Protein AF-0000000068092381 (afdb_homodimer)

Secondary structure (DSSP, 8-state):
-----------------------HHHHHHHHHHHHHHHHHHHHHHHHHHHTTSS-TTTS--HHHHHHHHHHHHH-SSTTHHHHHHHHHHHHHHHHHHHHHHHHHHHHHHHHHHH-HHHHHHHHHHHHHHSSS-GGGGHHHHHHHH-SSHHHHHHHHHHHHHHHHHHHHHHHHHHHHHHHHHHHHHTT--HHHHIIIIIHHHHHHHHHHHHHHHHHHHHHHHHHHHHHH-SS-SHHHHHHHHHHTT-HHHHHHHHHHHHHHHHHHIIIIIIHHHHHHHHHHHHHHHHSS--/-----------------------HHHHHHHHHHHHHHHHHHHHHHHHHHHTTSS-TTTS--HHHHHHHHHHHHH-SSTTHHHHHHHHHHHHHHHHHHHHHHHHHHHHHHHHHHH-HHHHHHHHHHHHHHSSS-GGGGHHHHHHHH-SSHHHHHHHHHHHHHHHHHHHHHHHHHHHHHHHHHHHHHTT--HHHHIIIIIHHHHHHHHHHHHHHHHHHHHHHHHHHHHHH-SS-SHHHHHHHHHHTT-HHHHHHHHHHHHHHHHHHIIIIIIHHHHHHHHHHHHHHHHTT--

InterPro domains:
  IPR000515 ABC transporter type 1, transmembrane domain MetI-like [PF00528] (105-276)
  IPR000515 ABC transporter type 1, transmembrane domain MetI-like [PS50928] (87-268)
  IPR000515 ABC transporter type 1, transmembrane domain MetI-like [cd06261] (87-260)
  IPR035906 MetI-like superfamily [G3DSA:1.10.3720.10] (79-273)
  IPR035906 MetI-like superfamily [SSF161098] (81-265)

Foldseek 3Di:
DPPDPPPPPPPPPPPPDPPPPCPPVNVVVVVVVVCVVVVVVLVVQQVCVVVVVDPCLQPNRPVLLVVVLCCQCPPPDPRNVAVVQQVVLLCCLLVLLLVVLQVPQQVLLLVCLLDVVSVVVCVVVLVVQQVDQLLVCLVVLCVVPNFDSVSLSVSLNSQLNSLLNVLNSVLQNVQCVPCVVVCVVVVDDPVCCCVPPSCLSSLVSNLVSSLSSSLRSLVSNLSSCLVGHDRHHLSVQLNVVVVVSNNSSNVNSVVCSVVVSVCCNCVVNVVSVVVSCCVVVVVVVVVPVD/DDPDPPPPPPPPPPPPDPPPPCPPVNVVVVVVVVCVVVVVVLVVQQVCVVVVVDPCLQPNRPVLLVVVLCCQCPPPDPRNVAVVQQVVLLCCLLVLLLVVLQVPQQVLLLVCLLDVVSVVVCVVVLVVQQVDQLLVCLVVLCVVPNFDSVSLSVSLNSQLNSLLNVLNSVLQNVQCVPCVVVCVVVVDDPVCCCVPPSCLSSLVSNLVSSLSSSLRSLVSNLSSCLVGHDRHHLSVQLNVVVVVSNNSSNVNSVVVSVVVSVCCNCVVNVVSVVVSCCVVVVVVVVVPVD

Organism: Bordetella pertussis (strain Tohama I / ATCC BAA-589 / NCTC 13251) (NCBI:txid257313)

Sequence (580 aa):
MKPLAATTAHTVMIRPAARRTPGACAAYAEFGRFMLPIVTLLVFWEFAVRAGWIASNIFPSPSMIFARASEQLFSTGPEQGMLFKHIGASLYRAISAFLLSVLIGIPLGFCLGLMPSVHKWTSPILSVMLPLPAVAWTPILLVAFGQGDRTIITVCFLGAFFPVLYSTIQGVKAVSKQSIWVVRSMGGKRRHVLLNVLLPSCLPALISGLKLGMAHSWRTLVAAEMLAAISTGLGYMIFAARSYMDVSTMFVGIALLALIGMAIEYGIFGMLEQRTIRKWHGASRIGGSKMKPLAATTAHTVMIRPAARRTPGACAAYAEFGRFMLPIVTLLVFWEFAVRAGWIASNIFPSPSMIFARASEQLFSTGPEQGMLFKHIGASLYRAISAFLLSVLIGIPLGFCLGLMPSVHKWTSPILSVMLPLPAVAWTPILLVAFGQGDRTIITVCFLGAFFPVLYSTIQGVKAVSKQSIWVVRSMGGKRRHVLLNVLLPSCLPALISGLKLGMAHSWRTLVAAEMLAAISTGLGYMIFAARSYMDVSTMFVGIALLALIGMAIEYGIFGMLEQRTIRKWHGASRIGGSK

Structure (mmCIF, N/CA/C/O backbone):
data_AF-0000000068092381-model_v1
#
loop_
_entity.id
_entity.type
_entity.pdbx_description
1 polymer 'Probable inner membrane component of binding-protein-dependent transport system'
#
loop_
_atom_site.group_PDB
_atom_site.id
_atom_site.type_symbol
_atom_site.label_atom_id
_atom_site.label_alt_id
_atom_site.label_comp_id
_atom_site.label_asym_id
_atom_site.label_entity_id
_atom_site.label_seq_id
_atom_site.pdbx_PDB_ins_code
_atom_site.Cartn_x
_atom_site.Cartn_y
_atom_site.Cartn_z
_atom_site.occupancy
_atom_site.B_iso_or_equiv
_atom_site.auth_seq_id
_atom_site.auth_comp_id
_atom_site.auth_asym_id
_atom_site.auth_atom_id
_atom_site.pdbx_PDB_model_num
ATOM 1 N N . MET A 1 1 ? 4.004 61.938 60.25 1 33.91 1 MET A N 1
ATOM 2 C CA . MET A 1 1 ? 3.48 61.156 59.125 1 33.91 1 MET A CA 1
ATOM 3 C C . MET A 1 1 ? 4.375 59.969 58.844 1 33.91 1 MET A C 1
ATOM 5 O O . MET A 1 1 ? 5.547 60.125 58.469 1 33.91 1 MET A O 1
ATOM 9 N N . LYS A 1 2 ? 4.203 58.812 59.562 1 46.75 2 LYS A N 1
ATOM 10 C CA . LYS A 1 2 ? 5.008 57.594 59.562 1 46.75 2 LYS A CA 1
ATOM 11 C C . LYS A 1 2 ? 4.996 56.906 58.188 1 46.75 2 LYS A C 1
ATOM 13 O O . LYS A 1 2 ? 3.951 56.844 57.531 1 46.75 2 LYS A O 1
ATOM 18 N N . PRO A 1 3 ? 6.121 56.844 57.531 1 45.41 3 PRO A N 1
ATOM 19 C CA . PRO A 1 3 ? 6.176 56.25 56.188 1 45.41 3 PRO A CA 1
ATOM 20 C C . PRO A 1 3 ? 5.496 54.875 56.125 1 45.41 3 PRO A C 1
ATOM 22 O O . PRO A 1 3 ? 5.484 54.125 57.125 1 45.41 3 PRO A O 1
ATOM 25 N N . LEU A 1 4 ? 4.371 54.688 55.375 1 42.72 4 LEU A N 1
ATOM 26 C CA . LEU A 1 4 ? 3.639 53.469 55.094 1 42.72 4 LEU A CA 1
ATOM 27 C C . LEU A 1 4 ? 4.598 52.344 54.75 1 42.72 4 LEU A C 1
ATOM 29 O O . LEU A 1 4 ? 5.438 52.469 53.844 1 42.72 4 LEU A O 1
ATOM 33 N N . ALA A 1 5 ? 4.812 51.344 55.594 1 47.66 5 ALA A N 1
ATOM 34 C CA . ALA A 1 5 ? 5.566 50.094 55.406 1 47.66 5 ALA A CA 1
ATOM 35 C C . ALA A 1 5 ? 5.168 49.375 54.125 1 47.66 5 ALA A C 1
ATOM 37 O O . ALA A 1 5 ? 3.98 49.188 53.844 1 47.66 5 ALA A O 1
ATOM 38 N N . ALA A 1 6 ? 5.984 49.438 53.031 1 47.59 6 ALA A N 1
ATOM 39 C CA . ALA A 1 6 ? 5.887 48.688 51.781 1 47.59 6 ALA A CA 1
ATOM 40 C C . ALA A 1 6 ? 5.641 47.219 52.062 1 47.59 6 ALA A C 1
ATOM 42 O O . ALA A 1 6 ? 6.441 46.562 52.719 1 47.59 6 ALA A O 1
ATOM 43 N N . THR A 1 7 ? 4.398 46.688 52.188 1 43.62 7 THR A N 1
ATOM 44 C CA . THR A 1 7 ? 4.051 45.281 52.219 1 43.62 7 THR A CA 1
ATOM 45 C C . THR A 1 7 ? 4.742 44.531 51.094 1 43.62 7 THR A C 1
ATOM 47 O O . THR A 1 7 ? 4.48 44.812 49.906 1 43.62 7 THR A O 1
ATOM 50 N N . THR A 1 8 ? 5.953 44 51.219 1 42.59 8 THR A N 1
ATOM 51 C CA . THR A 1 8 ? 6.648 43.094 50.312 1 42.59 8 THR A CA 1
ATOM 52 C C . THR A 1 8 ? 5.746 41.938 49.906 1 42.59 8 THR A C 1
ATOM 54 O O . THR A 1 8 ? 5.363 41.125 50.75 1 42.59 8 THR A O 1
ATOM 57 N N . ALA A 1 9 ? 4.863 42.062 48.844 1 46.78 9 ALA A N 1
ATOM 58 C CA . ALA A 1 9 ? 4.18 40.938 48.219 1 46.78 9 ALA A CA 1
ATOM 59 C C . ALA A 1 9 ? 5.137 39.75 48.031 1 46.78 9 ALA A C 1
ATOM 61 O O . ALA A 1 9 ? 6.133 39.875 47.312 1 46.78 9 ALA A O 1
ATOM 62 N N . HIS A 1 10 ? 5.352 38.844 48.969 1 44.78 10 HIS A N 1
ATOM 63 C CA . HIS A 1 10 ? 5.988 37.562 48.781 1 44.78 10 HIS A CA 1
ATOM 64 C C . HIS A 1 10 ? 5.398 36.844 47.562 1 44.78 10 HIS A C 1
ATOM 66 O O . HIS A 1 10 ? 4.227 36.469 47.594 1 44.78 10 HIS A O 1
ATOM 72 N N . THR A 1 11 ? 5.777 37.188 46.375 1 43.12 11 THR A N 1
ATOM 73 C CA . THR A 1 11 ? 5.512 36.312 45.219 1 43.12 11 THR A CA 1
ATOM 74 C C . THR A 1 11 ? 5.75 34.844 45.562 1 43.12 11 THR A C 1
ATOM 76 O O . THR A 1 11 ? 6.887 34.438 45.781 1 43.12 11 THR A O 1
ATOM 79 N N . VAL A 1 12 ? 4.828 34.188 46.281 1 44.62 12 VAL A N 1
ATOM 80 C CA . VAL A 1 12 ? 4.875 32.75 46.375 1 44.62 12 VAL A CA 1
ATOM 81 C C . VAL A 1 12 ? 5.129 32.156 44.969 1 44.62 12 VAL A C 1
ATOM 83 O O . VAL A 1 12 ? 4.297 32.281 44.094 1 44.62 12 VAL A O 1
ATOM 86 N N . MET A 1 13 ? 6.336 32.125 44.469 1 41.94 13 MET A N 1
ATOM 87 C CA . MET A 1 13 ? 6.691 31.281 43.344 1 41.94 13 MET A CA 1
ATOM 88 C C . MET A 1 13 ? 6.051 29.906 43.469 1 41.94 13 MET A C 1
ATOM 90 O O . MET A 1 13 ? 6.395 29.125 44.344 1 41.94 13 MET A O 1
ATOM 94 N N . ILE A 1 14 ? 4.773 29.734 43.156 1 42.94 14 ILE A N 1
ATOM 95 C CA . ILE A 1 14 ? 4.234 28.391 42.969 1 42.94 14 ILE A CA 1
ATOM 96 C C . ILE A 1 14 ? 5.234 27.516 42.219 1 42.94 14 ILE A C 1
ATOM 98 O O . ILE A 1 14 ? 5.539 27.781 41.062 1 42.94 14 ILE A O 1
ATOM 102 N N . ARG A 1 15 ? 6.219 26.875 42.875 1 43.28 15 ARG A N 1
ATOM 103 C CA . ARG A 1 15 ? 7.066 25.859 42.25 1 43.28 15 ARG A CA 1
ATOM 104 C C . ARG A 1 15 ? 6.242 24.891 41.406 1 43.28 15 ARG A C 1
ATOM 106 O O . ARG A 1 15 ? 5.227 24.375 41.875 1 43.28 15 ARG A O 1
ATOM 113 N N . PRO A 1 16 ? 6.352 24.922 40.094 1 44.59 16 PRO A N 1
ATOM 114 C CA . PRO A 1 16 ? 5.629 23.922 39.312 1 44.59 16 PRO A CA 1
ATOM 115 C C . PRO A 1 16 ? 5.723 22.516 39.906 1 44.59 16 PRO A C 1
ATOM 117 O O . PRO A 1 16 ? 6.762 22.141 40.469 1 44.59 16 PRO A O 1
ATOM 120 N N . ALA A 1 17 ? 4.621 21.953 40.406 1 43.34 17 ALA A N 1
ATOM 121 C CA . ALA A 1 17 ? 4.562 20.578 40.906 1 43.34 17 ALA A CA 1
ATOM 122 C C . ALA A 1 17 ? 5.434 19.656 40.062 1 43.34 17 ALA A C 1
ATOM 124 O O . ALA A 1 17 ? 5.449 19.766 38.812 1 43.34 17 ALA A O 1
ATOM 125 N N . ALA A 1 18 ? 6.469 19.094 40.5 1 41.62 18 ALA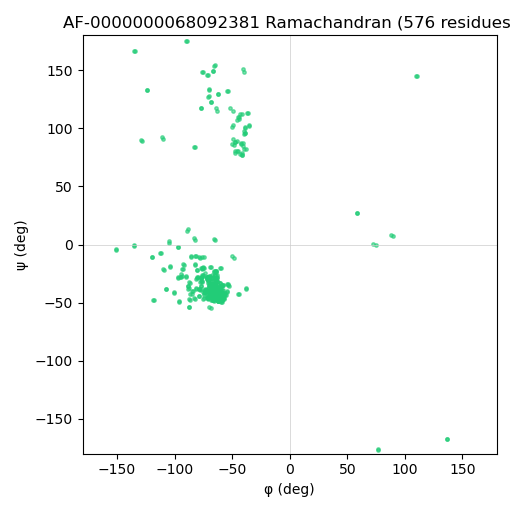 A N 1
ATOM 126 C CA . ALA A 1 18 ? 7.312 18.094 39.875 1 41.62 18 ALA A CA 1
ATOM 127 C C . ALA A 1 18 ? 6.469 17.078 39.125 1 41.62 18 ALA A C 1
ATOM 129 O O . ALA A 1 18 ? 5.555 16.469 39.688 1 41.62 18 ALA A O 1
ATOM 130 N N . ARG A 1 19 ? 6.234 17.203 37.812 1 45 19 ARG A N 1
ATOM 131 C CA . ARG A 1 19 ? 5.613 16.141 37.031 1 45 19 ARG A CA 1
ATOM 132 C C . ARG A 1 19 ? 6.098 14.766 37.469 1 45 19 ARG A C 1
ATOM 134 O O . ARG A 1 19 ? 7.289 14.461 37.375 1 45 19 ARG A O 1
ATOM 141 N N . ARG A 1 20 ? 5.602 14.109 38.5 1 41.84 20 ARG A N 1
ATOM 142 C CA . ARG A 1 20 ? 5.93 12.734 38.875 1 41.84 20 ARG A CA 1
ATOM 143 C C . ARG A 1 20 ? 6.078 11.852 37.656 1 41.84 20 ARG A C 1
ATOM 145 O O . ARG A 1 20 ? 5.195 11.82 36.781 1 41.84 20 ARG A O 1
ATOM 152 N N . THR A 1 21 ? 7.207 11.531 37.188 1 48.5 21 THR A N 1
ATOM 153 C CA . THR A 1 21 ? 7.469 10.492 36.188 1 48.5 21 THR A CA 1
ATOM 154 C C . THR A 1 21 ? 6.574 9.281 36.438 1 48.5 21 THR A C 1
ATOM 156 O O . THR A 1 21 ? 6.484 8.781 37.562 1 48.5 21 THR A O 1
ATOM 159 N N . PRO A 1 22 ? 5.496 9.148 35.812 1 52.22 22 PRO A N 1
ATOM 160 C CA . PRO A 1 22 ? 4.715 7.945 36.094 1 52.22 22 PRO A CA 1
ATOM 161 C C . PRO A 1 22 ? 5.59 6.723 36.375 1 52.22 22 PRO A C 1
ATOM 163 O O . PRO A 1 22 ? 6.551 6.473 35.625 1 52.22 22 PRO A O 1
ATOM 166 N N . GLY A 1 23 ? 5.789 6.277 37.5 1 49.53 23 GLY A N 1
ATOM 167 C CA . GLY A 1 23 ? 6.57 5.121 37.938 1 49.53 23 GLY A CA 1
ATOM 168 C C . GLY A 1 23 ? 6.406 3.932 37 1 49.53 23 GLY A C 1
ATOM 169 O O . GLY A 1 23 ? 5.484 3.896 36.188 1 49.53 23 GLY A O 1
ATOM 170 N N . ALA A 1 24 ? 7.43 3.119 36.875 1 55.53 24 ALA A N 1
ATOM 171 C CA . ALA A 1 24 ? 7.484 1.869 36.125 1 55.53 24 ALA A CA 1
ATOM 172 C C . ALA A 1 24 ? 6.168 1.104 36.25 1 55.53 24 ALA A C 1
ATOM 174 O O . ALA A 1 24 ? 5.73 0.469 35.281 1 55.53 24 ALA A O 1
ATOM 175 N N . CYS A 1 25 ? 5.598 1.173 37.406 1 54.94 25 CYS A N 1
ATOM 176 C CA . CYS A 1 25 ? 4.336 0.481 37.625 1 54.94 25 CYS A CA 1
ATOM 177 C C . CYS A 1 25 ? 3.227 1.063 36.781 1 54.94 25 CYS A C 1
ATOM 179 O O . CYS A 1 25 ? 2.373 0.329 36.281 1 54.94 25 CYS A O 1
ATOM 181 N N . ALA A 1 26 ? 3.271 2.332 36.562 1 58.06 26 ALA A N 1
ATOM 182 C CA . ALA A 1 26 ? 2.283 3.006 35.75 1 58.06 26 ALA A CA 1
ATOM 183 C C . ALA A 1 26 ? 2.461 2.627 34.281 1 58.06 26 ALA A C 1
ATOM 185 O O . ALA A 1 26 ? 1.479 2.418 33.562 1 58.06 26 ALA A O 1
ATOM 186 N N . ALA A 1 27 ? 3.672 2.502 33.938 1 60.12 27 ALA A N 1
ATOM 187 C CA . ALA A 1 27 ? 3.973 2.084 32.594 1 60.12 27 ALA A CA 1
ATOM 188 C C . ALA A 1 27 ? 3.486 0.66 32.312 1 60.12 27 ALA A C 1
ATOM 190 O O . ALA A 1 27 ? 2.928 0.37 31.266 1 60.12 27 ALA A O 1
ATOM 191 N N . TYR A 1 28 ? 3.736 -0.192 33.281 1 58.91 28 TYR A N 1
ATOM 192 C CA . TYR A 1 28 ? 3.283 -1.572 33.156 1 58.91 28 TYR A CA 1
ATOM 193 C C . TYR A 1 28 ? 1.761 -1.65 33.156 1 58.91 28 TYR A C 1
ATOM 195 O O . TYR A 1 28 ? 1.165 -2.434 32.406 1 58.91 28 TYR A O 1
ATOM 203 N N . ALA A 1 29 ? 1.184 -0.875 33.938 1 61.59 29 ALA A N 1
ATOM 204 C CA . ALA A 1 29 ? -0.275 -0.817 34 1 61.59 29 ALA A CA 1
ATOM 205 C C . ALA A 1 29 ? -0.857 -0.295 32.688 1 61.59 29 ALA A C 1
ATOM 207 O O . ALA A 1 29 ? -1.885 -0.788 32.219 1 61.59 29 ALA A O 1
ATOM 208 N N . GLU A 1 30 ? -0.145 0.633 32.188 1 64.56 30 GLU A N 1
ATOM 209 C CA . GLU A 1 30 ? -0.58 1.173 30.891 1 64.56 30 GLU A CA 1
ATOM 210 C C . GLU A 1 30 ? -0.398 0.151 29.766 1 64.56 30 GLU A C 1
ATOM 212 O O . GLU A 1 30 ? -1.259 0.017 28.906 1 64.56 30 GLU A O 1
ATOM 217 N N . PHE A 1 31 ? 0.65 -0.541 29.969 1 67.19 31 PHE A N 1
ATOM 218 C CA . PHE A 1 31 ? 0.896 -1.617 29.016 1 67.19 31 PHE A CA 1
ATOM 219 C C . PHE A 1 31 ? -0.132 -2.73 29.172 1 67.19 31 PHE A C 1
ATOM 221 O O . PHE A 1 31 ? -0.626 -3.277 28.188 1 67.19 31 PHE A O 1
ATOM 228 N N . GLY A 1 32 ? -0.395 -3.086 30.422 1 69.31 32 GLY A N 1
ATOM 229 C CA . GLY A 1 32 ? -1.419 -4.082 30.688 1 69.31 32 GLY A CA 1
ATOM 230 C C . GLY A 1 32 ? -2.785 -3.691 30.156 1 69.31 32 GLY A C 1
ATOM 231 O O . GLY A 1 32 ? -3.482 -4.516 29.562 1 69.31 32 GLY A O 1
ATOM 232 N N . ARG A 1 33 ? -3.092 -2.508 30.266 1 71.5 33 ARG A N 1
ATOM 233 C CA . ARG A 1 33 ? -4.367 -2.008 29.766 1 71.5 33 ARG A CA 1
ATOM 234 C C . ARG A 1 33 ? -4.398 -2.006 28.234 1 71.5 33 ARG A C 1
ATOM 236 O O . ARG A 1 33 ? -5.445 -2.229 27.641 1 71.5 33 ARG A O 1
ATOM 243 N N . PHE A 1 34 ? -3.252 -1.901 27.703 1 75.12 34 PHE A N 1
ATOM 244 C CA . PHE A 1 34 ? -3.125 -1.895 26.25 1 75.12 34 PHE A CA 1
ATOM 245 C C . PHE A 1 34 ? -3.283 -3.301 25.688 1 75.12 34 PHE A C 1
ATOM 247 O O . PHE A 1 34 ? -3.848 -3.48 24.609 1 75.12 34 PHE A O 1
ATOM 254 N N . MET A 1 35 ? -2.967 -4.254 26.484 1 82.31 35 MET A N 1
ATOM 255 C CA . MET A 1 35 ? -2.953 -5.629 25.984 1 82.31 35 MET A CA 1
ATOM 256 C C . MET A 1 35 ? -4.301 -6.305 26.219 1 82.31 35 MET A C 1
ATOM 258 O O . MET A 1 35 ? -4.605 -7.324 25.594 1 82.31 35 MET A O 1
ATOM 262 N N . LEU A 1 36 ? -5.09 -5.77 27.062 1 83.94 36 LEU A N 1
ATOM 263 C CA . LEU A 1 36 ? -6.324 -6.418 27.484 1 83.94 36 LEU A CA 1
ATOM 264 C C . LEU A 1 36 ? -7.254 -6.648 26.297 1 83.94 36 LEU A C 1
ATOM 266 O O . LEU A 1 36 ? -7.77 -7.75 26.109 1 83.94 36 LEU A O 1
ATOM 270 N N . PRO A 1 37 ? -7.43 -5.605 25.469 1 83.69 37 PRO A N 1
ATOM 271 C CA . PRO A 1 37 ? -8.312 -5.848 24.328 1 83.69 37 PRO A CA 1
ATOM 272 C C . PRO A 1 37 ? -7.785 -6.934 23.406 1 83.69 37 PRO A C 1
ATOM 274 O O . PRO A 1 37 ? -8.562 -7.719 22.859 1 83.69 37 PRO A O 1
ATOM 277 N N . ILE A 1 38 ? -6.559 -6.965 23.219 1 86.25 38 ILE A N 1
ATOM 278 C CA . ILE A 1 38 ? -5.953 -7.977 22.359 1 86.25 38 ILE A CA 1
ATOM 279 C C . ILE A 1 38 ? -6.16 -9.359 22.969 1 86.25 38 ILE A C 1
ATOM 281 O O . ILE A 1 38 ? -6.566 -10.297 22.266 1 86.25 38 ILE A O 1
ATOM 285 N N . VAL A 1 39 ? -5.922 -9.484 24.266 1 87.94 39 VAL A N 1
ATOM 286 C CA . VAL A 1 39 ? -6.059 -10.75 24.969 1 87.94 39 VAL A CA 1
ATOM 287 C C . VAL A 1 39 ? -7.52 -11.203 24.953 1 87.94 39 VAL A C 1
ATOM 289 O O . VAL A 1 39 ? -7.809 -12.383 24.734 1 87.94 39 VAL A O 1
ATOM 292 N N . THR A 1 40 ? -8.414 -10.258 25.141 1 88.19 40 THR A N 1
ATOM 293 C CA . THR A 1 40 ? -9.836 -10.586 25.125 1 88.19 40 THR A CA 1
ATOM 294 C C . THR A 1 40 ? -10.258 -11.094 23.75 1 88.19 40 THR A C 1
ATOM 296 O O . THR A 1 40 ? -11.023 -12.055 23.656 1 88.19 40 THR A O 1
ATOM 299 N N . LEU A 1 41 ? -9.75 -10.461 22.734 1 87.25 41 LEU A N 1
ATOM 300 C CA . LEU A 1 41 ? -10.062 -10.891 21.375 1 87.25 41 LEU A CA 1
ATOM 301 C C . LEU A 1 41 ? -9.5 -12.273 21.094 1 87.25 41 LEU A C 1
ATOM 303 O O . LEU A 1 41 ? -10.164 -13.102 20.469 1 87.25 41 LEU A O 1
ATOM 307 N N . LEU A 1 42 ? -8.32 -12.523 21.594 1 90.69 42 LEU A N 1
ATOM 308 C CA . LEU A 1 42 ? -7.691 -13.82 21.391 1 90.69 42 LEU A CA 1
ATOM 309 C C . LEU A 1 42 ? -8.438 -14.914 22.141 1 90.69 42 LEU A C 1
ATOM 311 O O . LEU A 1 42 ? -8.609 -16.016 21.625 1 90.69 42 LEU A O 1
ATOM 315 N N . VAL A 1 43 ? -8.859 -14.617 23.344 1 92.31 43 VAL A N 1
ATOM 316 C CA . VAL A 1 43 ? -9.586 -15.586 24.156 1 92.31 43 VAL A CA 1
ATOM 317 C C . VAL A 1 43 ? -10.938 -15.891 23.531 1 92.31 43 VAL A C 1
ATOM 319 O O . VAL A 1 43 ? -11.352 -17.047 23.453 1 92.31 43 VAL A O 1
ATOM 322 N N . PHE A 1 44 ? -11.562 -14.828 23.078 1 91.56 44 PHE A N 1
ATOM 323 C CA . PHE A 1 44 ? -12.844 -15.023 22.391 1 91.56 44 PHE A CA 1
ATOM 324 C C . PHE A 1 44 ? -12.656 -15.844 21.125 1 91.56 44 PHE A C 1
ATOM 326 O O . PHE A 1 44 ? -13.469 -16.719 20.812 1 91.56 44 PHE A O 1
ATOM 333 N N . TRP A 1 45 ? -11.641 -15.539 20.438 1 91.81 45 TRP A N 1
ATOM 334 C CA . TRP A 1 45 ? -11.312 -16.281 19.234 1 91.81 45 TRP A CA 1
ATOM 335 C C . TRP A 1 45 ? -11.062 -17.75 19.547 1 91.81 45 TRP A C 1
ATOM 337 O O . TRP A 1 45 ? -11.602 -18.641 18.875 1 91.81 45 TRP A O 1
ATOM 347 N N . GLU A 1 46 ? -10.359 -17.984 20.578 1 94.06 46 GLU A N 1
ATOM 348 C CA . GLU A 1 46 ? -10.078 -19.344 21.016 1 94.06 46 GLU A CA 1
ATOM 349 C C . GLU A 1 46 ? -11.367 -20.078 21.359 1 94.06 46 GLU A C 1
ATOM 351 O O . GLU A 1 46 ? -11.57 -21.219 20.922 1 94.06 46 GLU A O 1
ATOM 356 N N . PHE A 1 47 ? -12.156 -19.406 22.062 1 93.94 47 PHE A N 1
ATOM 357 C CA . PHE A 1 47 ? -13.414 -20.016 22.484 1 93.94 47 PHE A CA 1
ATOM 358 C C . PHE A 1 47 ? -14.32 -20.281 21.297 1 93.94 47 PHE A C 1
ATOM 360 O O . PHE A 1 47 ? -14.969 -21.328 21.234 1 93.94 47 PHE A O 1
ATOM 367 N N . ALA A 1 48 ? -14.367 -19.359 20.375 1 93.19 48 ALA A N 1
ATOM 368 C CA . ALA A 1 48 ? -15.234 -19.5 19.203 1 93.19 48 ALA A CA 1
ATOM 369 C C . ALA A 1 48 ? -14.82 -20.688 18.359 1 93.19 48 ALA A C 1
ATOM 371 O O . ALA A 1 48 ? -15.672 -21.391 17.797 1 93.19 48 ALA A O 1
ATOM 372 N N . VAL A 1 49 ? -13.547 -20.906 18.281 1 92 49 VAL A N 1
ATOM 373 C CA . VAL A 1 49 ? -13.055 -22.031 17.484 1 92 49 VAL A CA 1
ATOM 374 C C . VAL A 1 49 ? -13.312 -23.344 18.203 1 92 49 VAL A C 1
ATOM 376 O O . VAL A 1 49 ? -13.789 -24.312 17.609 1 92 49 VAL A O 1
ATOM 379 N N . ARG A 1 50 ? -13.086 -23.375 19.531 1 92.25 50 ARG A N 1
ATOM 380 C CA . ARG A 1 50 ? -13.273 -24.594 20.312 1 92.25 50 ARG A CA 1
ATOM 381 C C . ARG A 1 50 ? -14.75 -24.938 20.422 1 92.25 50 ARG A C 1
ATOM 383 O O . ARG A 1 50 ? -15.109 -26.125 20.484 1 92.25 50 ARG A O 1
ATOM 390 N N . ALA A 1 51 ? -15.555 -23.922 20.391 1 94.19 51 ALA A N 1
ATOM 391 C CA . ALA A 1 51 ? -17 -24.141 20.453 1 94.19 51 ALA A CA 1
ATOM 392 C C . ALA A 1 51 ? -17.547 -24.578 19.109 1 94.19 51 ALA A C 1
ATOM 394 O O . ALA A 1 51 ? -18.719 -24.969 19.016 1 94.19 51 ALA A O 1
ATOM 395 N N . GLY A 1 52 ? -16.75 -24.5 18.062 1 90.62 52 GLY A N 1
ATOM 396 C CA . GLY A 1 52 ? -17.172 -24.953 16.734 1 90.62 52 GLY A CA 1
ATOM 397 C C . GLY A 1 52 ? -17.875 -23.875 15.93 1 90.62 52 GLY A C 1
ATOM 398 O O . GLY A 1 52 ? -18.406 -24.156 14.852 1 90.62 52 GLY A O 1
ATOM 399 N N . TRP A 1 53 ? -17.859 -22.641 16.453 1 89.88 53 TRP A N 1
ATOM 400 C CA . TRP A 1 53 ? -18.5 -21.547 15.742 1 89.88 53 TRP A CA 1
ATOM 401 C C . TRP A 1 53 ? -17.719 -21.156 14.5 1 89.88 53 TRP A C 1
ATOM 403 O O . TRP A 1 53 ? -18.266 -20.641 13.531 1 89.88 53 TRP A O 1
ATOM 413 N N . ILE A 1 54 ? -16.453 -21.406 14.609 1 87.5 54 ILE A N 1
ATOM 414 C CA . ILE A 1 54 ? -15.539 -21.078 13.523 1 87.5 54 ILE A CA 1
ATOM 415 C C . ILE A 1 54 ? -14.766 -22.328 13.102 1 87.5 54 ILE A C 1
ATOM 417 O O . ILE A 1 54 ? -14.281 -23.078 13.953 1 87.5 54 ILE A O 1
ATOM 421 N N . ALA A 1 55 ? -14.719 -22.531 11.805 1 88.69 55 ALA A N 1
ATOM 422 C CA . ALA A 1 55 ? -14.008 -23.688 11.273 1 88.69 55 ALA A CA 1
ATOM 423 C C . ALA A 1 55 ? -12.5 -23.547 11.484 1 88.69 55 ALA A C 1
ATOM 425 O O . ALA A 1 55 ? -11.883 -22.594 10.984 1 88.69 55 ALA A O 1
ATOM 426 N N . SER A 1 56 ? -11.914 -24.484 12.156 1 87 56 SER A N 1
ATOM 427 C CA . SER A 1 56 ? -10.508 -24.453 12.516 1 87 56 SER A CA 1
ATOM 428 C C . SER A 1 56 ? -9.617 -24.609 11.289 1 87 56 SER A C 1
ATOM 430 O O . SER A 1 56 ? -8.445 -24.234 11.312 1 87 56 SER A O 1
ATOM 432 N N . ASN A 1 57 ? -10.195 -25.141 10.211 1 86.31 57 ASN A N 1
ATOM 433 C CA . ASN A 1 57 ? -9.398 -25.359 9.008 1 86.31 57 ASN A CA 1
ATOM 434 C C . ASN A 1 57 ? -9.133 -24.047 8.273 1 86.31 57 ASN A C 1
ATOM 436 O O . ASN A 1 57 ? -8.211 -23.969 7.453 1 86.31 57 ASN A O 1
ATOM 440 N N . ILE A 1 58 ? -9.93 -23.094 8.57 1 87.44 58 ILE A N 1
ATOM 441 C CA . ILE A 1 58 ? -9.758 -21.797 7.926 1 87.44 58 ILE A CA 1
ATOM 442 C C . ILE A 1 58 ? -9.203 -20.797 8.93 1 87.44 58 ILE A C 1
ATOM 444 O O . ILE A 1 58 ? -8.328 -19.984 8.594 1 87.44 58 ILE A O 1
ATOM 448 N N . PHE A 1 59 ? -9.695 -20.922 10.133 1 92.19 59 PHE A N 1
ATOM 449 C CA . PHE A 1 59 ? -9.266 -20.031 11.203 1 92.19 59 PHE A CA 1
ATOM 450 C C . PHE A 1 59 ? -8.828 -20.812 12.43 1 92.19 59 PHE A C 1
ATOM 452 O O . PHE A 1 59 ? -9.617 -21.031 13.352 1 92.19 59 PHE A O 1
ATOM 459 N N . PRO A 1 60 ? -7.574 -21.125 12.406 1 93.75 60 PRO A N 1
ATOM 460 C CA . PRO A 1 60 ? -7.09 -21.891 13.555 1 93.75 60 PRO A CA 1
ATOM 461 C C . PRO A 1 60 ? -7.156 -21.094 14.859 1 93.75 60 PRO A C 1
ATOM 463 O O . PRO A 1 60 ? -7.168 -19.859 14.836 1 93.75 60 PRO A O 1
ATOM 466 N N . SER A 1 61 ? -7.254 -21.828 15.914 1 94.06 61 SER A N 1
ATOM 467 C CA . SER A 1 61 ? -7.266 -21.172 17.219 1 94.06 61 SER A CA 1
ATOM 468 C C . SER A 1 61 ? -5.926 -20.516 17.516 1 94.06 61 SER A C 1
ATOM 470 O O . SER A 1 61 ? -4.887 -20.938 17 1 94.06 61 SER A O 1
ATOM 472 N N . PRO A 1 62 ? -6.02 -19.453 18.266 1 94.5 62 PRO A N 1
ATOM 473 C CA . PRO A 1 62 ? -4.766 -18.797 18.656 1 94.5 62 PRO A CA 1
ATOM 474 C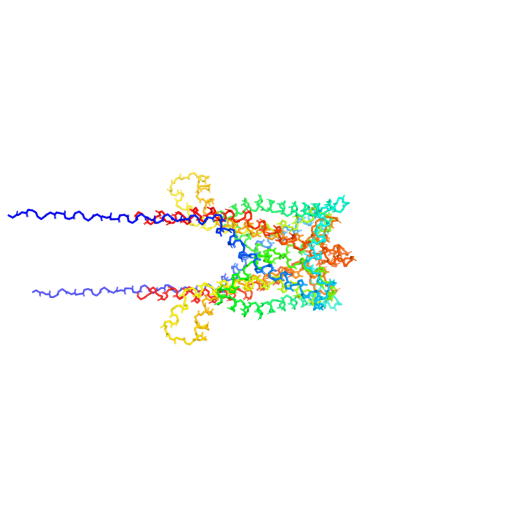 C . PRO A 1 62 ? -3.777 -19.766 19.312 1 94.5 62 PRO A C 1
ATOM 476 O O . PRO A 1 62 ? -2.568 -19.672 19.078 1 94.5 62 PRO A O 1
ATOM 479 N N . SER A 1 63 ? -4.254 -20.719 20.062 1 93.75 63 SER A N 1
ATOM 480 C CA . SER A 1 63 ? -3.367 -21.688 20.703 1 93.75 63 SER A CA 1
ATOM 481 C C . SER A 1 63 ? -2.646 -22.547 19.672 1 93.75 63 SER A C 1
ATOM 483 O O . SER A 1 63 ? -1.469 -22.875 19.828 1 93.75 63 SER A O 1
ATOM 485 N N . MET A 1 64 ? -3.34 -22.891 18.594 1 92.75 64 MET A N 1
ATOM 486 C CA . MET A 1 64 ? -2.73 -23.672 17.516 1 92.75 64 MET A CA 1
ATOM 487 C C . MET A 1 64 ? -1.677 -22.844 16.781 1 92.75 64 MET A C 1
ATOM 489 O O . MET A 1 64 ? -0.632 -23.359 16.391 1 92.75 64 MET A O 1
ATOM 493 N N . ILE A 1 65 ? -1.975 -21.578 16.594 1 94 65 ILE A N 1
ATOM 494 C CA . ILE A 1 65 ? -1.036 -20.672 15.938 1 94 65 ILE A CA 1
ATOM 495 C C . ILE A 1 65 ? 0.227 -20.547 16.781 1 94 65 ILE A C 1
ATOM 497 O O . ILE A 1 65 ? 1.343 -20.609 16.266 1 94 65 ILE A O 1
ATOM 501 N N . PHE A 1 66 ? 0.003 -20.422 18.094 1 92.94 66 PHE A N 1
ATOM 502 C CA . PHE A 1 66 ? 1.136 -20.281 19 1 92.94 66 PHE A CA 1
ATOM 503 C C . PHE A 1 66 ? 1.958 -21.578 19.031 1 92.94 66 PHE A C 1
ATOM 505 O O . PHE A 1 66 ? 3.189 -21.531 19.094 1 92.94 66 PHE A O 1
ATOM 512 N N . ALA A 1 67 ? 1.327 -22.656 19.062 1 92.06 67 ALA A N 1
ATOM 513 C CA . ALA A 1 67 ? 2.02 -23.938 19.062 1 92.06 67 ALA A CA 1
ATOM 514 C C . ALA A 1 67 ? 2.855 -24.109 17.797 1 92.06 67 ALA A C 1
ATOM 516 O O . ALA A 1 67 ? 4.008 -24.547 17.859 1 92.06 67 ALA A O 1
ATOM 517 N N . ARG A 1 68 ? 2.213 -23.734 16.656 1 91.75 68 ARG A N 1
ATOM 518 C CA . ARG A 1 68 ? 2.922 -23.844 15.391 1 91.75 68 ARG A CA 1
ATOM 519 C C . ARG A 1 68 ? 4.109 -22.891 15.344 1 91.75 68 ARG A C 1
ATOM 521 O O . ARG A 1 68 ? 5.184 -23.25 14.859 1 91.75 68 ARG A O 1
ATOM 528 N N . ALA A 1 69 ? 3.932 -21.75 15.852 1 91.69 69 ALA A N 1
ATOM 529 C CA . ALA A 1 69 ? 5.012 -20.766 15.922 1 91.69 69 ALA A CA 1
ATOM 530 C C . ALA A 1 69 ? 6.156 -21.266 16.797 1 91.69 69 ALA A C 1
ATOM 532 O O . ALA A 1 69 ? 7.328 -21.141 16.438 1 91.69 69 ALA A O 1
ATOM 533 N N . SER A 1 70 ? 5.82 -21.828 17.938 1 89.38 70 SER A N 1
ATOM 534 C CA . SER A 1 70 ? 6.82 -22.344 18.859 1 89.38 70 SER A CA 1
ATOM 535 C C . SER A 1 70 ? 7.602 -23.5 18.25 1 89.38 70 SER A C 1
ATOM 537 O O . SER A 1 70 ? 8.82 -23.609 18.438 1 89.38 70 SER A O 1
ATOM 539 N N . GLU A 1 71 ? 6.898 -24.312 17.547 1 88.12 71 GLU A N 1
ATOM 540 C CA . GLU A 1 71 ? 7.555 -25.422 16.844 1 88.12 71 GLU A CA 1
ATOM 541 C C . GLU A 1 71 ? 8.547 -24.906 15.805 1 88.12 71 GLU A C 1
ATOM 543 O O . GLU A 1 71 ? 9.648 -25.453 15.68 1 88.12 71 GLU A O 1
ATOM 548 N N . GLN A 1 72 ? 8.141 -23.891 15.117 1 87.62 72 GLN A N 1
ATOM 549 C CA . GLN A 1 72 ? 8.977 -23.359 14.047 1 87.62 72 GLN A CA 1
ATOM 550 C C . GLN A 1 72 ? 10.125 -22.531 14.602 1 87.62 72 GLN A C 1
ATOM 552 O O . GLN A 1 72 ? 11.18 -22.406 13.969 1 87.62 72 GLN A O 1
ATOM 557 N N . LEU A 1 73 ? 9.898 -21.953 15.719 1 84.06 73 LEU A N 1
ATOM 558 C CA . LEU A 1 73 ? 10.922 -21.094 16.297 1 84.06 73 LEU A CA 1
ATOM 559 C C . LEU A 1 73 ? 11.922 -21.906 17.109 1 84.06 73 LEU A C 1
ATOM 561 O O . LEU A 1 73 ? 13.125 -21.625 17.078 1 84.06 73 LEU A O 1
ATOM 565 N N . PHE A 1 74 ? 11.453 -22.922 17.938 1 79.44 74 PHE A N 1
ATOM 566 C CA . PHE A 1 74 ? 12.305 -23.547 18.938 1 79.44 74 PHE A CA 1
ATOM 567 C C . PHE A 1 74 ? 12.594 -25 18.578 1 79.44 74 PHE A C 1
ATOM 569 O O . PHE A 1 74 ? 13.406 -25.672 19.219 1 79.44 74 PHE A O 1
ATOM 576 N N . SER A 1 75 ? 11.961 -25.469 17.594 1 71.5 75 SER A N 1
ATOM 577 C CA . SER A 1 75 ? 12.258 -26.859 17.297 1 71.5 75 SER A CA 1
ATOM 578 C C . SER A 1 75 ? 13.664 -27.016 16.734 1 71.5 75 SER A C 1
ATOM 580 O O . SER A 1 75 ? 14.195 -26.109 16.109 1 71.5 75 SER A O 1
ATOM 582 N N . THR A 1 76 ? 14.375 -27.844 17.297 1 63.47 76 THR A N 1
ATOM 583 C CA . THR A 1 76 ? 15.742 -28.172 16.938 1 63.47 76 THR A CA 1
ATOM 584 C C . THR A 1 76 ? 15.797 -28.828 15.57 1 63.47 76 THR A C 1
ATOM 586 O O . THR A 1 76 ? 16.891 -29.141 15.07 1 63.47 76 THR A O 1
ATOM 589 N N . GLY A 1 77 ? 14.688 -28.891 14.953 1 61.31 77 GLY A N 1
ATOM 590 C CA . GLY A 1 77 ? 14.719 -29.547 13.656 1 61.31 77 GLY A CA 1
ATOM 591 C C . GLY A 1 77 ? 14.992 -28.578 12.516 1 61.31 77 GLY A C 1
ATOM 592 O O . GLY A 1 77 ? 15.344 -27.422 12.742 1 61.31 77 GLY A O 1
ATOM 593 N N . PRO A 1 78 ? 15.133 -29.125 11.359 1 62.28 78 PRO A N 1
ATOM 594 C CA . PRO A 1 78 ? 15.414 -28.359 10.148 1 62.28 78 PRO A CA 1
ATOM 595 C C . PRO A 1 78 ? 14.477 -27.156 9.984 1 62.28 78 PRO A C 1
ATOM 597 O O . PRO A 1 78 ? 14.805 -26.203 9.266 1 62.28 78 PRO A O 1
ATOM 600 N N . GLU A 1 79 ? 13.445 -27.156 10.812 1 63.03 79 GLU A N 1
ATOM 601 C CA . GLU A 1 79 ? 12.438 -26.125 10.625 1 63.03 79 GLU A CA 1
ATOM 602 C C . GLU A 1 79 ? 12.805 -24.844 11.375 1 63.03 79 GLU A C 1
ATOM 604 O O . GLU A 1 79 ? 12.398 -23.75 10.992 1 63.03 79 GLU A O 1
ATOM 609 N N . GLN A 1 80 ? 13.484 -24.953 12.547 1 62.53 80 GLN A N 1
ATOM 610 C CA . GLN A 1 80 ? 13.867 -23.797 13.352 1 62.53 80 GLN A CA 1
ATOM 611 C C . GLN A 1 80 ? 14.664 -22.797 12.523 1 62.53 80 GLN A C 1
ATOM 613 O O . GLN A 1 80 ? 14.406 -21.594 12.586 1 62.53 80 GLN A O 1
ATOM 618 N N . GLY A 1 81 ? 15.484 -23.312 11.758 1 76.38 81 GLY A N 1
ATOM 619 C CA . GLY A 1 81 ? 16.359 -22.484 10.945 1 76.38 81 GLY A CA 1
ATOM 620 C C . GLY A 1 81 ? 15.656 -21.828 9.773 1 76.38 81 GLY A C 1
ATOM 621 O O . GLY A 1 81 ? 16.016 -20.734 9.352 1 76.38 81 GLY A O 1
ATOM 622 N N . MET A 1 82 ? 14.492 -22.344 9.641 1 85.56 82 MET A N 1
ATOM 623 C CA . MET A 1 82 ? 13.836 -21.875 8.414 1 85.56 82 MET A CA 1
ATOM 624 C C . MET A 1 82 ? 13.055 -20.594 8.68 1 85.56 82 MET A C 1
ATOM 626 O O . MET A 1 82 ? 13.031 -19.703 7.832 1 85.56 82 MET A O 1
ATOM 630 N N . LEU A 1 83 ? 12.453 -20.562 9.945 1 92.31 83 LEU A N 1
ATOM 631 C CA . LEU A 1 83 ? 11.672 -19.359 10.266 1 92.31 83 LEU A CA 1
ATOM 632 C C . LEU A 1 83 ? 12.57 -18.141 10.359 1 92.31 83 LEU A C 1
ATOM 634 O O . LEU A 1 83 ? 12.219 -17.062 9.867 1 92.31 83 LEU A O 1
ATOM 638 N N . PHE A 1 84 ? 13.734 -18.328 10.945 1 92.69 84 PHE A N 1
ATOM 639 C CA . PHE A 1 84 ? 14.672 -17.219 11.062 1 92.69 84 PHE A CA 1
ATOM 640 C C . PHE A 1 84 ? 15.195 -16.797 9.695 1 92.69 84 PHE A C 1
ATOM 642 O O . PHE A 1 84 ? 15.453 -15.617 9.461 1 92.69 84 PHE A O 1
ATOM 649 N N . LYS A 1 85 ? 15.328 -17.766 8.867 1 93.75 85 LYS A N 1
ATOM 650 C CA . LYS A 1 85 ? 15.758 -17.469 7.508 1 93.75 85 LYS A CA 1
ATOM 651 C C . LYS A 1 85 ? 14.703 -16.656 6.762 1 93.75 85 LYS A C 1
ATOM 653 O O . LYS A 1 85 ? 15.031 -15.719 6.027 1 93.75 85 LYS A O 1
ATOM 658 N N . HIS A 1 86 ? 13.43 -17 6.949 1 96.94 86 HIS A N 1
ATOM 659 C CA . HIS A 1 86 ? 12.336 -16.25 6.34 1 96.94 86 HIS A CA 1
ATOM 660 C C . HIS A 1 86 ? 12.266 -14.828 6.883 1 96.94 86 HIS A C 1
ATOM 662 O O . HIS A 1 86 ? 12.148 -13.867 6.117 1 96.94 86 HIS A O 1
ATOM 668 N N . ILE A 1 87 ? 12.445 -14.719 8.203 1 96.44 87 ILE A N 1
ATOM 669 C CA . ILE A 1 87 ? 12.406 -13.414 8.852 1 96.44 87 ILE A CA 1
ATOM 670 C C . ILE A 1 87 ? 13.586 -12.57 8.375 1 96.44 87 ILE A C 1
ATOM 672 O O . ILE A 1 87 ? 13.406 -11.406 7.988 1 96.44 87 ILE A O 1
ATOM 676 N N . GLY A 1 88 ? 14.727 -13.164 8.398 1 97 88 GLY A N 1
ATOM 677 C CA . GLY A 1 88 ? 15.93 -12.469 7.98 1 97 88 GLY A CA 1
ATOM 678 C C . GLY A 1 88 ? 15.875 -12.008 6.535 1 97 88 GLY A C 1
ATOM 679 O O . GLY A 1 88 ? 16.297 -10.891 6.219 1 97 88 GLY A O 1
ATOM 680 N N . ALA A 1 89 ? 15.406 -12.836 5.668 1 98 89 ALA A N 1
ATOM 681 C CA . ALA A 1 89 ? 15.305 -12.5 4.25 1 98 89 ALA A CA 1
ATOM 682 C C . ALA A 1 89 ? 14.352 -11.328 4.035 1 98 89 ALA A C 1
ATOM 684 O O . ALA A 1 89 ? 14.664 -10.398 3.285 1 98 89 ALA A O 1
ATOM 685 N N . SER A 1 90 ? 13.18 -11.391 4.688 1 98.44 90 SER A N 1
ATOM 686 C CA . SER A 1 90 ? 12.211 -10.312 4.562 1 98.44 90 SER A CA 1
ATOM 687 C C . SER A 1 90 ? 12.781 -9 5.094 1 98.44 90 SER A C 1
A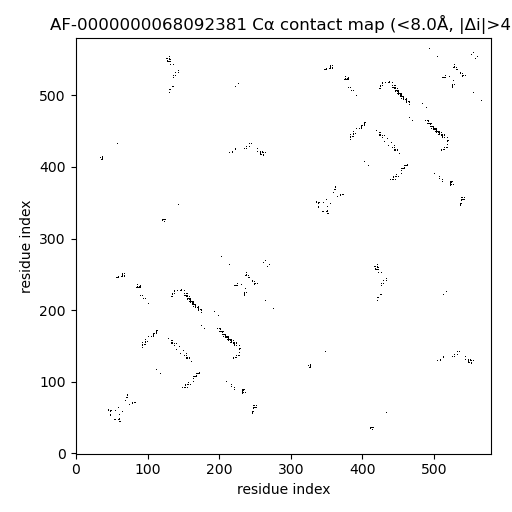TOM 689 O O . SER A 1 90 ? 12.633 -7.949 4.461 1 98.44 90 SER A O 1
ATOM 691 N N . LEU A 1 91 ? 13.453 -9.055 6.219 1 97.88 91 LEU A N 1
ATOM 692 C CA . LEU A 1 91 ? 14.039 -7.848 6.801 1 97.88 91 LEU A CA 1
ATOM 693 C C . LEU A 1 91 ? 15.141 -7.293 5.91 1 97.88 91 LEU A C 1
ATOM 695 O O . LEU A 1 91 ? 15.211 -6.082 5.688 1 97.88 91 LEU A O 1
ATOM 699 N N . TYR A 1 92 ? 15.945 -8.125 5.418 1 98.25 92 TYR A N 1
ATOM 700 C CA . TYR A 1 92 ? 17.031 -7.719 4.531 1 98.25 92 TYR A CA 1
ATOM 701 C C . TYR A 1 92 ? 16.484 -7.008 3.301 1 98.25 92 TYR A C 1
ATOM 703 O O . TYR A 1 92 ? 16.969 -5.934 2.932 1 98.25 92 TYR A O 1
ATOM 711 N N . ARG A 1 93 ? 15.523 -7.574 2.715 1 98.69 93 ARG A N 1
ATOM 712 C CA . ARG A 1 93 ? 14.945 -7.035 1.488 1 98.69 93 ARG A CA 1
ATOM 713 C C . ARG A 1 93 ? 14.258 -5.699 1.745 1 98.69 93 ARG A C 1
ATOM 715 O O . ARG A 1 93 ? 14.508 -4.723 1.031 1 98.69 93 ARG A O 1
ATOM 722 N N . ALA A 1 94 ? 13.469 -5.656 2.799 1 97.88 94 ALA A N 1
ATOM 723 C CA . ALA A 1 94 ? 12.719 -4.445 3.111 1 97.88 94 ALA A CA 1
ATOM 724 C C . ALA A 1 94 ? 13.656 -3.301 3.488 1 97.88 94 ALA A C 1
ATOM 726 O O . ALA A 1 94 ? 13.484 -2.172 3.02 1 97.88 94 ALA A O 1
ATOM 727 N N . ILE A 1 95 ? 14.625 -3.582 4.309 1 97.25 95 ILE A N 1
ATOM 728 C CA . ILE A 1 95 ? 15.531 -2.557 4.805 1 97.25 95 ILE A CA 1
ATOM 729 C C . ILE A 1 95 ? 16.453 -2.1 3.68 1 97.25 95 ILE A C 1
ATOM 731 O O . ILE A 1 95 ? 16.75 -0.907 3.553 1 97.25 95 ILE A O 1
ATOM 735 N N . SER A 1 96 ? 16.938 -3.039 2.867 1 98.5 96 SER A N 1
ATOM 736 C CA . SER A 1 96 ? 17.781 -2.678 1.732 1 98.5 96 SER A CA 1
ATOM 737 C C . SER A 1 96 ? 17.047 -1.746 0.773 1 98.5 96 SER A C 1
ATOM 739 O O . SER A 1 96 ? 17.594 -0.742 0.326 1 98.5 96 SER A O 1
ATOM 741 N N . ALA A 1 97 ? 15.844 -2.102 0.45 1 98.69 97 ALA A N 1
ATOM 742 C CA . ALA A 1 97 ? 15.039 -1.274 -0.445 1 98.69 97 ALA A CA 1
ATOM 743 C C . ALA A 1 97 ? 14.805 0.113 0.148 1 98.69 97 ALA A C 1
ATOM 745 O O . ALA A 1 97 ? 14.922 1.121 -0.552 1 98.69 97 ALA A O 1
ATOM 746 N N . PHE A 1 98 ? 14.477 0.144 1.447 1 97.62 98 PHE A N 1
ATOM 747 C CA . PHE A 1 98 ? 14.234 1.4 2.148 1 97.62 98 PHE A CA 1
ATOM 748 C C . PHE A 1 98 ? 15.492 2.26 2.162 1 97.62 98 PHE A C 1
ATOM 750 O O . PHE A 1 98 ? 15.445 3.449 1.848 1 97.62 98 PHE A O 1
ATOM 757 N N . LEU A 1 99 ? 16.594 1.672 2.49 1 98 99 LEU A N 1
ATOM 758 C CA . LEU A 1 99 ? 17.859 2.404 2.557 1 98 99 LEU A CA 1
ATOM 759 C C . LEU A 1 99 ? 18.25 2.951 1.187 1 98 99 LEU A C 1
ATOM 761 O O . LEU A 1 99 ? 18.734 4.082 1.077 1 98 99 LEU A O 1
ATOM 765 N N . LEU A 1 100 ? 18.062 2.152 0.19 1 98.44 100 LEU A N 1
ATOM 766 C CA . LEU A 1 100 ? 18.328 2.615 -1.166 1 98.44 100 LEU A CA 1
ATOM 767 C C . LEU A 1 100 ? 17.438 3.803 -1.522 1 98.44 100 LEU A C 1
ATOM 769 O O . LEU A 1 100 ? 17.891 4.754 -2.16 1 98.44 100 LEU A O 1
ATOM 773 N N . SER A 1 101 ? 16.156 3.723 -1.127 1 98.25 101 SER A N 1
ATOM 774 C CA . SER A 1 101 ? 15.219 4.812 -1.382 1 98.25 101 SER A CA 1
ATOM 775 C C . SER A 1 101 ? 15.648 6.09 -0.675 1 98.25 101 SER A C 1
ATOM 777 O O . SER A 1 101 ? 15.508 7.188 -1.221 1 98.25 101 SER A O 1
ATOM 779 N N . VAL A 1 102 ? 16.156 5.914 0.516 1 96.88 102 VAL A N 1
ATOM 780 C CA . VAL A 1 102 ? 16.609 7.051 1.312 1 96.88 102 VAL A CA 1
ATOM 781 C C . VAL A 1 102 ? 17.875 7.637 0.704 1 96.88 102 VAL A C 1
ATOM 783 O O . VAL A 1 102 ? 17.984 8.852 0.537 1 96.88 102 VAL A O 1
ATOM 786 N N . LEU A 1 103 ? 18.828 6.805 0.355 1 97.62 103 LEU A N 1
ATOM 787 C CA . LEU A 1 103 ? 20.125 7.219 -0.149 1 97.62 103 LEU A CA 1
ATOM 788 C C . LEU A 1 103 ? 19.984 7.945 -1.482 1 97.62 103 LEU A C 1
ATOM 790 O O . LEU A 1 103 ? 20.766 8.852 -1.785 1 97.62 103 LEU A O 1
ATOM 794 N N . ILE A 1 104 ? 19.016 7.602 -2.24 1 97.56 104 ILE A N 1
ATOM 795 C CA . ILE A 1 104 ? 18.844 8.203 -3.555 1 97.56 104 ILE A CA 1
ATOM 796 C C . ILE A 1 104 ? 17.766 9.281 -3.484 1 97.56 104 ILE A C 1
ATOM 798 O O . ILE A 1 104 ? 17.922 10.367 -4.051 1 97.56 104 ILE A O 1
ATOM 802 N N . GLY A 1 105 ? 16.688 9.008 -2.756 1 96.69 105 GLY A N 1
ATOM 803 C CA . GLY A 1 105 ? 15.516 9.875 -2.725 1 96.69 105 GLY A CA 1
ATOM 804 C C . GLY A 1 105 ? 15.781 11.195 -2.031 1 96.69 105 GLY A C 1
ATOM 805 O O . GLY A 1 105 ? 15.32 12.25 -2.492 1 96.69 105 GLY A O 1
ATOM 806 N N . ILE A 1 106 ? 16.484 11.156 -0.947 1 94.44 106 ILE A N 1
ATOM 807 C CA . ILE A 1 106 ? 16.719 12.367 -0.165 1 94.44 106 ILE A CA 1
ATOM 808 C C . ILE A 1 106 ? 17.625 13.32 -0.934 1 94.44 106 ILE A C 1
ATOM 810 O O . ILE A 1 106 ? 17.281 14.477 -1.157 1 94.44 106 ILE A O 1
ATOM 814 N N . PRO A 1 107 ? 18.844 12.898 -1.397 1 93.88 107 PRO A N 1
ATOM 815 C CA . PRO A 1 107 ? 19.703 13.805 -2.16 1 93.88 107 PRO A CA 1
ATOM 816 C C . PRO A 1 107 ? 19.031 14.336 -3.422 1 93.88 107 PRO A C 1
ATOM 818 O O . PRO A 1 107 ? 19.109 15.531 -3.721 1 93.88 107 PRO A O 1
ATOM 821 N N . LEU A 1 108 ? 18.344 13.484 -4.137 1 93.5 108 LEU A N 1
ATOM 822 C CA . LEU A 1 108 ? 17.641 13.914 -5.344 1 93.5 108 LEU A CA 1
ATOM 823 C C . LEU A 1 108 ? 16.516 14.891 -5.008 1 93.5 108 LEU A C 1
ATOM 825 O O . LEU A 1 108 ? 16.297 15.867 -5.727 1 93.5 108 LEU A O 1
ATOM 829 N N . GLY A 1 109 ? 15.773 14.57 -3.945 1 92.31 109 GLY A N 1
ATOM 830 C CA . GLY A 1 109 ? 14.719 15.461 -3.5 1 92.31 109 GLY A CA 1
ATOM 831 C C . GLY A 1 109 ? 15.219 16.844 -3.105 1 92.31 109 GLY A C 1
ATOM 832 O O . GLY A 1 109 ? 14.57 17.844 -3.387 1 92.31 109 GLY A O 1
ATOM 833 N N . PHE A 1 110 ? 16.328 16.844 -2.484 1 88.12 110 PHE A N 1
ATOM 834 C CA . PHE A 1 110 ? 16.938 18.125 -2.115 1 88.12 110 PHE A CA 1
ATOM 835 C C . PHE A 1 110 ? 17.328 18.922 -3.355 1 88.12 110 PHE A C 1
ATOM 837 O O . PHE A 1 110 ? 17.062 20.109 -3.441 1 88.12 110 PHE A O 1
ATOM 844 N N . CYS A 1 111 ? 17.922 18.234 -4.262 1 87.69 111 CYS A N 1
ATOM 845 C CA . CYS A 1 111 ? 18.359 18.891 -5.492 1 87.69 111 CYS A CA 1
ATOM 846 C C . CYS A 1 111 ? 17.156 19.422 -6.266 1 87.69 111 CYS A C 1
ATOM 848 O O . CYS A 1 111 ? 17.172 20.562 -6.73 1 87.69 111 CYS A O 1
ATOM 850 N N . LEU A 1 112 ? 16.125 18.688 -6.332 1 88 112 LEU A N 1
ATOM 851 C CA . LEU A 1 112 ? 14.945 19.047 -7.109 1 88 112 LEU A CA 1
ATOM 852 C C . LEU A 1 112 ? 14.125 20.109 -6.379 1 88 112 LEU A C 1
ATOM 854 O O . LEU A 1 112 ? 13.477 20.953 -7.016 1 88 112 LEU A O 1
ATOM 858 N N . GLY A 1 113 ? 14.164 20.062 -5.086 1 84.62 113 GLY A N 1
ATOM 859 C CA . GLY A 1 113 ? 13.43 21.031 -4.289 1 84.62 113 GLY A CA 1
ATOM 860 C C . GLY A 1 113 ? 14.039 22.422 -4.32 1 84.62 113 GLY A C 1
ATOM 861 O O . GLY A 1 113 ? 13.336 23.422 -4.156 1 84.62 113 GLY A O 1
ATOM 862 N N . LEU A 1 114 ? 15.289 22.5 -4.508 1 82.81 114 LEU A N 1
ATOM 863 C CA . LEU A 1 114 ? 16 23.781 -4.52 1 82.81 114 LEU A CA 1
ATOM 864 C C . LEU A 1 114 ? 15.891 24.453 -5.883 1 82.81 114 LEU A C 1
ATOM 866 O O . LEU A 1 114 ? 16.156 25.656 -6.008 1 82.81 114 LEU A O 1
ATOM 870 N N . MET A 1 115 ? 15.523 23.688 -6.883 1 82.06 115 MET A N 1
ATOM 871 C CA . MET A 1 115 ? 15.43 24.219 -8.242 1 82.06 115 MET A CA 1
ATOM 872 C C . MET A 1 115 ? 13.977 24.297 -8.695 1 82.06 115 MET A C 1
ATOM 874 O O . MET A 1 115 ? 13.477 23.391 -9.367 1 82.06 115 MET A O 1
ATOM 878 N N . PRO A 1 116 ? 13.375 25.375 -8.508 1 75.31 116 PRO A N 1
ATOM 879 C CA . PRO A 1 116 ? 11.945 25.516 -8.812 1 75.31 116 PRO A CA 1
ATOM 880 C C . PRO A 1 116 ? 11.617 25.125 -10.25 1 75.31 116 PRO A C 1
ATOM 882 O O . PRO A 1 116 ? 10.547 24.562 -10.508 1 75.31 116 PRO A O 1
ATOM 885 N N . SER A 1 117 ? 12.5 25.375 -11.125 1 77.44 117 SER A N 1
ATOM 886 C CA . SER A 1 117 ? 12.258 25.047 -12.523 1 77.44 117 SER A CA 1
ATOM 887 C C . SER A 1 117 ? 12.227 23.547 -12.742 1 77.44 117 SER A C 1
ATOM 889 O O . SER A 1 117 ? 11.414 23.047 -13.531 1 77.44 117 SER A O 1
ATOM 891 N N . VAL A 1 118 ? 13.023 22.891 -11.977 1 77.12 118 VAL A N 1
ATOM 892 C CA . VAL A 1 118 ? 13.125 21.438 -12.148 1 77.12 118 VAL A CA 1
ATOM 893 C C . VAL A 1 118 ? 11.906 20.766 -11.531 1 77.12 118 VAL A C 1
ATOM 895 O O . VAL A 1 118 ? 11.414 19.766 -12.062 1 77.12 118 VAL A O 1
ATOM 898 N N . HIS A 1 119 ? 11.398 21.438 -10.555 1 75.25 119 HIS A N 1
ATOM 899 C CA . HIS A 1 119 ? 10.227 20.875 -9.898 1 75.25 119 HIS A CA 1
ATOM 900 C C . HIS A 1 119 ? 9.023 20.859 -10.836 1 75.25 119 HIS A C 1
ATOM 902 O O . HIS A 1 119 ? 8.234 19.906 -10.828 1 75.25 119 HIS A O 1
ATOM 908 N N . LYS A 1 120 ? 8.961 21.828 -11.641 1 76.94 120 LYS A N 1
ATOM 909 C CA . LYS A 1 120 ? 7.859 21.891 -12.594 1 76.94 120 LYS A CA 1
ATOM 910 C C . LYS A 1 120 ? 7.906 20.719 -13.57 1 76.94 120 LYS A C 1
ATOM 912 O O . LYS A 1 120 ? 6.867 20.25 -14.039 1 76.94 120 LYS A O 1
ATOM 917 N N . TRP A 1 121 ? 9.125 20.188 -13.672 1 78.75 121 TRP A N 1
ATOM 918 C CA . TRP A 1 121 ? 9.328 19.078 -14.594 1 78.75 121 TRP A CA 1
ATOM 919 C C . TRP A 1 121 ? 9.094 17.75 -13.891 1 78.75 121 TRP A C 1
ATOM 921 O O . TRP A 1 121 ? 8.617 16.797 -14.5 1 78.75 121 TRP A O 1
ATOM 931 N N . THR A 1 122 ? 9.328 17.75 -12.602 1 83.5 122 THR A N 1
ATOM 932 C CA . THR A 1 122 ? 9.281 16.484 -11.883 1 83.5 122 THR A CA 1
ATOM 933 C C . THR A 1 122 ? 7.895 16.234 -11.297 1 83.5 122 THR A C 1
ATOM 935 O O . THR A 1 122 ? 7.477 15.094 -11.133 1 83.5 122 THR A O 1
ATOM 938 N N . SER A 1 123 ? 7.141 17.25 -11.133 1 84.5 123 SER A N 1
ATOM 939 C CA . SER A 1 123 ? 5.848 17.156 -10.461 1 84.5 123 SER A CA 1
ATOM 940 C C . SER A 1 123 ? 4.879 16.281 -11.242 1 84.5 123 SER A C 1
ATOM 942 O O . SER A 1 123 ? 4.242 15.391 -10.672 1 84.5 123 SER A O 1
ATOM 944 N N . PRO A 1 124 ? 4.84 16.453 -12.555 1 83.75 124 PRO A N 1
ATOM 945 C CA . PRO A 1 124 ? 3.922 15.586 -13.289 1 83.75 124 PRO A CA 1
ATOM 946 C C . PRO A 1 124 ? 4.316 14.109 -13.219 1 83.75 124 PRO A C 1
ATOM 948 O O . PRO A 1 124 ? 3.445 13.234 -13.172 1 83.75 124 PRO A O 1
ATOM 951 N N . ILE A 1 125 ? 5.551 13.844 -13.227 1 85.44 125 ILE A N 1
ATOM 952 C CA . ILE A 1 125 ? 6.047 12.477 -13.156 1 85.44 125 ILE A CA 1
ATOM 953 C C . ILE A 1 125 ? 5.672 11.859 -11.805 1 85.44 125 ILE A C 1
ATOM 955 O O . ILE A 1 125 ? 5.176 10.734 -11.75 1 85.44 125 ILE A O 1
ATOM 959 N N . LEU A 1 126 ? 5.844 12.641 -10.805 1 87.69 126 LEU A N 1
ATOM 960 C CA . LEU A 1 126 ? 5.516 12.18 -9.461 1 87.69 126 LEU A CA 1
ATOM 961 C C . LEU A 1 126 ? 4.016 11.945 -9.32 1 87.69 126 LEU A C 1
ATOM 963 O O . LEU A 1 126 ? 3.59 11 -8.656 1 87.69 126 LEU A O 1
ATOM 967 N N . SER A 1 127 ? 3.258 12.75 -10.008 1 84.44 127 SER A N 1
ATOM 968 C CA . SER A 1 127 ? 1.806 12.641 -9.93 1 84.44 127 SER A CA 1
ATOM 969 C C . SER A 1 127 ? 1.318 11.328 -10.539 1 84.44 127 SER A C 1
ATOM 971 O O . SER A 1 127 ? 0.292 10.789 -10.125 1 84.44 127 SER A O 1
ATOM 973 N N . VAL A 1 128 ? 2.035 10.797 -11.461 1 83.81 128 VAL A N 1
ATOM 974 C CA . VAL A 1 128 ? 1.671 9.555 -12.133 1 83.81 128 VAL A CA 1
ATOM 975 C C . VAL A 1 128 ? 2.219 8.367 -11.352 1 83.81 128 VAL A C 1
ATOM 977 O O . VAL A 1 128 ? 1.551 7.336 -11.219 1 83.81 128 VAL A O 1
ATOM 980 N N . MET A 1 129 ? 3.363 8.508 -10.82 1 86.88 129 MET A N 1
ATOM 981 C CA . MET A 1 129 ? 4.074 7.387 -10.211 1 86.88 129 MET A CA 1
ATOM 982 C C . MET A 1 129 ? 3.562 7.125 -8.797 1 86.88 129 MET A C 1
ATOM 984 O O . MET A 1 129 ? 3.564 5.984 -8.328 1 86.88 129 MET A O 1
ATOM 988 N N . LEU A 1 130 ? 3.107 8.086 -8.133 1 86.81 130 LEU A N 1
ATOM 989 C CA . LEU A 1 130 ? 2.719 7.961 -6.734 1 86.81 130 LEU A CA 1
ATOM 990 C C . LEU A 1 130 ? 1.491 7.07 -6.59 1 86.81 130 LEU A C 1
ATOM 992 O O . LEU A 1 130 ? 1.452 6.195 -5.723 1 86.81 130 LEU A O 1
ATOM 996 N N . PRO A 1 131 ? 0.553 7.203 -7.496 1 85.62 131 PRO A N 1
ATOM 997 C CA . PRO A 1 131 ? -0.616 6.328 -7.371 1 85.62 131 PRO A CA 1
ATOM 998 C C . PRO A 1 131 ? -0.379 4.938 -7.949 1 85.62 131 PRO A C 1
ATOM 1000 O O . PRO A 1 131 ? -1.187 4.027 -7.738 1 85.62 131 PRO A O 1
ATOM 1003 N N . LEU A 1 132 ? 0.66 4.762 -8.609 1 91.56 132 LEU A N 1
ATOM 1004 C CA . LEU A 1 132 ? 0.968 3.488 -9.25 1 91.56 132 LEU A CA 1
ATOM 1005 C C . LEU A 1 132 ? 1.476 2.477 -8.227 1 91.56 132 LEU A C 1
ATOM 1007 O O . LEU A 1 132 ? 2.512 2.695 -7.594 1 91.56 132 LEU A O 1
ATOM 1011 N N . PRO A 1 133 ? 0.749 1.401 -8.07 1 93.5 133 PRO A N 1
ATOM 1012 C CA . PRO A 1 133 ? 1.244 0.376 -7.148 1 93.5 133 PRO A CA 1
ATOM 1013 C C . PRO A 1 133 ? 2.576 -0.223 -7.594 1 93.5 133 PRO A C 1
ATOM 1015 O O . PRO A 1 133 ? 2.701 -0.683 -8.727 1 93.5 133 PRO A O 1
ATOM 1018 N N . ALA A 1 134 ? 3.494 -0.25 -6.723 1 96.38 134 ALA A N 1
ATOM 1019 C CA . ALA A 1 134 ? 4.836 -0.713 -7.059 1 96.38 134 ALA A CA 1
ATOM 1020 C C . ALA A 1 134 ? 4.824 -2.184 -7.469 1 96.38 134 ALA A C 1
ATOM 1022 O O . ALA A 1 134 ? 5.641 -2.613 -8.289 1 96.38 134 ALA A O 1
ATOM 1023 N N . VAL A 1 135 ? 3.912 -2.904 -6.953 1 97.38 135 VAL A N 1
ATOM 1024 C CA . VAL A 1 135 ? 3.844 -4.34 -7.215 1 97.38 135 VAL A CA 1
ATOM 1025 C C . VAL A 1 135 ? 3.523 -4.582 -8.688 1 97.38 135 VAL A C 1
ATOM 1027 O O . VAL A 1 135 ? 3.818 -5.652 -9.227 1 97.38 135 VAL A O 1
ATOM 1030 N N . ALA A 1 136 ? 2.916 -3.613 -9.359 1 97.25 136 ALA A N 1
ATOM 1031 C CA . ALA A 1 136 ? 2.559 -3.74 -10.773 1 97.25 136 ALA A CA 1
ATOM 1032 C C . ALA A 1 136 ? 3.797 -3.973 -11.633 1 97.25 136 ALA A C 1
ATOM 1034 O O . ALA A 1 136 ? 3.703 -4.523 -12.727 1 97.25 136 ALA A O 1
ATOM 1035 N N . TRP A 1 137 ? 4.949 -3.623 -11.102 1 96.88 137 TRP A N 1
ATOM 1036 C CA . TRP A 1 137 ? 6.195 -3.742 -11.844 1 96.88 137 TRP A CA 1
ATOM 1037 C C . TRP A 1 137 ? 6.781 -5.145 -11.711 1 96.88 137 TRP A C 1
ATOM 1039 O O . TRP A 1 137 ? 7.699 -5.512 -12.445 1 96.88 137 TRP A O 1
ATOM 1049 N N . THR A 1 138 ? 6.277 -5.969 -10.852 1 97.69 138 THR A N 1
ATOM 1050 C CA . THR A 1 138 ? 6.875 -7.25 -10.492 1 97.69 138 THR A CA 1
ATOM 1051 C C . THR A 1 138 ? 7.012 -8.141 -11.727 1 97.69 138 THR A C 1
ATOM 1053 O O . THR A 1 138 ? 8.086 -8.695 -11.977 1 97.69 138 THR A O 1
ATOM 1056 N N . PRO A 1 139 ? 5.965 -8.242 -12.57 1 97.31 139 PRO A N 1
ATOM 1057 C CA . PRO A 1 139 ? 6.105 -9.148 -13.719 1 97.31 139 PRO A CA 1
ATOM 1058 C C . PRO A 1 139 ? 7.203 -8.711 -14.688 1 97.31 139 PRO A C 1
ATOM 1060 O O . PRO A 1 139 ? 7.957 -9.547 -15.188 1 97.31 139 PRO A O 1
ATOM 1063 N N . ILE A 1 140 ? 7.289 -7.41 -14.922 1 96.31 140 ILE A N 1
ATOM 1064 C CA . ILE A 1 140 ? 8.328 -6.906 -15.812 1 96.31 140 ILE A CA 1
ATOM 1065 C C . ILE A 1 140 ? 9.703 -7.188 -15.211 1 96.31 140 ILE A C 1
ATOM 1067 O O . ILE A 1 140 ? 10.625 -7.602 -15.922 1 96.31 140 ILE A O 1
ATOM 1071 N N . LEU A 1 141 ? 9.859 -7.02 -13.953 1 96.94 141 LEU A N 1
ATOM 1072 C CA . LEU A 1 141 ? 11.141 -7.234 -13.281 1 96.94 141 LEU A CA 1
ATOM 1073 C C . LEU A 1 141 ? 11.469 -8.719 -13.195 1 96.94 141 LEU A C 1
ATOM 1075 O O . LEU A 1 141 ? 12.641 -9.102 -13.18 1 96.94 141 LEU A O 1
ATOM 1079 N N . LEU A 1 142 ? 10.398 -9.516 -13.133 1 97 142 LEU A N 1
ATOM 1080 C CA . LEU A 1 142 ? 10.594 -10.953 -13.203 1 97 142 LEU A CA 1
ATOM 1081 C C . LEU A 1 142 ? 11.18 -11.352 -14.555 1 97 142 LEU A C 1
ATOM 1083 O O . LEU A 1 142 ? 12.039 -12.234 -14.633 1 97 142 LEU A O 1
ATOM 1087 N N . VAL A 1 143 ? 10.664 -10.734 -15.586 1 94.62 143 VAL A N 1
ATOM 1088 C CA . VAL A 1 143 ? 11.18 -11.008 -16.922 1 94.62 143 VAL A CA 1
ATOM 1089 C C . VAL A 1 143 ? 12.617 -10.5 -17.031 1 94.62 143 VAL A C 1
ATOM 1091 O O . VAL A 1 143 ? 13.477 -11.18 -17.609 1 94.62 143 VAL A O 1
ATOM 1094 N N . ALA A 1 144 ? 12.953 -9.406 -16.406 1 93.75 144 ALA A N 1
ATOM 1095 C CA . ALA A 1 144 ? 14.258 -8.758 -16.531 1 93.75 144 ALA A CA 1
ATOM 1096 C C . ALA A 1 144 ? 15.305 -9.469 -15.672 1 93.75 144 ALA A C 1
ATOM 1098 O O . ALA A 1 144 ? 16.422 -9.711 -16.125 1 93.75 144 ALA A O 1
ATOM 1099 N N . PHE A 1 145 ? 14.922 -9.828 -14.383 1 95.94 145 PHE A N 1
ATOM 1100 C CA . PHE A 1 145 ? 15.93 -10.258 -13.422 1 95.94 145 PHE A CA 1
ATOM 1101 C C . PHE A 1 145 ? 15.656 -11.68 -12.945 1 95.94 145 PHE A C 1
ATOM 1103 O O . PHE A 1 145 ? 16.516 -12.312 -12.32 1 95.94 145 PHE A O 1
ATOM 1110 N N . GLY A 1 146 ? 14.516 -12.195 -13.258 1 95.81 146 GLY A N 1
ATOM 1111 C CA . GLY A 1 146 ? 14.125 -13.477 -12.695 1 95.81 146 GLY A CA 1
ATOM 1112 C C . GLY A 1 146 ? 13.664 -13.375 -11.258 1 95.81 146 GLY A C 1
ATOM 1113 O O . GLY A 1 146 ? 13.484 -12.273 -10.727 1 95.81 146 GLY A O 1
ATOM 1114 N N . GLN A 1 147 ? 13.391 -14.516 -10.695 1 97.69 147 GLN A N 1
ATOM 1115 C CA . GLN A 1 147 ? 13 -14.57 -9.297 1 97.69 147 GLN A CA 1
ATOM 1116 C C . GLN A 1 147 ? 14.188 -14.281 -8.383 1 97.69 147 GLN A C 1
ATOM 1118 O O . GLN A 1 147 ? 15.336 -14.555 -8.742 1 97.69 147 GLN A O 1
ATOM 1123 N N . GLY A 1 148 ? 13.93 -13.602 -7.215 1 98.06 148 GLY A N 1
ATOM 1124 C CA . GLY A 1 148 ? 15.016 -13.422 -6.266 1 98.06 148 GLY A CA 1
ATOM 1125 C C . GLY A 1 148 ? 15.07 -12.023 -5.68 1 98.06 148 GLY A C 1
ATOM 1126 O O . GLY A 1 148 ? 14.125 -11.25 -5.828 1 98.06 148 GLY A O 1
ATOM 1127 N N . ASP A 1 149 ? 16.172 -11.758 -5.035 1 98.44 149 ASP A N 1
ATOM 1128 C CA . ASP A 1 149 ? 16.328 -10.547 -4.242 1 98.44 149 ASP A CA 1
ATOM 1129 C C . ASP A 1 149 ? 16.344 -9.305 -5.129 1 98.44 149 ASP A C 1
ATOM 1131 O O . ASP A 1 149 ? 15.758 -8.273 -4.77 1 98.44 149 ASP A O 1
ATOM 1135 N N . ARG A 1 150 ? 16.953 -9.414 -6.254 1 98.19 150 ARG A N 1
ATOM 1136 C CA . ARG A 1 150 ? 17.047 -8.242 -7.117 1 98.19 150 ARG A CA 1
ATOM 1137 C C . ARG A 1 150 ? 15.664 -7.738 -7.516 1 98.19 150 ARG A C 1
ATOM 1139 O O . ARG A 1 150 ? 15.391 -6.539 -7.445 1 98.19 150 ARG A O 1
ATOM 1146 N N . THR A 1 151 ? 14.812 -8.688 -7.91 1 98.5 151 THR A N 1
ATOM 1147 C CA . THR A 1 151 ? 13.445 -8.344 -8.305 1 98.5 151 THR A CA 1
ATOM 1148 C C . THR A 1 151 ? 12.672 -7.777 -7.113 1 98.5 151 THR A C 1
ATOM 1150 O O . THR A 1 151 ? 12.078 -6.703 -7.211 1 98.5 151 THR A O 1
ATOM 1153 N N . ILE A 1 152 ? 12.773 -8.414 -5.973 1 98.81 152 ILE A N 1
ATOM 1154 C CA . ILE A 1 152 ? 11.969 -8.055 -4.809 1 98.81 152 ILE A CA 1
ATOM 1155 C C . ILE A 1 152 ? 12.445 -6.719 -4.246 1 98.81 152 ILE A C 1
ATOM 1157 O O . ILE A 1 152 ? 11.633 -5.84 -3.951 1 98.81 152 ILE A O 1
ATOM 1161 N N . ILE A 1 153 ? 13.727 -6.504 -4.148 1 98.81 153 ILE A N 1
ATOM 1162 C CA . ILE A 1 153 ? 14.281 -5.273 -3.594 1 98.81 153 ILE A CA 1
ATOM 1163 C C . ILE A 1 153 ? 13.969 -4.102 -4.52 1 98.81 153 ILE A C 1
ATOM 1165 O O . ILE A 1 153 ? 13.641 -3.006 -4.059 1 98.81 153 ILE A O 1
ATOM 1169 N N . THR A 1 154 ? 14.039 -4.34 -5.816 1 98.56 154 THR A N 1
ATOM 1170 C CA . THR A 1 154 ? 13.734 -3.275 -6.77 1 98.56 154 THR A CA 1
ATOM 1171 C C . THR A 1 154 ? 12.266 -2.865 -6.672 1 98.56 154 THR A C 1
ATOM 1173 O O . THR A 1 154 ? 11.953 -1.675 -6.691 1 98.56 154 THR A O 1
ATOM 1176 N N . VAL A 1 155 ? 11.367 -3.834 -6.586 1 98.38 155 VAL A N 1
ATOM 1177 C CA . VAL A 1 155 ? 9.945 -3.547 -6.445 1 98.38 155 VAL A CA 1
ATOM 1178 C C . VAL A 1 155 ? 9.703 -2.746 -5.168 1 98.38 155 VAL A C 1
ATOM 1180 O O . VAL A 1 155 ? 8.992 -1.739 -5.188 1 98.38 155 VAL A O 1
ATOM 1183 N N . CYS A 1 156 ? 10.281 -3.193 -4.043 1 98.62 156 CYS A N 1
ATOM 1184 C CA . CYS A 1 156 ? 10.133 -2.51 -2.764 1 98.62 156 CYS A CA 1
ATOM 1185 C C . CYS A 1 156 ? 10.734 -1.112 -2.816 1 98.62 156 CYS A C 1
ATOM 1187 O O . CYS A 1 156 ? 10.203 -0.177 -2.219 1 98.62 156 CYS A O 1
ATOM 1189 N N . PHE A 1 157 ? 11.883 -0.962 -3.545 1 98.5 157 PHE A N 1
ATOM 1190 C CA . PHE A 1 157 ? 12.523 0.334 -3.738 1 98.5 157 PHE A CA 1
ATOM 1191 C C . PHE A 1 157 ? 11.578 1.303 -4.441 1 98.5 157 PHE A C 1
ATOM 1193 O O . PHE A 1 157 ? 11.438 2.453 -4.023 1 98.5 157 PHE A O 1
ATOM 1200 N N . LEU A 1 158 ? 10.93 0.836 -5.461 1 96.94 158 LEU A N 1
ATOM 1201 C CA . LEU A 1 158 ? 10.008 1.678 -6.223 1 96.94 158 LEU A CA 1
ATOM 1202 C C . LEU A 1 158 ? 8.836 2.121 -5.359 1 96.94 158 LEU A C 1
ATOM 1204 O O . LEU A 1 158 ? 8.312 3.227 -5.531 1 96.94 158 LEU A O 1
ATOM 1208 N N . GLY A 1 159 ? 8.438 1.258 -4.449 1 95.62 159 GLY A N 1
ATOM 1209 C CA . GLY A 1 159 ? 7.359 1.602 -3.531 1 95.62 159 GLY A CA 1
ATOM 1210 C C . GLY A 1 159 ? 7.762 2.648 -2.51 1 95.62 159 GLY A C 1
ATOM 1211 O O . GLY A 1 159 ? 6.949 3.496 -2.129 1 95.62 159 GLY A O 1
ATOM 1212 N N . ALA A 1 160 ? 8.969 2.627 -2.113 1 97.44 160 ALA A N 1
ATOM 1213 C CA . ALA A 1 160 ? 9.438 3.496 -1.04 1 97.44 160 ALA A CA 1
ATOM 1214 C C . ALA A 1 160 ? 10.039 4.781 -1.601 1 97.44 160 ALA A C 1
ATOM 1216 O O . ALA A 1 160 ? 10.016 5.824 -0.944 1 97.44 160 ALA A O 1
ATOM 1217 N N . PHE A 1 161 ? 10.539 4.789 -2.812 1 97.75 161 PHE A N 1
ATOM 1218 C CA . PHE A 1 161 ? 11.352 5.852 -3.4 1 97.75 161 PHE A CA 1
ATOM 1219 C C . PHE A 1 161 ? 10.516 7.109 -3.619 1 97.75 161 PHE A C 1
ATOM 1221 O O . PHE A 1 161 ? 10.914 8.203 -3.203 1 97.75 161 PHE A O 1
ATOM 1228 N N . PHE A 1 162 ? 9.445 6.977 -4.145 1 95.12 162 PHE A N 1
ATOM 1229 C CA . PHE A 1 162 ? 8.695 8.141 -4.609 1 95.12 162 PHE A CA 1
ATOM 1230 C C . PHE A 1 162 ? 8.109 8.906 -3.434 1 95.12 162 PHE A C 1
ATOM 1232 O O . PHE A 1 162 ? 8.148 10.141 -3.408 1 95.12 162 PHE A O 1
ATOM 1239 N N . PRO A 1 163 ? 7.59 8.211 -2.395 1 94 163 PRO A N 1
ATOM 1240 C CA . PRO A 1 163 ? 7.16 8.961 -1.214 1 94 163 PRO A CA 1
ATOM 1241 C C . PRO A 1 163 ? 8.312 9.711 -0.542 1 94 163 PRO A C 1
ATOM 1243 O O . PRO A 1 163 ? 8.133 10.844 -0.086 1 94 163 PRO A O 1
ATOM 1246 N N . VAL A 1 164 ? 9.406 9.102 -0.463 1 96.19 164 VAL A N 1
ATOM 1247 C CA . VAL A 1 164 ? 10.57 9.742 0.134 1 96.19 164 VAL A CA 1
ATOM 1248 C C . VAL A 1 164 ? 10.984 10.953 -0.708 1 96.19 164 VAL A C 1
ATOM 1250 O O . VAL A 1 164 ? 11.219 12.039 -0.175 1 96.19 164 VAL A O 1
ATOM 1253 N N . LEU A 1 165 ? 11.055 10.758 -1.988 1 95.5 165 LEU A N 1
ATOM 1254 C CA . LEU A 1 165 ? 11.414 11.82 -2.92 1 95.5 165 LEU A CA 1
ATOM 1255 C C . LEU A 1 165 ? 10.438 12.984 -2.818 1 95.5 165 LEU A C 1
ATOM 1257 O O . LEU A 1 165 ? 10.852 14.141 -2.68 1 95.5 165 LEU A O 1
ATOM 1261 N N . TYR A 1 166 ? 9.188 12.641 -2.861 1 93.25 166 TYR A N 1
ATOM 1262 C CA . TYR A 1 166 ? 8.141 13.656 -2.84 1 93.25 166 TYR A CA 1
ATOM 1263 C C . TYR A 1 166 ? 8.172 14.453 -1.543 1 93.25 166 TYR A C 1
ATOM 1265 O O . TYR A 1 166 ? 8.125 15.688 -1.564 1 93.25 166 TYR A O 1
ATOM 1273 N N . SER A 1 167 ? 8.242 13.789 -0.438 1 93.56 167 SER A N 1
ATOM 1274 C CA . SER A 1 167 ? 8.25 14.453 0.858 1 93.56 167 SER A CA 1
ATOM 1275 C C . SER A 1 167 ? 9.477 15.352 1.008 1 93.56 167 SER A C 1
ATOM 1277 O O . SER A 1 167 ? 9.398 16.438 1.592 1 93.56 167 SER A O 1
ATOM 1279 N N . THR A 1 168 ? 10.555 14.867 0.509 1 92.75 168 THR A N 1
ATOM 1280 C CA . THR A 1 168 ? 11.781 15.664 0.566 1 92.75 168 THR A CA 1
ATOM 1281 C C . THR A 1 168 ? 11.641 16.938 -0.271 1 92.75 168 THR A C 1
ATOM 1283 O O . THR A 1 168 ? 11.977 18.031 0.19 1 92.75 168 THR A O 1
ATOM 1286 N N . ILE A 1 169 ? 11.148 16.812 -1.457 1 91.12 169 ILE A N 1
ATOM 1287 C CA . ILE A 1 169 ? 10.953 17.953 -2.34 1 91.12 169 ILE A CA 1
ATOM 1288 C C . ILE A 1 169 ? 10.039 18.969 -1.666 1 91.12 169 ILE A C 1
ATOM 1290 O O . ILE A 1 169 ? 10.344 20.172 -1.635 1 91.12 169 ILE A O 1
ATOM 1294 N N . GLN A 1 170 ? 8.953 18.469 -1.101 1 88.5 170 GLN A N 1
ATOM 1295 C CA . GLN A 1 170 ? 7.988 19.344 -0.455 1 88.5 170 GLN A CA 1
ATOM 1296 C C . GLN A 1 170 ? 8.602 20.047 0.759 1 88.5 170 GLN A C 1
ATOM 1298 O O . GLN A 1 170 ? 8.336 21.219 1.006 1 88.5 170 GLN A O 1
ATOM 1303 N N . GLY A 1 171 ? 9.32 19.312 1.507 1 87.5 171 GLY A N 1
ATOM 1304 C CA . GLY A 1 171 ? 9.984 19.906 2.658 1 87.5 171 GLY A CA 1
ATOM 1305 C C . GLY A 1 171 ? 10.961 21 2.289 1 87.5 171 GLY A C 1
ATOM 1306 O O . GLY A 1 171 ? 10.977 22.062 2.924 1 87.5 171 GLY A O 1
ATOM 1307 N N . VAL A 1 172 ? 11.719 20.797 1.303 1 86.56 172 VAL A N 1
ATOM 1308 C CA . VAL A 1 172 ? 12.719 21.766 0.85 1 86.56 172 VAL A CA 1
ATOM 1309 C C . VAL A 1 172 ? 12.016 22.984 0.269 1 86.56 172 VAL A C 1
ATOM 1311 O O . VAL A 1 172 ? 12.414 24.125 0.534 1 86.56 172 VAL A O 1
ATOM 1314 N N . LYS A 1 173 ? 11 22.781 -0.474 1 84.5 173 LYS A N 1
ATOM 1315 C CA . LYS A 1 173 ? 10.25 23.875 -1.088 1 84.5 173 LYS A CA 1
ATOM 1316 C C . LYS A 1 173 ? 9.602 24.766 -0.028 1 84.5 173 LYS A C 1
ATOM 1318 O O . LYS A 1 173 ? 9.516 25.984 -0.197 1 84.5 173 LYS A O 1
ATOM 1323 N N . ALA A 1 174 ? 9.148 24.156 0.948 1 81 174 ALA A N 1
ATOM 1324 C CA . ALA A 1 174 ? 8.484 24.891 2.012 1 81 174 ALA A CA 1
ATOM 1325 C C . ALA A 1 174 ? 9.461 25.828 2.723 1 81 174 ALA A C 1
ATOM 1327 O O . ALA A 1 174 ? 9.078 26.922 3.156 1 81 174 ALA A O 1
ATOM 1328 N N . VAL A 1 175 ? 10.594 25.406 2.83 1 74.56 175 VAL A N 1
ATOM 1329 C CA . VAL A 1 175 ? 11.602 26.188 3.545 1 74.56 175 VAL A CA 1
ATOM 1330 C C . VAL A 1 175 ? 12.203 27.234 2.615 1 74.56 175 VAL A C 1
ATOM 1332 O O . VAL A 1 175 ? 12.5 28.359 3.043 1 74.56 175 VAL A O 1
ATOM 1335 N N . SER A 1 176 ? 12.547 26.828 1.409 1 66.31 176 SER A N 1
ATOM 1336 C CA . SER A 1 176 ? 13.195 27.734 0.468 1 66.31 176 SER A CA 1
ATOM 1337 C C . SER A 1 176 ? 12.344 28.984 0.218 1 66.31 176 SER A C 1
ATOM 1339 O O . SER A 1 176 ? 12.867 30.078 0.046 1 66.31 176 SER A O 1
ATOM 1341 N N . LYS A 1 177 ? 11.195 28.781 0.103 1 62.41 177 LYS A N 1
ATOM 1342 C CA . LYS A 1 177 ? 10.336 29.938 -0.12 1 62.41 177 LYS A CA 1
ATOM 1343 C C . LYS A 1 177 ? 10.422 30.922 1.049 1 62.41 177 LYS A C 1
ATOM 1345 O O . LYS A 1 177 ? 10.43 32.125 0.848 1 62.41 177 LYS A O 1
ATOM 1350 N N . GLN A 1 178 ? 10.609 30.422 2.215 1 57.97 178 GLN A N 1
ATOM 1351 C CA . GLN A 1 178 ? 10.578 31.297 3.379 1 57.97 178 GLN A CA 1
ATOM 1352 C C . GLN A 1 178 ? 11.984 31.734 3.775 1 57.97 178 GLN A C 1
ATOM 1354 O O . GLN A 1 178 ? 12.203 32.906 4.066 1 57.97 178 GLN A O 1
ATOM 1359 N N . SER A 1 179 ? 12.961 30.781 3.91 1 57.56 179 SER A N 1
ATOM 1360 C CA . SER A 1 179 ? 14.188 31.031 4.668 1 57.56 179 SER A CA 1
ATOM 1361 C C . SER A 1 179 ? 15.32 31.484 3.754 1 57.56 179 SER A C 1
ATOM 1363 O O . SER A 1 179 ? 16.266 32.125 4.211 1 57.56 179 SER A O 1
ATOM 1365 N N . ILE A 1 180 ? 15.367 31.109 2.457 1 56.25 180 ILE A N 1
ATOM 1366 C CA . ILE A 1 180 ? 16.531 31.438 1.634 1 56.25 180 ILE A CA 1
ATOM 1367 C C . ILE A 1 180 ? 16.688 32.969 1.553 1 56.25 180 ILE A C 1
ATOM 1369 O O . ILE A 1 180 ? 17.812 33.469 1.609 1 56.25 180 ILE A O 1
ATOM 1373 N N . TRP A 1 181 ? 15.562 33.562 1.511 1 56.19 181 TRP A N 1
ATOM 1374 C CA . TRP A 1 181 ? 15.672 35.031 1.462 1 56.19 181 TRP A CA 1
ATOM 1375 C C . TRP A 1 181 ? 16.297 35.562 2.744 1 56.19 181 TRP A C 1
ATOM 1377 O O . TRP A 1 181 ? 17.141 36.469 2.699 1 56.19 181 TRP A O 1
ATOM 1387 N N . VAL A 1 182 ? 15.898 34.875 3.762 1 55.25 182 VAL A N 1
ATOM 1388 C CA . VAL A 1 182 ? 16.391 35.375 5.047 1 55.25 182 VAL A CA 1
ATOM 1389 C C . VAL A 1 182 ? 17.875 35.062 5.191 1 55.25 182 VAL A C 1
ATOM 1391 O O . VAL A 1 182 ? 18.656 35.875 5.656 1 55.25 182 VAL A O 1
ATOM 1394 N N . VAL A 1 183 ? 18.203 33.938 4.742 1 55.19 183 VAL A N 1
ATOM 1395 C CA . VAL A 1 183 ? 19.578 33.5 4.945 1 55.19 183 VAL A CA 1
ATOM 1396 C C . VAL A 1 183 ? 20.516 34.219 3.998 1 55.19 183 VAL A C 1
ATOM 1398 O O . VAL A 1 183 ? 21.641 34.562 4.375 1 55.19 183 VAL A O 1
ATOM 1401 N N . ARG A 1 184 ? 20.078 34.375 2.789 1 55.97 184 ARG A N 1
ATOM 1402 C CA . ARG A 1 184 ? 20.906 35.125 1.849 1 55.97 184 ARG A CA 1
ATOM 1403 C C . ARG A 1 184 ? 21.156 36.531 2.35 1 55.97 184 ARG A C 1
ATOM 1405 O O . ARG A 1 184 ? 22.219 37.094 2.133 1 55.97 184 ARG A O 1
ATOM 1412 N N . SER A 1 185 ? 20.188 37 2.973 1 56.44 185 SER A N 1
ATOM 1413 C CA . SER A 1 185 ? 20.344 38.344 3.496 1 56.44 185 SER A CA 1
ATOM 1414 C C . SER A 1 185 ? 21.344 38.375 4.645 1 56.44 185 SER A C 1
ATOM 1416 O O . SER A 1 185 ? 21.922 39.438 4.941 1 56.44 185 SER A O 1
ATOM 1418 N N . MET A 1 186 ? 21.438 37.312 5.348 1 52.97 186 MET A N 1
ATOM 1419 C CA . MET A 1 186 ? 22.312 37.312 6.52 1 52.97 186 MET A CA 1
ATOM 1420 C C . MET A 1 186 ? 23.734 36.906 6.148 1 52.97 186 MET A C 1
ATOM 1422 O O . MET A 1 186 ? 24.594 36.812 7.02 1 52.97 186 MET A O 1
ATOM 1426 N N . GLY A 1 187 ? 24.094 36.875 4.898 1 54.69 187 GLY A N 1
ATOM 1427 C CA . GLY A 1 187 ? 25.453 36.625 4.457 1 54.69 187 GLY A CA 1
ATOM 1428 C C . GLY A 1 187 ? 25.906 35.188 4.621 1 54.69 187 GLY A C 1
ATOM 1429 O O . GLY A 1 187 ? 27.109 34.906 4.609 1 54.69 187 GLY A O 1
ATOM 1430 N N . GLY A 1 188 ? 25.109 34.344 5.102 1 54.44 188 GLY A N 1
ATOM 1431 C CA . GLY A 1 188 ? 25.547 33 5.488 1 54.44 188 GLY A CA 1
ATOM 1432 C C . GLY A 1 188 ? 25.891 32.125 4.297 1 54.44 188 GLY A C 1
ATOM 1433 O O . GLY A 1 188 ? 25.406 32.344 3.189 1 54.44 188 GLY A O 1
ATOM 1434 N N . LYS A 1 189 ? 27.062 31.438 4.359 1 60.94 189 LYS A N 1
ATOM 1435 C CA . LYS A 1 189 ? 27.5 30.484 3.338 1 60.94 189 LYS A CA 1
ATOM 1436 C C . LYS A 1 189 ? 26.453 29.422 3.064 1 60.94 189 LYS A C 1
ATOM 1438 O O . LYS A 1 189 ? 25.719 29.031 3.971 1 60.94 189 LYS A O 1
ATOM 1443 N N . ARG A 1 190 ? 26.109 29.125 1.769 1 61.25 190 ARG A N 1
ATOM 1444 C CA . ARG A 1 190 ? 25.062 28.266 1.233 1 61.25 190 ARG A CA 1
ATOM 1445 C C . ARG A 1 190 ? 25 26.938 1.993 1 61.25 190 ARG A C 1
ATOM 1447 O O . ARG A 1 190 ? 23.906 26.453 2.309 1 61.25 190 ARG A O 1
ATOM 1454 N N . ARG A 1 191 ? 26.203 26.406 2.268 1 64.06 191 ARG A N 1
ATOM 1455 C CA . ARG A 1 191 ? 26.25 25.109 2.945 1 64.06 191 ARG A CA 1
ATOM 1456 C C . ARG A 1 191 ? 25.781 25.234 4.391 1 64.06 191 ARG A C 1
ATOM 1458 O O . ARG A 1 191 ? 25.109 24.328 4.906 1 64.06 191 ARG A O 1
ATOM 1465 N N . HIS A 1 192 ? 26.203 26.328 5.023 1 61.41 192 HIS A N 1
ATOM 1466 C CA . HIS A 1 192 ? 25.797 26.547 6.406 1 61.41 192 HIS A CA 1
ATOM 1467 C C . HIS A 1 192 ? 24.281 26.75 6.512 1 61.41 192 HIS A C 1
ATOM 1469 O O . HIS A 1 192 ? 23.656 26.25 7.449 1 61.41 192 HIS A O 1
ATOM 1475 N N . VAL A 1 193 ? 23.766 27.312 5.609 1 60.84 193 VAL A N 1
ATOM 1476 C CA . VAL A 1 193 ? 22.328 27.578 5.594 1 60.84 193 VAL A CA 1
ATOM 1477 C C . VAL A 1 193 ? 21.578 26.281 5.309 1 60.84 193 VAL A C 1
ATOM 1479 O O . VAL A 1 193 ? 20.547 26 5.93 1 60.84 193 VAL A O 1
ATOM 1482 N N . LEU A 1 194 ? 22.203 25.562 4.422 1 63.19 194 LEU A N 1
ATOM 1483 C CA . LEU A 1 194 ? 21.578 24.297 4.074 1 63.19 194 LEU A CA 1
ATOM 1484 C C . LEU A 1 194 ? 21.516 23.359 5.277 1 63.19 194 LEU A C 1
ATOM 1486 O O . LEU A 1 194 ? 20.469 22.781 5.578 1 63.19 194 LEU A O 1
ATOM 1490 N N . LEU A 1 195 ? 22.609 23.281 5.902 1 67.56 195 LEU A N 1
ATOM 1491 C CA . LEU A 1 195 ? 22.719 22.297 6.965 1 67.56 195 LEU A CA 1
ATOM 1492 C C . LEU A 1 195 ? 22.094 22.797 8.258 1 67.56 195 LEU A C 1
ATOM 1494 O O . LEU A 1 195 ? 21.562 22.016 9.047 1 67.56 195 LEU A O 1
ATOM 1498 N N . ASN A 1 196 ? 22.094 24.094 8.398 1 65.06 196 ASN A N 1
ATOM 1499 C CA . ASN A 1 196 ? 21.688 24.594 9.703 1 65.06 196 ASN A CA 1
ATOM 1500 C C . ASN A 1 196 ? 20.266 25.156 9.656 1 65.06 196 ASN A C 1
ATOM 1502 O O . ASN A 1 196 ? 19.609 25.281 10.695 1 65.06 196 ASN A O 1
ATOM 1506 N N . VAL A 1 197 ? 19.859 25.422 8.57 1 65.81 197 VAL A N 1
ATOM 1507 C CA . VAL A 1 197 ? 18.531 26.031 8.516 1 65.81 197 VAL A CA 1
ATOM 1508 C C . VAL A 1 197 ? 17.594 25.125 7.73 1 65.81 197 VAL A C 1
ATOM 1510 O O . VAL A 1 197 ? 16.516 24.766 8.219 1 65.81 197 VAL A O 1
ATOM 1513 N N . LEU A 1 198 ? 18.125 24.719 6.578 1 69.69 198 LEU A N 1
ATOM 1514 C CA . LEU A 1 198 ? 17.234 23.984 5.668 1 69.69 198 LEU A CA 1
ATOM 1515 C C . LEU A 1 198 ? 16.953 22.594 6.207 1 69.69 198 LEU A C 1
ATOM 1517 O O . LEU A 1 198 ? 15.789 22.156 6.238 1 69.69 198 LEU A O 1
ATOM 1521 N N . LEU A 1 199 ? 17.984 21.969 6.648 1 75.56 199 LEU A N 1
ATOM 1522 C CA . LEU A 1 199 ? 17.828 20.562 7.047 1 75.56 199 LEU A CA 1
ATOM 1523 C C . LEU A 1 199 ? 16.922 20.453 8.273 1 75.56 199 LEU A C 1
ATOM 1525 O O . LEU A 1 199 ? 16 19.641 8.297 1 75.56 199 LEU A O 1
ATOM 1529 N N . PRO A 1 200 ? 17.172 21.312 9.25 1 76.62 200 PRO A N 1
ATOM 1530 C CA . PRO A 1 200 ? 16.281 21.234 10.414 1 76.62 200 PRO A CA 1
ATOM 1531 C C . PRO A 1 200 ? 14.844 21.609 10.078 1 76.62 200 PRO A C 1
ATOM 1533 O O . PRO A 1 200 ? 13.906 21.062 10.656 1 76.62 200 PRO A O 1
ATOM 1536 N N . SER A 1 201 ? 14.703 22.484 9.133 1 78.81 201 SER A N 1
ATOM 1537 C CA . SER A 1 201 ? 13.367 22.938 8.766 1 78.81 201 SER A CA 1
ATOM 1538 C C . SER A 1 201 ? 12.633 21.906 7.93 1 78.81 201 SER A C 1
ATOM 1540 O O . SER A 1 201 ? 11.406 21.875 7.891 1 78.81 201 SER A O 1
ATOM 1542 N N . CYS A 1 202 ? 13.414 21 7.324 1 85.69 202 CYS A N 1
ATOM 1543 C CA . CYS A 1 202 ? 12.844 19.984 6.449 1 85.69 202 CYS A CA 1
ATOM 1544 C C . CYS A 1 202 ? 12.641 18.672 7.199 1 85.69 202 CYS A C 1
ATOM 1546 O O . CYS A 1 202 ? 12.016 17.734 6.68 1 85.69 202 CYS A O 1
ATOM 1548 N N . LEU A 1 203 ? 13.031 18.641 8.438 1 86 203 LEU A N 1
ATOM 1549 C CA . LEU A 1 203 ? 13.094 17.391 9.188 1 86 203 LEU A CA 1
ATOM 1550 C C . LEU A 1 203 ? 11.703 16.766 9.336 1 86 203 LEU A C 1
ATOM 1552 O O . LEU A 1 203 ? 11.531 15.562 9.148 1 86 203 LEU A O 1
ATOM 1556 N N . PRO A 1 204 ? 10.688 17.625 9.633 1 84.56 204 PRO A N 1
ATOM 1557 C CA . PRO A 1 204 ? 9.359 17.031 9.758 1 84.56 204 PRO A CA 1
ATOM 1558 C C . PRO A 1 204 ? 8.891 16.359 8.469 1 84.56 204 PRO A C 1
ATOM 1560 O O . PRO A 1 204 ? 8.344 15.258 8.5 1 84.56 204 PRO A O 1
ATOM 1563 N N . ALA A 1 205 ? 9.172 17.047 7.406 1 88.25 205 ALA A N 1
ATOM 1564 C CA . ALA A 1 205 ? 8.789 16.484 6.109 1 88.25 205 ALA A CA 1
ATOM 1565 C C . ALA A 1 205 ? 9.609 15.242 5.781 1 88.25 205 ALA A C 1
ATOM 1567 O O . ALA A 1 205 ? 9.094 14.281 5.211 1 88.25 205 ALA A O 1
ATOM 1568 N N . LEU A 1 206 ? 10.836 15.289 6.137 1 90.81 206 LEU A N 1
ATOM 1569 C CA . LEU A 1 206 ? 11.711 14.148 5.895 1 90.81 206 LEU A CA 1
ATOM 1570 C C . LEU A 1 206 ? 11.266 12.945 6.715 1 90.81 206 LEU A C 1
ATOM 1572 O O . LEU A 1 206 ? 11.234 11.82 6.203 1 90.81 206 LEU A O 1
ATOM 1576 N N . ILE A 1 207 ? 10.906 13.195 7.93 1 89.88 207 ILE A N 1
ATOM 1577 C CA . ILE A 1 207 ? 10.469 12.109 8.805 1 89.88 207 ILE A CA 1
ATOM 1578 C C . ILE A 1 207 ? 9.18 11.5 8.25 1 89.88 207 ILE A C 1
ATOM 1580 O O . ILE A 1 207 ? 9.031 10.273 8.227 1 89.88 207 ILE A O 1
ATOM 1584 N N . SER A 1 208 ? 8.266 12.352 7.781 1 90 208 SER A N 1
ATOM 1585 C CA . SER A 1 208 ? 7.031 11.875 7.18 1 90 208 SER A CA 1
ATOM 1586 C C . SER A 1 208 ? 7.312 11.008 5.953 1 90 208 SER A C 1
ATOM 1588 O O . SER A 1 208 ? 6.684 9.961 5.766 1 90 208 SER A O 1
ATOM 1590 N N . GLY A 1 209 ? 8.273 11.477 5.18 1 93.44 209 GLY A N 1
ATOM 1591 C CA . GLY A 1 209 ? 8.656 10.711 4.004 1 93.44 209 GLY A CA 1
ATOM 1592 C C . GLY A 1 209 ? 9.305 9.383 4.336 1 93.44 209 GLY A C 1
ATOM 1593 O O . GLY A 1 209 ? 9.055 8.375 3.668 1 93.44 209 GLY A O 1
ATOM 1594 N N . LEU A 1 210 ? 10.133 9.391 5.359 1 94.31 210 LEU A N 1
ATOM 1595 C CA . LEU A 1 210 ? 10.797 8.164 5.785 1 94.31 210 LEU A CA 1
ATOM 1596 C C . LEU A 1 210 ? 9.797 7.164 6.34 1 94.31 210 LEU A C 1
ATOM 1598 O O . LEU A 1 210 ? 9.891 5.965 6.062 1 94.31 210 LEU A O 1
ATOM 1602 N N . LYS A 1 211 ? 8.812 7.629 7.07 1 92.19 211 LYS A N 1
ATOM 1603 C CA . LYS A 1 211 ? 7.766 6.762 7.605 1 92.19 211 LYS A CA 1
ATOM 1604 C C . LYS A 1 211 ? 6.941 6.137 6.484 1 92.19 211 LYS A C 1
ATOM 1606 O O . LYS A 1 211 ? 6.699 4.93 6.488 1 92.19 211 LYS A O 1
ATOM 1611 N N . LEU A 1 212 ? 6.605 6.957 5.574 1 91.75 212 LEU A N 1
ATOM 1612 C CA . LEU A 1 212 ? 5.812 6.477 4.449 1 91.75 212 LEU A CA 1
ATOM 1613 C C . LEU A 1 212 ? 6.613 5.492 3.602 1 91.75 212 LEU A C 1
ATOM 1615 O O . LEU A 1 212 ? 6.082 4.473 3.16 1 91.75 212 LEU A O 1
ATOM 1619 N N . GLY A 1 213 ? 7.875 5.863 3.389 1 95.44 213 GLY A N 1
ATOM 1620 C CA . GLY A 1 213 ? 8.734 4.996 2.602 1 95.44 213 GLY A CA 1
ATOM 1621 C C . GLY A 1 213 ? 8.922 3.623 3.221 1 95.44 213 GLY A C 1
ATOM 1622 O O . GLY A 1 213 ? 8.852 2.607 2.527 1 95.44 213 GLY A O 1
ATOM 1623 N N . MET A 1 214 ? 9.164 3.613 4.508 1 94.81 214 MET A N 1
ATOM 1624 C CA . MET A 1 214 ? 9.344 2.34 5.199 1 94.81 214 MET A CA 1
ATOM 1625 C C . MET A 1 214 ? 8.055 1.525 5.188 1 94.81 214 MET A C 1
ATOM 1627 O O . MET A 1 214 ? 8.086 0.311 4.977 1 94.81 214 MET A O 1
ATOM 1631 N N . ALA A 1 215 ? 6.957 2.195 5.449 1 92.19 215 ALA A N 1
ATOM 1632 C CA . ALA A 1 215 ? 5.664 1.519 5.422 1 92.19 215 ALA A CA 1
ATOM 1633 C C . ALA A 1 215 ? 5.391 0.911 4.051 1 92.19 215 ALA A C 1
ATOM 1635 O O . ALA A 1 215 ? 4.938 -0.232 3.949 1 92.19 215 ALA A O 1
ATOM 1636 N N . HIS A 1 216 ? 5.68 1.629 3.029 1 94.38 216 HIS A N 1
ATOM 1637 C CA . HIS A 1 216 ? 5.445 1.154 1.67 1 94.38 216 HIS A CA 1
ATOM 1638 C C . HIS A 1 216 ? 6.367 -0.012 1.327 1 94.38 216 HIS A C 1
ATOM 1640 O O . HIS A 1 216 ? 5.941 -0.973 0.681 1 94.38 216 HIS A O 1
ATOM 1646 N N . SER A 1 217 ? 7.617 0.127 1.749 1 97.06 217 SER A N 1
ATOM 1647 C CA . SER A 1 217 ? 8.562 -0.96 1.506 1 97.06 217 SER A CA 1
ATOM 1648 C C . SER A 1 217 ? 8.086 -2.258 2.15 1 97.06 217 SER A C 1
ATOM 1650 O O . SER A 1 217 ? 8.086 -3.312 1.512 1 97.06 217 SER A O 1
ATOM 1652 N N . TRP A 1 218 ? 7.629 -2.15 3.332 1 95.5 218 TRP A N 1
ATOM 1653 C CA . TRP A 1 218 ? 7.191 -3.314 4.094 1 95.5 218 TRP A CA 1
ATOM 1654 C C . TRP A 1 218 ? 5.93 -3.922 3.482 1 95.5 218 TRP A C 1
ATOM 1656 O O . TRP A 1 218 ? 5.844 -5.137 3.303 1 95.5 218 TRP A O 1
ATOM 1666 N N . ARG A 1 219 ? 4.988 -3.133 3.121 1 93.75 219 ARG A N 1
ATOM 1667 C CA . ARG A 1 219 ? 3.721 -3.611 2.58 1 93.75 219 ARG A CA 1
ATOM 1668 C C . ARG A 1 219 ? 3.914 -4.227 1.197 1 93.75 219 ARG A C 1
ATOM 1670 O O . ARG A 1 219 ? 3.316 -5.258 0.882 1 93.75 219 ARG A O 1
ATOM 1677 N N . THR A 1 220 ? 4.758 -3.59 0.397 1 96.94 220 THR A N 1
ATOM 1678 C CA . THR A 1 220 ? 5.027 -4.09 -0.947 1 96.94 220 THR A CA 1
ATOM 1679 C C . THR A 1 220 ? 5.797 -5.406 -0.89 1 96.94 220 THR A C 1
ATOM 1681 O O . THR A 1 220 ? 5.617 -6.273 -1.747 1 96.94 220 THR A O 1
ATOM 1684 N N . LEU A 1 221 ? 6.594 -5.531 0.125 1 98.12 221 LEU A N 1
ATOM 1685 C CA . LEU A 1 221 ? 7.473 -6.688 0.295 1 98.12 221 LEU A CA 1
ATOM 1686 C C . LEU A 1 221 ? 6.668 -7.984 0.304 1 98.12 221 LEU A C 1
ATOM 1688 O O . LEU A 1 221 ? 7.066 -8.969 -0.323 1 98.12 221 LEU A O 1
ATOM 1692 N N . VAL A 1 222 ? 5.559 -7.98 0.996 1 97.88 222 VAL A N 1
ATOM 1693 C CA . VAL A 1 222 ? 4.773 -9.195 1.186 1 97.88 222 VAL A CA 1
ATOM 1694 C C . VAL A 1 222 ? 4.273 -9.703 -0.165 1 97.88 222 VAL A C 1
ATOM 1696 O O . VAL A 1 222 ? 4.453 -10.875 -0.50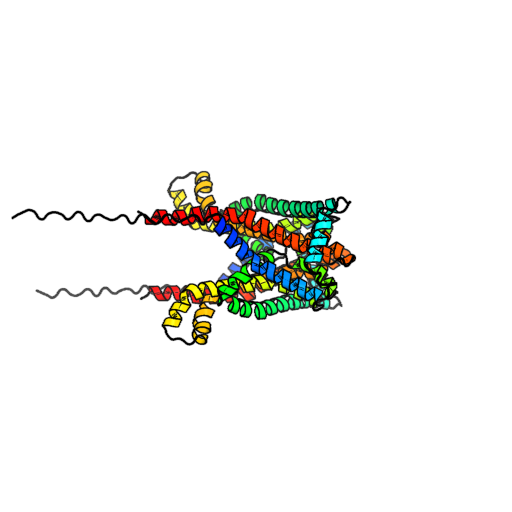1 1 97.88 222 VAL A O 1
ATOM 1699 N N . ALA A 1 223 ? 3.711 -8.82 -0.933 1 97.81 223 ALA A N 1
ATOM 1700 C CA . ALA A 1 223 ? 3.227 -9.195 -2.258 1 97.81 223 ALA A CA 1
ATOM 1701 C C . ALA A 1 223 ? 4.379 -9.625 -3.162 1 97.81 223 ALA A C 1
ATOM 1703 O O . ALA A 1 223 ? 4.27 -10.609 -3.893 1 97.81 223 ALA A O 1
ATOM 1704 N N . ALA A 1 224 ? 5.484 -8.891 -3.082 1 98.44 224 ALA A N 1
ATOM 1705 C CA . ALA A 1 224 ? 6.637 -9.188 -3.932 1 98.44 224 ALA A CA 1
ATOM 1706 C C . ALA A 1 224 ? 7.227 -10.555 -3.605 1 98.44 224 ALA A C 1
ATOM 1708 O O . ALA A 1 224 ? 7.645 -11.289 -4.504 1 98.44 224 ALA A O 1
ATOM 1709 N N . GLU A 1 225 ? 7.258 -10.914 -2.344 1 98.5 225 GLU A N 1
ATOM 1710 C CA . GLU A 1 225 ? 7.789 -12.211 -1.946 1 98.5 225 GLU A CA 1
ATOM 1711 C C . GLU A 1 225 ? 6.859 -13.344 -2.381 1 98.5 225 GLU A C 1
ATOM 1713 O O . GLU A 1 225 ? 7.32 -14.438 -2.727 1 98.5 225 GLU A O 1
ATOM 1718 N N . MET A 1 226 ? 5.531 -13.117 -2.352 1 98.06 226 MET A N 1
ATOM 1719 C CA . MET A 1 226 ? 4.582 -14.133 -2.797 1 98.06 226 MET A CA 1
ATOM 1720 C C . MET A 1 226 ? 4.73 -14.398 -4.293 1 98.06 226 MET A C 1
ATOM 1722 O O . MET A 1 226 ? 4.527 -15.523 -4.75 1 98.06 226 MET A O 1
ATOM 1726 N N . LEU A 1 227 ? 5.156 -13.367 -4.992 1 97.75 227 LEU A N 1
ATOM 1727 C CA . LEU A 1 227 ? 5.145 -13.453 -6.449 1 97.75 227 LEU A CA 1
ATOM 1728 C C . LEU A 1 227 ? 6.523 -13.844 -6.977 1 97.75 227 LEU A C 1
ATOM 1730 O O . LEU A 1 227 ? 6.633 -14.477 -8.031 1 97.75 227 LEU A O 1
ATOM 1734 N N . ALA A 1 228 ? 7.609 -13.477 -6.211 1 97.88 228 ALA A N 1
ATOM 1735 C CA . ALA A 1 228 ? 8.898 -13.484 -6.895 1 97.88 228 ALA A CA 1
ATOM 1736 C C . ALA A 1 228 ? 9.969 -14.141 -6.023 1 97.88 228 ALA A C 1
ATOM 1738 O O . ALA A 1 228 ? 11.133 -14.242 -6.434 1 97.88 228 ALA A O 1
ATOM 1739 N N . ALA A 1 229 ? 9.609 -14.578 -4.805 1 97.38 229 ALA A N 1
ATOM 1740 C CA . ALA A 1 229 ? 10.617 -15.219 -3.959 1 97.38 229 ALA A CA 1
ATOM 1741 C C . ALA A 1 229 ? 10.898 -16.641 -4.43 1 97.38 229 ALA A C 1
ATOM 1743 O O . ALA A 1 229 ? 9.992 -17.328 -4.91 1 97.38 229 ALA A O 1
ATOM 1744 N N . ILE A 1 230 ? 12.102 -17.047 -4.234 1 95.06 230 ILE A N 1
ATOM 1745 C CA . ILE A 1 230 ? 12.5 -18.391 -4.625 1 95.06 230 ILE A CA 1
ATOM 1746 C C . ILE A 1 230 ? 12.203 -19.359 -3.486 1 95.06 230 ILE A C 1
ATOM 1748 O O . ILE A 1 230 ? 11.508 -20.359 -3.68 1 95.06 230 ILE A O 1
ATOM 1752 N N . SER A 1 231 ? 12.734 -19.016 -2.266 1 95.56 231 SER A N 1
ATOM 1753 C CA . SER A 1 231 ? 12.602 -20.047 -1.23 1 95.56 231 SER A CA 1
ATOM 1754 C C . SER A 1 231 ? 12.516 -19.406 0.157 1 95.56 231 SER A C 1
ATOM 1756 O O . SER A 1 231 ? 12.289 -20.109 1.147 1 95.56 231 SER A O 1
ATOM 1758 N N . THR A 1 232 ? 12.672 -18.125 0.187 1 96.5 232 THR A N 1
ATOM 1759 C CA . THR A 1 232 ? 12.711 -17.516 1.51 1 96.5 232 THR A CA 1
ATOM 1760 C C . THR A 1 232 ? 11.828 -16.266 1.556 1 96.5 232 THR A C 1
ATOM 1762 O O . THR A 1 232 ? 11.406 -15.758 0.514 1 96.5 232 THR A O 1
ATOM 1765 N N . GLY A 1 233 ? 11.586 -15.82 2.838 1 98 233 GLY A N 1
ATOM 1766 C CA . GLY A 1 233 ? 10.734 -14.664 3.078 1 98 233 GLY A CA 1
ATOM 1767 C C . GLY A 1 233 ? 9.414 -15.016 3.723 1 98 233 GLY A C 1
ATOM 1768 O O . GLY A 1 233 ? 8.828 -16.062 3.42 1 98 233 GLY A O 1
ATOM 1769 N N . LEU A 1 234 ? 8.977 -14.188 4.516 1 97.94 234 LEU A N 1
ATOM 1770 C CA . LEU A 1 234 ? 7.711 -14.422 5.191 1 97.94 234 LEU A CA 1
ATOM 1771 C C . LEU A 1 234 ? 6.566 -14.508 4.188 1 97.94 234 LEU A C 1
ATOM 1773 O O . LEU A 1 234 ? 5.672 -15.344 4.328 1 97.94 234 LEU A O 1
ATOM 1777 N N . GLY A 1 235 ? 6.594 -13.602 3.221 1 98.06 235 GLY A N 1
ATOM 1778 C CA . GLY A 1 235 ? 5.578 -13.68 2.18 1 98.06 235 GLY A CA 1
ATOM 1779 C C . GLY A 1 235 ? 5.594 -14.992 1.426 1 98.06 235 GLY A C 1
ATOM 1780 O O . GLY A 1 235 ? 4.539 -15.562 1.137 1 98.06 235 GLY A O 1
ATOM 1781 N N . TYR A 1 236 ? 6.766 -15.438 1.098 1 97.81 236 TYR A N 1
ATOM 1782 C CA . TYR A 1 236 ? 6.922 -16.734 0.45 1 97.81 236 TYR A CA 1
ATOM 1783 C C . TYR A 1 236 ? 6.371 -17.859 1.328 1 97.81 236 TYR A C 1
ATOM 1785 O O . TYR A 1 236 ? 5.645 -18.734 0.849 1 97.81 236 TYR A O 1
ATOM 1793 N N . MET A 1 237 ? 6.77 -17.797 2.561 1 96.69 237 MET A N 1
ATOM 1794 C CA . MET A 1 237 ? 6.352 -18.828 3.508 1 96.69 237 MET A CA 1
ATOM 1795 C C . MET A 1 237 ? 4.832 -18.891 3.596 1 96.69 237 MET A C 1
ATOM 1797 O O . MET A 1 237 ? 4.258 -19.984 3.576 1 96.69 237 MET A O 1
ATOM 1801 N N . ILE A 1 238 ? 4.18 -17.797 3.67 1 97.56 238 ILE A N 1
ATOM 1802 C CA . ILE A 1 238 ? 2.727 -17.734 3.775 1 97.56 238 ILE A CA 1
ATOM 1803 C C . ILE A 1 238 ? 2.092 -18.312 2.512 1 97.56 238 ILE A C 1
ATOM 1805 O O . ILE A 1 238 ? 1.177 -19.125 2.59 1 97.56 238 ILE A O 1
ATOM 1809 N N . PHE A 1 239 ? 2.605 -17.906 1.405 1 97.38 239 PHE A N 1
ATOM 1810 C CA . PHE A 1 239 ? 2.016 -18.344 0.147 1 97.38 239 PHE A CA 1
ATOM 1811 C C . PHE A 1 239 ? 2.266 -19.828 -0.079 1 97.38 239 PHE A C 1
ATOM 1813 O O . PHE A 1 239 ? 1.38 -20.547 -0.544 1 97.38 239 PHE A O 1
ATOM 1820 N N . ALA A 1 240 ? 3.451 -20.328 0.229 1 95.69 240 ALA A N 1
ATOM 1821 C CA . ALA A 1 240 ? 3.801 -21.734 0.069 1 95.69 240 ALA A CA 1
ATOM 1822 C C . ALA A 1 240 ? 2.951 -22.625 0.981 1 95.69 240 ALA A C 1
ATOM 1824 O O . ALA A 1 240 ? 2.572 -23.734 0.603 1 95.69 240 ALA A O 1
ATOM 1825 N N . ALA A 1 241 ? 2.666 -22.125 2.148 1 95.5 241 ALA A N 1
ATOM 1826 C CA . ALA A 1 241 ? 1.875 -22.891 3.111 1 95.5 241 ALA A CA 1
ATOM 1827 C C . ALA A 1 241 ? 0.458 -23.125 2.594 1 95.5 241 ALA A C 1
ATOM 1829 O O . ALA A 1 241 ? -0.209 -24.078 3.004 1 95.5 241 ALA A O 1
ATOM 1830 N N . ARG A 1 242 ? -0.022 -22.234 1.73 1 93.62 242 ARG A N 1
ATOM 1831 C CA . ARG A 1 242 ? -1.35 -22.375 1.141 1 93.62 242 ARG A CA 1
ATOM 1832 C C . ARG A 1 242 ? -1.447 -23.641 0.311 1 93.62 242 ARG A C 1
ATOM 1834 O O . ARG A 1 242 ? -2.484 -24.312 0.307 1 93.62 242 ARG A O 1
ATOM 1841 N N . SER A 1 243 ? -0.323 -23.969 -0.402 1 91.25 243 SER A N 1
ATOM 1842 C CA . SER A 1 243 ? -0.306 -25.156 -1.262 1 91.25 243 SER A CA 1
ATOM 1843 C C . SER A 1 243 ? -0.461 -26.438 -0.448 1 91.25 243 SER A C 1
ATOM 1845 O O . SER A 1 243 ? -0.949 -27.438 -0.959 1 91.25 243 SER A O 1
ATOM 1847 N N . TYR A 1 244 ? -0.112 -26.344 0.822 1 90.06 244 TYR A N 1
ATOM 1848 C CA . TYR A 1 244 ? -0.228 -27.5 1.709 1 90.06 244 TYR A CA 1
ATOM 1849 C C . TYR A 1 244 ? -1.42 -27.344 2.646 1 90.06 244 TYR A C 1
ATOM 1851 O O . TYR A 1 244 ? -1.593 -28.141 3.574 1 90.06 244 TYR A O 1
ATOM 1859 N N . MET A 1 245 ? -2.129 -26.281 2.461 1 91.38 245 MET A N 1
ATOM 1860 C CA . MET A 1 245 ? -3.305 -25.969 3.266 1 91.38 245 MET A CA 1
ATOM 1861 C C . MET A 1 245 ? -2.943 -25.875 4.742 1 91.38 245 MET A C 1
ATOM 1863 O O . MET A 1 245 ? -3.721 -26.281 5.605 1 91.38 245 MET A O 1
ATOM 1867 N N . ASP A 1 246 ? -1.715 -25.531 5 1 93.38 246 ASP A N 1
ATOM 1868 C CA . ASP A 1 246 ? -1.253 -25.312 6.367 1 93.38 246 ASP A CA 1
ATOM 1869 C C . ASP A 1 246 ? -1.605 -23.906 6.844 1 93.38 246 ASP A C 1
ATOM 1871 O O . ASP A 1 246 ? -0.74 -23.031 6.906 1 93.38 246 ASP A O 1
ATOM 1875 N N . VAL A 1 247 ? -2.768 -23.781 7.293 1 94.94 247 VAL A N 1
ATOM 1876 C CA . VAL A 1 247 ? -3.32 -22.484 7.633 1 94.94 247 VAL A CA 1
ATOM 1877 C C . VAL A 1 247 ? -2.646 -21.938 8.898 1 94.94 247 VAL A C 1
ATOM 1879 O O . VAL A 1 247 ? -2.457 -20.734 9.039 1 94.94 247 VAL A O 1
ATOM 1882 N N . SER A 1 248 ? -2.24 -22.797 9.766 1 94.75 248 SER A N 1
ATOM 1883 C CA . SER A 1 248 ? -1.565 -22.375 10.992 1 94.75 248 SER A CA 1
ATOM 1884 C C . SER A 1 248 ? -0.264 -21.656 10.68 1 94.75 248 SER A C 1
ATOM 1886 O O . SER A 1 248 ? 0.017 -20.594 11.25 1 94.75 248 SER A O 1
ATOM 1888 N N . THR A 1 249 ? 0.458 -22.203 9.758 1 94.38 249 THR A N 1
ATOM 1889 C CA . THR A 1 249 ? 1.71 -21.578 9.352 1 94.38 249 THR A CA 1
ATOM 1890 C C . THR A 1 249 ? 1.446 -20.219 8.688 1 94.38 249 THR A C 1
ATOM 1892 O O . THR A 1 249 ? 2.213 -19.281 8.867 1 94.38 249 THR A O 1
ATOM 1895 N N . MET A 1 250 ? 0.358 -20.156 7.926 1 96.88 250 MET A N 1
ATOM 1896 C CA . MET A 1 250 ? -0.009 -18.875 7.316 1 96.88 250 MET A CA 1
ATOM 1897 C C . MET A 1 250 ? -0.254 -17.812 8.383 1 96.88 250 MET A C 1
ATOM 1899 O O . MET A 1 250 ? 0.252 -16.688 8.281 1 96.88 250 MET A O 1
ATOM 1903 N N . PHE A 1 251 ? -0.956 -18.234 9.438 1 96.44 251 PHE A N 1
ATOM 1904 C CA . PHE A 1 251 ? -1.265 -17.281 10.508 1 96.44 251 PHE A CA 1
ATOM 1905 C C . PHE A 1 251 ? -0.005 -16.906 11.273 1 96.44 251 PHE A C 1
ATOM 1907 O O . PHE A 1 251 ? 0.126 -15.773 11.742 1 96.44 251 PHE A O 1
ATOM 1914 N N . VAL A 1 252 ? 0.903 -17.828 11.422 1 95.5 252 VAL A N 1
ATOM 1915 C CA . VAL A 1 252 ? 2.18 -17.516 12.055 1 95.5 252 VAL A CA 1
ATOM 1916 C C . VAL A 1 252 ? 2.898 -16.422 11.266 1 95.5 252 VAL A C 1
ATOM 1918 O O . VAL A 1 252 ? 3.383 -15.453 11.844 1 95.5 252 VAL A O 1
ATOM 1921 N N . GLY A 1 253 ? 2.955 -16.609 9.945 1 96.44 253 GLY A N 1
ATOM 1922 C CA . GLY A 1 253 ? 3.584 -15.617 9.102 1 96.44 253 GLY A CA 1
ATOM 1923 C C . GLY A 1 253 ? 2.924 -14.25 9.188 1 96.44 253 GLY A C 1
ATOM 1924 O O . GLY A 1 253 ? 3.605 -13.234 9.273 1 96.44 253 GLY A O 1
ATOM 1925 N N . ILE A 1 254 ? 1.628 -14.219 9.203 1 96.19 254 ILE A N 1
ATOM 1926 C CA . ILE A 1 254 ? 0.859 -12.984 9.266 1 96.19 254 ILE A CA 1
ATOM 1927 C C . ILE A 1 254 ? 1.107 -12.289 10.602 1 96.19 254 ILE A C 1
ATOM 1929 O O . ILE A 1 254 ? 1.327 -11.078 10.648 1 96.19 254 ILE A O 1
ATOM 1933 N N . ALA A 1 255 ? 1.104 -13.055 11.656 1 93.81 255 ALA A N 1
ATOM 1934 C CA . ALA A 1 255 ? 1.369 -12.508 12.984 1 93.81 255 ALA A CA 1
ATOM 1935 C C . ALA A 1 255 ? 2.764 -11.891 13.062 1 93.81 255 ALA A C 1
ATOM 1937 O O . ALA A 1 255 ? 2.941 -10.812 13.625 1 93.81 255 ALA A O 1
ATOM 1938 N N . LEU A 1 256 ? 3.695 -12.586 12.477 1 94.81 256 LEU A N 1
ATOM 1939 C CA . LEU A 1 256 ? 5.066 -12.078 12.477 1 94.81 256 LEU A CA 1
ATOM 1940 C C . LEU A 1 256 ? 5.176 -10.812 11.633 1 94.81 256 LEU A C 1
ATOM 1942 O O . LEU A 1 256 ? 5.879 -9.867 12.016 1 94.81 256 LEU A O 1
ATOM 1946 N N . LEU A 1 257 ? 4.48 -10.797 10.516 1 96.12 257 LEU A N 1
ATOM 1947 C CA . LEU A 1 257 ? 4.461 -9.602 9.688 1 96.12 257 LEU A CA 1
ATOM 1948 C C . LEU A 1 257 ? 3.916 -8.406 10.469 1 96.12 257 LEU A C 1
ATOM 1950 O O . LEU A 1 257 ? 4.461 -7.305 10.391 1 96.12 257 LEU A O 1
ATOM 1954 N N . ALA A 1 258 ? 2.867 -8.648 11.195 1 92.88 258 ALA A N 1
ATOM 1955 C CA . ALA A 1 258 ? 2.244 -7.594 11.984 1 92.88 258 ALA A CA 1
ATOM 1956 C C . ALA A 1 258 ? 3.176 -7.121 13.102 1 92.88 258 ALA A C 1
ATOM 1958 O O . ALA A 1 258 ? 3.371 -5.918 13.289 1 92.88 258 ALA A O 1
ATOM 1959 N N . LEU A 1 259 ? 3.756 -8.047 13.805 1 91.69 259 LEU A N 1
ATOM 1960 C CA . LEU A 1 259 ? 4.605 -7.734 14.945 1 91.69 259 LEU A CA 1
ATOM 1961 C C . LEU A 1 259 ? 5.867 -7 14.508 1 91.69 259 LEU A C 1
ATOM 1963 O O . LEU A 1 259 ? 6.262 -6.008 15.125 1 91.69 259 LEU A O 1
ATOM 1967 N N . ILE A 1 260 ? 6.48 -7.508 13.469 1 94 260 ILE A N 1
ATOM 1968 C CA . ILE A 1 260 ? 7.703 -6.883 12.969 1 94 260 ILE A CA 1
ATOM 1969 C C . ILE A 1 260 ? 7.379 -5.512 12.383 1 94 260 ILE A C 1
ATOM 1971 O O . ILE A 1 260 ? 8.117 -4.547 12.602 1 94 260 ILE A O 1
ATOM 1975 N N . GLY A 1 261 ? 6.281 -5.473 11.617 1 91.75 261 GLY A N 1
ATOM 1976 C CA . GLY A 1 261 ? 5.848 -4.184 11.102 1 91.75 261 GLY A CA 1
ATOM 1977 C C . GLY A 1 261 ? 5.625 -3.154 12.195 1 91.75 261 GLY A C 1
ATOM 1978 O O . GLY A 1 261 ? 6.031 -1.998 12.062 1 91.75 261 GLY A O 1
ATOM 1979 N N . MET A 1 262 ? 5.012 -3.535 13.25 1 88.38 262 MET A N 1
ATOM 1980 C CA . MET A 1 262 ? 4.785 -2.662 14.398 1 88.38 262 MET A CA 1
ATOM 1981 C C . MET A 1 262 ? 6.109 -2.256 15.039 1 88.38 262 MET A C 1
ATOM 1983 O O . MET A 1 262 ? 6.285 -1.099 15.422 1 88.38 262 MET A O 1
ATOM 1987 N N . ALA A 1 263 ? 6.977 -3.205 15.164 1 90.25 263 ALA A N 1
ATOM 1988 C CA . ALA A 1 263 ? 8.281 -2.938 15.758 1 90.25 263 ALA A CA 1
ATOM 1989 C C . ALA A 1 263 ? 9.062 -1.924 14.93 1 90.25 263 ALA A C 1
ATOM 1991 O O . ALA A 1 263 ? 9.742 -1.051 15.477 1 90.25 263 ALA A O 1
ATOM 1992 N N . ILE A 1 264 ? 8.961 -2.037 13.68 1 87.44 264 ILE A N 1
ATOM 1993 C CA . ILE A 1 264 ? 9.633 -1.104 12.773 1 87.44 264 ILE A CA 1
ATOM 1994 C C . ILE A 1 264 ? 9.016 0.286 12.922 1 87.44 264 ILE A C 1
ATOM 1996 O O . ILE A 1 264 ? 9.734 1.279 13.047 1 87.44 264 ILE A O 1
ATOM 2000 N N . GLU A 1 265 ? 7.738 0.315 12.898 1 80.94 265 GLU A N 1
ATOM 2001 C CA . GLU A 1 265 ? 7.035 1.59 13 1 80.94 265 GLU A CA 1
ATOM 2002 C C . GLU A 1 265 ? 7.352 2.299 14.312 1 80.94 265 GLU A C 1
ATOM 2004 O O . GLU A 1 265 ? 7.691 3.484 14.312 1 80.94 265 GLU A O 1
ATOM 2009 N N . TYR A 1 266 ? 7.285 1.644 15.414 1 79.06 266 TYR A N 1
ATOM 2010 C CA . TYR A 1 266 ? 7.48 2.252 16.719 1 79.06 266 TYR A CA 1
ATOM 2011 C C . TYR A 1 266 ? 8.961 2.393 17.047 1 79.06 266 TYR A C 1
ATOM 2013 O O . TYR A 1 266 ? 9.367 3.338 17.734 1 79.06 266 TYR A O 1
ATOM 2021 N N . GLY A 1 267 ? 9.719 1.406 16.641 1 78.62 267 GLY A N 1
ATOM 2022 C CA . GLY A 1 267 ? 11.141 1.426 16.953 1 78.62 267 GLY A CA 1
ATOM 2023 C C . GLY A 1 267 ? 11.906 2.467 16.156 1 78.62 267 GLY A C 1
ATOM 2024 O O . GLY A 1 267 ? 12.688 3.24 16.719 1 78.62 267 GLY A O 1
ATOM 2025 N N . ILE A 1 268 ? 11.672 2.545 14.914 1 74 268 ILE A N 1
ATOM 2026 C CA . ILE A 1 268 ? 12.43 3.445 14.055 1 74 268 ILE A CA 1
ATOM 2027 C C . ILE A 1 268 ? 11.82 4.844 14.109 1 74 268 ILE A C 1
ATOM 2029 O O . ILE A 1 268 ? 12.539 5.836 14.258 1 74 268 ILE A O 1
ATOM 2033 N N . PHE A 1 269 ? 10.492 4.906 14.125 1 71.62 269 PHE A N 1
ATOM 2034 C CA . PHE A 1 269 ? 9.922 6.227 13.883 1 71.62 269 PHE A CA 1
ATOM 2035 C C . PHE A 1 269 ? 9.297 6.781 15.156 1 71.62 269 PHE A C 1
ATOM 2037 O O . PHE A 1 269 ? 9.078 7.988 15.273 1 71.62 269 PHE A O 1
ATOM 2044 N N . GLY A 1 270 ? 8.953 5.926 16.109 1 66.56 270 GLY A N 1
ATOM 2045 C CA . GLY A 1 270 ? 8.539 6.449 17.406 1 66.56 270 GLY A CA 1
ATOM 2046 C C . GLY A 1 270 ? 9.609 7.289 18.078 1 66.56 270 GLY A C 1
ATOM 2047 O O . GLY A 1 270 ? 9.328 8.367 18.609 1 66.56 270 GLY A O 1
ATOM 2048 N N . MET A 1 271 ? 10.773 6.902 17.891 1 61.03 271 MET A N 1
ATOM 2049 C CA . MET A 1 271 ? 11.906 7.594 18.5 1 61.03 271 MET A CA 1
ATOM 2050 C C . MET A 1 271 ? 12.219 8.891 17.75 1 61.03 271 MET A C 1
ATOM 2052 O O . MET A 1 271 ? 12.523 9.906 18.375 1 61.03 271 MET A O 1
ATOM 2056 N N . LEU A 1 272 ? 12.055 8.883 16.484 1 62.25 272 LEU A N 1
ATOM 2057 C CA . LEU A 1 272 ? 12.391 10.039 15.664 1 62.25 272 LEU A CA 1
ATOM 2058 C C . LEU A 1 272 ? 11.375 11.156 15.859 1 62.25 272 LEU A C 1
ATOM 2060 O O . LEU A 1 272 ? 11.734 12.336 15.898 1 62.25 272 LEU A O 1
ATOM 2064 N N . GLU A 1 273 ? 10.117 10.75 15.977 1 60.88 273 GLU A N 1
ATOM 2065 C CA . GLU A 1 273 ? 9.055 11.727 16.188 1 60.88 273 GLU A CA 1
ATOM 2066 C C . GLU A 1 273 ? 9.195 12.406 17.547 1 60.88 273 GLU A C 1
ATOM 2068 O O . GLU A 1 273 ? 9.016 13.625 17.656 1 60.88 273 GLU A O 1
ATOM 2073 N N . GLN A 1 274 ? 9.461 11.664 18.531 1 57.72 274 GLN A N 1
ATOM 2074 C CA . GLN A 1 274 ? 9.602 12.227 19.875 1 57.72 274 GLN A CA 1
ATOM 2075 C C . GLN A 1 274 ? 10.766 13.211 19.938 1 57.72 274 GLN A C 1
ATOM 2077 O O . GLN A 1 274 ? 10.672 14.25 20.578 1 57.72 274 GLN A O 1
ATOM 2082 N N . ARG A 1 275 ? 11.703 12.938 19.188 1 55.34 275 ARG A N 1
ATOM 2083 C CA . ARG A 1 275 ? 12.883 13.797 19.219 1 55.34 275 ARG A CA 1
ATOM 2084 C C . ARG A 1 275 ? 12.641 15.086 18.453 1 55.34 275 ARG A C 1
ATOM 2086 O O . ARG A 1 275 ? 13.094 16.156 18.859 1 55.34 275 ARG A O 1
ATOM 2093 N N . THR A 1 276 ? 11.969 14.992 17.359 1 58.5 276 THR A N 1
ATOM 2094 C CA . THR A 1 276 ? 11.734 16.172 16.531 1 58.5 276 THR A CA 1
ATOM 2095 C C . THR A 1 276 ? 10.688 17.078 17.156 1 58.5 276 THR A C 1
ATOM 2097 O O . THR A 1 276 ? 10.828 18.297 17.156 1 58.5 276 THR A O 1
ATOM 2100 N N . ILE A 1 277 ? 9.555 16.5 17.625 1 54.19 277 ILE A N 1
ATOM 2101 C CA . ILE A 1 277 ? 8.531 17.312 18.297 1 54.19 277 ILE A CA 1
ATOM 2102 C C . ILE A 1 277 ? 9.148 18.031 19.484 1 54.19 277 ILE A C 1
ATOM 2104 O O . ILE A 1 277 ? 8.859 19.219 19.719 1 54.19 277 ILE A O 1
ATOM 2108 N N . ARG A 1 278 ? 9.883 17.328 20.234 1 49.28 278 ARG A N 1
ATOM 2109 C CA . ARG A 1 278 ? 10.516 17.953 21.391 1 49.28 278 ARG A CA 1
ATOM 2110 C C . ARG A 1 278 ? 11.406 19.109 20.969 1 49.28 278 ARG A C 1
ATOM 2112 O O . ARG A 1 278 ? 11.438 20.156 21.625 1 49.28 278 ARG A O 1
ATOM 2119 N N . LYS A 1 279 ? 11.969 18.922 19.922 1 49.62 279 LYS A N 1
ATOM 2120 C CA . LYS A 1 279 ? 12.875 19.969 19.469 1 49.62 279 LYS A CA 1
ATOM 2121 C C . LYS A 1 279 ? 12.094 21.141 18.859 1 49.62 279 LYS A C 1
ATOM 2123 O O . LYS A 1 279 ? 12.445 22.297 19.078 1 49.62 279 LYS A O 1
ATOM 2128 N N . TRP A 1 280 ? 11.078 20.781 18.172 1 50.12 280 TRP A N 1
ATOM 2129 C CA . TRP A 1 280 ? 10.359 21.859 17.5 1 50.12 280 TRP A CA 1
ATOM 2130 C C . TRP A 1 280 ? 9.305 22.469 18.406 1 50.12 280 TRP A C 1
ATOM 2132 O O . TRP A 1 280 ? 9.117 23.688 18.438 1 50.12 280 TRP A O 1
ATOM 2142 N N . HIS A 1 281 ? 8.484 21.672 19.078 1 47.44 281 HIS A N 1
ATOM 2143 C CA . HIS A 1 281 ? 7.566 22.281 20.031 1 47.44 281 HIS A CA 1
ATOM 2144 C C . HIS A 1 281 ? 8.32 22.906 21.203 1 47.44 281 HIS A C 1
ATOM 2146 O O . HIS A 1 281 ? 7.832 23.844 21.828 1 47.44 281 HIS A O 1
ATOM 2152 N N . GLY A 1 282 ? 9.352 22.312 21.578 1 43.53 282 GLY A N 1
ATOM 2153 C CA . GLY A 1 282 ? 10.133 23 22.594 1 43.53 282 GLY A CA 1
ATOM 2154 C C . GLY A 1 282 ? 10.688 24.328 22.109 1 43.53 282 GLY A C 1
ATOM 2155 O O . GLY A 1 282 ? 10.875 25.25 22.906 1 43.53 282 GLY A O 1
ATOM 2156 N N . ALA A 1 283 ? 10.922 24.469 20.875 1 43.75 283 ALA A N 1
ATOM 2157 C CA . ALA A 1 283 ? 11.438 25.734 20.359 1 43.75 283 ALA A CA 1
ATOM 2158 C C . ALA A 1 283 ? 10.336 26.781 20.266 1 43.75 283 ALA A C 1
ATOM 2160 O O . ALA A 1 283 ? 10.594 27.969 20.375 1 43.75 283 ALA A O 1
ATOM 2161 N N . SER A 1 284 ? 9.086 26.375 20.016 1 42.72 284 SER A N 1
ATOM 2162 C CA . SER A 1 284 ? 8.016 27.375 19.984 1 42.72 284 SER A CA 1
ATOM 2163 C C . SER A 1 284 ? 7.75 27.922 21.391 1 42.72 284 SER A C 1
ATOM 2165 O O . SER A 1 284 ? 7.113 28.969 21.531 1 42.72 284 SER A O 1
ATOM 2167 N N . ARG A 1 285 ? 7.988 27.219 22.5 1 41.53 285 ARG A N 1
ATOM 2168 C CA . ARG A 1 285 ? 7.812 27.734 23.859 1 41.53 285 ARG A CA 1
ATOM 2169 C C . ARG A 1 285 ? 8.898 28.75 24.203 1 41.53 285 ARG A C 1
ATOM 2171 O O . ARG A 1 285 ? 8.742 29.531 25.141 1 41.53 285 ARG A O 1
ATOM 2178 N N . ILE A 1 286 ? 10.023 28.594 23.609 1 40.88 286 ILE A N 1
ATOM 2179 C CA . ILE A 1 286 ? 11.07 29.516 24.031 1 40.88 286 ILE A CA 1
ATOM 2180 C C . ILE A 1 286 ? 10.797 30.906 23.469 1 40.88 286 ILE A C 1
ATOM 2182 O O . ILE A 1 286 ? 11.281 31.906 24 1 40.88 286 ILE A O 1
ATOM 2186 N N . GLY A 1 287 ? 10.055 30.984 22.359 1 40.47 287 GLY A N 1
ATOM 2187 C CA . GLY A 1 287 ? 9.852 32.344 21.891 1 40.47 287 GLY A CA 1
ATOM 2188 C C . GLY A 1 287 ? 8.82 33.125 22.703 1 40.47 287 GLY A C 1
ATOM 2189 O O . GLY A 1 287 ? 8.578 34.281 22.453 1 40.47 287 GLY A O 1
ATOM 2190 N N . GLY A 1 288 ? 7.93 32.406 23.422 1 37.22 288 GLY A N 1
ATOM 2191 C CA . GLY A 1 288 ? 6.922 33.188 24.156 1 37.22 288 GLY A CA 1
ATOM 2192 C C . GLY A 1 288 ? 7.441 33.75 25.453 1 37.22 288 GLY A C 1
ATOM 2193 O O . GLY A 1 288 ? 6.707 34.438 26.172 1 37.22 288 GLY A O 1
ATOM 2194 N N . SER A 1 289 ? 8.484 33.156 25.984 1 36.62 289 SER A N 1
ATOM 2195 C CA . SER A 1 289 ? 8.844 33.719 27.281 1 36.62 289 SER A CA 1
ATOM 2196 C C . SER A 1 289 ? 9.695 34.969 27.125 1 36.62 289 SER A C 1
ATOM 2198 O O . SER A 1 289 ? 10.242 35.469 28.109 1 36.62 289 SER A O 1
ATOM 2200 N N . LYS A 1 290 ? 9.953 35.531 25.922 1 35.06 290 LYS A N 1
ATOM 2201 C CA . LYS A 1 290 ? 10.492 36.875 26.156 1 35.06 290 LYS A CA 1
ATOM 2202 C C . LYS A 1 290 ? 9.375 37.906 26.266 1 35.06 290 LYS A C 1
ATOM 2204 O O . LYS A 1 290 ? 8.359 37.812 25.578 1 35.06 290 LYS A O 1
ATOM 2209 N N . MET B 1 1 ? -14.109 84.188 13.102 1 33.72 1 MET B N 1
ATOM 2210 C CA . MET B 1 1 ? -13.477 82.875 13.156 1 33.72 1 MET B CA 1
ATOM 2211 C C . MET B 1 1 ? -14.18 81.875 12.234 1 33.72 1 MET B C 1
ATOM 2213 O O . MET B 1 1 ? -15.359 81.562 12.422 1 33.72 1 MET B O 1
ATOM 2217 N N . LYS B 1 2 ? -13.836 81.812 10.883 1 47.19 2 LYS B N 1
ATOM 2218 C CA . LYS B 1 2 ? -14.453 81.062 9.797 1 47.19 2 LYS B CA 1
ATOM 2219 C C . LYS B 1 2 ? -14.336 79.562 10.031 1 47.19 2 LYS B C 1
ATOM 2221 O O . LYS B 1 2 ? -13.297 79.062 10.461 1 47.19 2 LYS B O 1
ATOM 2226 N N . PRO B 1 3 ? -15.414 78.875 10.172 1 45.78 3 PRO B N 1
ATOM 2227 C CA . PRO B 1 3 ? -15.383 77.438 10.445 1 45.78 3 PRO B CA 1
ATOM 2228 C C . PRO B 1 3 ? -14.516 76.688 9.445 1 45.78 3 PRO B C 1
ATOM 2230 O O . PRO B 1 3 ? -14.406 77.062 8.281 1 45.78 3 PRO B O 1
ATOM 2233 N N . LEU B 1 4 ? -13.383 76 9.844 1 43.69 4 LEU B N 1
ATOM 2234 C CA . LEU B 1 4 ? -12.477 75.125 9.117 1 43.69 4 LEU B CA 1
ATOM 2235 C C . LEU B 1 4 ? -13.25 74.125 8.281 1 43.69 4 LEU B C 1
ATOM 2237 O O . LEU B 1 4 ? -14.109 73.375 8.805 1 43.69 4 LEU B O 1
ATOM 2241 N N . ALA B 1 5 ? -13.305 74.25 6.961 1 48.59 5 ALA B N 1
ATOM 2242 C CA . ALA B 1 5 ? -13.867 73.312 5.988 1 48.59 5 ALA B CA 1
ATOM 2243 C C . ALA B 1 5 ? -13.336 71.875 6.207 1 48.59 5 ALA B C 1
ATOM 2245 O O . ALA B 1 5 ? -12.125 71.688 6.273 1 48.59 5 ALA B O 1
ATOM 2246 N N . ALA B 1 6 ? -14.086 71 6.824 1 47.62 6 ALA B N 1
ATOM 2247 C CA . ALA B 1 6 ? -13.844 69.562 6.957 1 47.62 6 ALA B CA 1
ATOM 2248 C C . ALA B 1 6 ? -13.469 68.938 5.613 1 47.62 6 ALA B C 1
ATOM 2250 O O . ALA B 1 6 ? -14.25 69 4.66 1 47.62 6 ALA B O 1
ATOM 2251 N N . THR B 1 7 ? -12.188 68.875 5.148 1 43.5 7 THR B N 1
ATOM 2252 C CA . THR B 1 7 ? -11.719 68.125 4.004 1 43.5 7 THR B CA 1
ATOM 2253 C C . THR B 1 7 ? -12.227 66.688 4.074 1 43.5 7 THR B C 1
ATOM 2255 O O . THR B 1 7 ? -11.883 65.938 4.992 1 43.5 7 THR B O 1
ATOM 2258 N N . THR B 1 8 ? -13.359 66.312 3.531 1 42.53 8 THR B N 1
ATOM 2259 C CA . THR B 1 8 ? -13.875 65 3.332 1 42.53 8 THR B CA 1
ATOM 2260 C C . THR B 1 8 ? -12.828 64.125 2.67 1 42.53 8 THR B C 1
ATOM 2262 O O . THR B 1 8 ? -12.422 64.312 1.53 1 42.53 8 THR B O 1
ATOM 2265 N N . ALA B 1 9 ? -11.875 63.438 3.428 1 46.34 9 ALA B N 1
ATOM 2266 C CA . ALA B 1 9 ? -11.031 62.344 2.932 1 46.34 9 ALA B CA 1
ATOM 2267 C C . ALA B 1 9 ? -11.828 61.375 2.064 1 46.34 9 ALA B C 1
ATOM 2269 O O . ALA B 1 9 ? -12.789 60.75 2.533 1 46.34 9 ALA B O 1
ATOM 2270 N N . HIS B 1 10 ? -11.977 61.594 0.752 1 45.19 10 HIS B N 1
ATOM 2271 C CA . HIS B 1 10 ? -12.445 60.562 -0.193 1 45.19 10 HIS B CA 1
ATOM 2272 C C . HIS B 1 10 ? -11.703 59.25 -0.003 1 45.19 10 HIS B C 1
ATOM 2274 O O . HIS B 1 10 ? -10.5 59.188 -0.236 1 45.19 10 HIS B O 1
ATOM 2280 N N . THR B 1 11 ? -12.062 58.438 0.95 1 43.53 11 THR B N 1
ATOM 2281 C CA . THR B 1 11 ? -11.633 57.031 0.989 1 43.53 11 THR B CA 1
ATOM 2282 C C . THR B 1 11 ? -11.695 56.406 -0.401 1 43.53 11 THR B C 1
ATOM 2284 O O . THR B 1 11 ? -12.781 56.219 -0.95 1 43.53 11 THR B O 1
ATOM 2287 N N . VAL B 1 12 ? -10.734 56.688 -1.275 1 44.66 12 VAL B N 1
ATOM 2288 C CA . VAL B 1 12 ? -10.602 55.906 -2.488 1 44.66 12 VAL B CA 1
ATOM 2289 C C . VAL B 1 12 ? -10.703 54.406 -2.146 1 44.66 12 VAL B C 1
ATOM 2291 O O . VAL B 1 12 ? -9.859 53.875 -1.436 1 44.66 12 VAL B O 1
ATOM 2294 N N . MET B 1 13 ? -11.883 53.844 -1.96 1 42.47 13 MET B N 1
ATOM 2295 C CA . MET B 1 13 ? -12.07 52.406 -1.96 1 42.47 13 MET B CA 1
ATOM 2296 C C . MET B 1 13 ? -11.281 51.75 -3.092 1 42.47 13 MET B C 1
ATOM 2298 O O . MET B 1 13 ? -11.602 51.969 -4.266 1 42.47 13 MET B O 1
ATOM 2302 N N . ILE B 1 14 ? -9.977 51.562 -2.988 1 43.5 14 ILE B N 1
ATOM 2303 C CA . ILE B 1 14 ? -9.281 50.688 -3.922 1 43.5 14 ILE B CA 1
ATOM 2304 C C . ILE B 1 14 ? -10.133 49.438 -4.199 1 43.5 14 ILE B C 1
ATOM 2306 O O . ILE B 1 14 ? -10.398 48.656 -3.295 1 43.5 14 ILE B O 1
ATOM 2310 N N . ARG B 1 15 ? -11.047 49.469 -5.184 1 43.25 15 ARG B N 1
ATOM 2311 C CA . ARG B 1 15 ? -11.742 48.25 -5.652 1 43.25 15 ARG B CA 1
ATOM 2312 C C . ARG B 1 15 ? -10.773 47.094 -5.844 1 43.25 15 ARG B C 1
ATOM 2314 O O . ARG B 1 15 ? -9.727 47.25 -6.48 1 43.25 15 ARG B O 1
ATOM 2321 N N . PRO B 1 16 ? -10.805 46.094 -5.043 1 45.22 16 PRO B N 1
ATOM 2322 C CA . PRO B 1 16 ? -9.938 44.938 -5.305 1 45.22 16 PRO B CA 1
ATOM 2323 C C . PRO B 1 16 ? -9.898 44.562 -6.781 1 45.22 16 PRO B C 1
ATOM 2325 O O . PRO B 1 16 ? -10.914 44.656 -7.477 1 45.22 16 PRO B O 1
ATOM 2328 N N . ALA B 1 17 ? -8.766 44.719 -7.48 1 43.41 17 ALA B N 1
ATOM 2329 C CA . ALA B 1 17 ? -8.57 44.281 -8.859 1 43.41 17 ALA B CA 1
ATOM 2330 C C . ALA B 1 17 ? -9.297 42.938 -9.117 1 43.41 17 ALA B C 1
ATOM 2332 O O . ALA B 1 17 ? -9.281 42.062 -8.281 1 43.41 17 ALA B O 1
ATOM 2333 N N . ALA B 1 18 ? -10.289 42.844 -9.898 1 41.22 18 ALA B N 1
ATOM 2334 C CA . ALA B 1 18 ? -10.992 41.656 -10.352 1 41.22 18 ALA B CA 1
ATOM 2335 C C . ALA B 1 18 ? -10.016 40.531 -10.633 1 41.22 18 ALA B C 1
ATOM 2337 O O . ALA B 1 18 ? -9.047 40.688 -11.383 1 41.22 18 ALA B O 1
ATOM 2338 N N . ARG B 1 19 ? -9.773 39.562 -9.75 1 45.31 19 ARG B N 1
ATOM 2339 C CA . ARG B 1 19 ? -9.016 38.375 -10.055 1 45.31 19 ARG B CA 1
ATOM 2340 C C . ARG B 1 19 ? -9.344 37.844 -11.445 1 45.31 19 ARG B C 1
ATOM 2342 O O . ARG B 1 19 ? -10.484 37.469 -11.719 1 45.31 19 ARG B O 1
ATOM 2349 N N . ARG B 1 20 ? -8.812 38.312 -12.547 1 42.09 20 ARG B N 1
ATOM 2350 C CA . ARG B 1 20 ? -8.984 37.75 -13.883 1 42.09 20 ARG B CA 1
ATOM 2351 C C . ARG B 1 20 ? -8.977 36.25 -13.844 1 42.09 20 ARG B C 1
ATOM 2353 O O . ARG B 1 20 ? -8.07 35.625 -13.273 1 42.09 20 ARG B O 1
ATOM 2360 N N . THR B 1 21 ? -10.047 35.562 -13.883 1 48.09 21 THR B N 1
ATOM 2361 C CA . THR B 1 21 ? -10.148 34.125 -14.117 1 48.09 21 THR B CA 1
ATOM 2362 C C . THR B 1 21 ? -9.141 33.688 -15.164 1 48.09 21 THR B C 1
ATOM 2364 O O . THR B 1 21 ? -9.047 34.281 -16.25 1 48.09 21 THR B O 1
ATOM 2367 N N . PRO B 1 22 ? -8.031 33.219 -14.82 1 51.88 22 PRO B N 1
ATOM 2368 C CA . PRO B 1 22 ? -7.137 32.781 -15.898 1 51.88 22 PRO B CA 1
ATOM 2369 C C . PRO B 1 22 ? -7.887 32.156 -17.078 1 51.88 22 PRO B C 1
ATOM 2371 O O . PRO B 1 22 ? -8.766 31.328 -16.875 1 51.88 22 PRO B O 1
ATOM 2374 N N . GLY B 1 23 ? -8.102 32.781 -18.141 1 49.16 23 GLY B N 1
ATOM 2375 C CA . GLY B 1 23 ? -8.773 32.312 -19.344 1 49.16 23 GLY B CA 1
ATOM 2376 C C . GLY B 1 23 ? -8.414 30.891 -19.703 1 49.16 23 GLY B C 1
ATOM 2377 O O . GLY B 1 23 ? -7.465 30.328 -19.172 1 49.16 23 GLY B O 1
ATOM 2378 N N . ALA B 1 24 ? -9.328 30.188 -20.344 1 55 24 ALA B N 1
ATOM 2379 C CA . ALA B 1 24 ? -9.203 28.844 -20.875 1 55 24 ALA B CA 1
ATOM 2380 C C . ALA B 1 24 ? -7.812 28.609 -21.469 1 55 24 ALA B C 1
ATOM 2382 O O . ALA B 1 24 ? -7.258 27.516 -21.375 1 55 24 ALA B O 1
ATOM 2383 N N . CYS B 1 25 ? -7.32 29.625 -22.094 1 54.31 25 CYS B N 1
ATOM 2384 C CA . CYS B 1 25 ? -6.004 29.547 -22.719 1 54.31 25 CYS B CA 1
ATOM 2385 C C . CYS B 1 25 ? -4.918 29.328 -21.672 1 54.31 25 CYS B C 1
ATOM 2387 O O . CYS B 1 25 ? -3.967 28.578 -21.891 1 54.31 25 CYS B O 1
ATOM 2389 N N . ALA B 1 26 ? -5.098 29.922 -20.547 1 57.41 26 ALA B N 1
ATOM 2390 C CA . ALA B 1 26 ? -4.148 29.766 -19.453 1 57.41 26 ALA B CA 1
ATOM 2391 C C . ALA B 1 26 ? -4.195 28.359 -18.875 1 57.41 26 ALA B C 1
ATOM 2393 O O . ALA B 1 26 ? -3.158 27.766 -18.547 1 57.41 26 ALA B O 1
ATOM 2394 N N . ALA B 1 27 ? -5.363 27.906 -18.844 1 59.72 27 ALA B N 1
ATOM 2395 C CA . ALA B 1 27 ? -5.535 26.547 -18.375 1 59.72 27 ALA B CA 1
ATOM 2396 C C . ALA B 1 27 ? -4.875 25.547 -19.312 1 59.72 27 ALA B C 1
ATOM 2398 O O . ALA B 1 27 ? -4.227 24.594 -18.875 1 59.72 27 ALA B O 1
ATOM 2399 N N . TYR B 1 28 ? -5.086 25.75 -20.578 1 58.31 28 TYR B N 1
ATOM 2400 C CA . TYR B 1 28 ? -4.469 24.875 -21.578 1 58.31 28 TYR B CA 1
ATOM 2401 C C . TYR B 1 28 ? -2.951 25.016 -21.547 1 58.31 28 TYR B C 1
ATOM 2403 O O . TYR B 1 28 ? -2.23 24.016 -21.688 1 58.31 28 TYR B O 1
ATOM 2411 N N . ALA B 1 29 ? -2.51 26.156 -21.375 1 61.19 29 ALA B N 1
ATOM 2412 C CA . ALA B 1 29 ? -1.073 26.406 -21.281 1 61.19 29 ALA B CA 1
ATOM 2413 C C . ALA B 1 29 ? -0.487 25.734 -20.031 1 61.19 29 ALA B C 1
ATOM 2415 O O . ALA B 1 29 ? 0.617 25.188 -20.078 1 61.19 29 ALA B O 1
ATOM 2416 N N . GLU B 1 30 ? -1.271 25.797 -19.031 1 64.56 30 GLU B N 1
ATOM 2417 C CA . GLU B 1 30 ? -0.832 25.156 -17.797 1 64.56 30 GLU B CA 1
ATOM 2418 C C . GLU B 1 30 ? -0.832 23.625 -17.938 1 64.56 30 GLU B C 1
ATOM 2420 O O . GLU B 1 30 ? 0.086 22.953 -17.469 1 64.56 30 GLU B O 1
ATOM 2425 N N . PHE B 1 31 ? -1.811 23.25 -18.672 1 67.5 31 PHE B N 1
ATOM 2426 C CA . PHE B 1 31 ? -1.875 21.828 -18.969 1 67.5 31 PHE B CA 1
ATOM 2427 C C . PHE B 1 31 ? -0.737 21.406 -19.891 1 67.5 31 PHE B C 1
ATOM 2429 O O . PHE B 1 31 ? -0.128 20.359 -19.703 1 67.5 31 PHE B O 1
ATOM 2436 N N . GLY B 1 32 ? -0.505 22.203 -20.906 1 69.25 32 GLY B N 1
ATOM 2437 C CA . GLY B 1 32 ? 0.611 21.953 -21.797 1 69.25 32 GLY B CA 1
ATOM 2438 C C . GLY B 1 32 ? 1.951 21.922 -21.094 1 69.25 32 GLY B C 1
ATOM 2439 O O . GLY B 1 32 ? 2.771 21.031 -21.344 1 69.25 32 GLY B O 1
ATOM 2440 N N . ARG B 1 33 ? 2.113 22.734 -20.203 1 71.44 33 ARG B N 1
ATOM 2441 C CA . ARG B 1 33 ? 3.348 22.797 -19.422 1 71.44 33 ARG B CA 1
ATOM 2442 C C . ARG B 1 33 ? 3.461 21.594 -18.5 1 71.44 33 ARG B C 1
ATOM 2444 O O . ARG B 1 33 ? 4.562 21.094 -18.234 1 71.44 33 ARG B O 1
ATOM 2451 N N . PHE B 1 34 ? 2.344 21.109 -18.156 1 75.12 34 PHE B N 1
ATOM 2452 C CA . PHE B 1 34 ? 2.295 19.938 -17.281 1 75.12 34 PHE B CA 1
ATOM 2453 C C . PHE B 1 34 ? 2.656 18.672 -18.031 1 75.12 34 PHE B C 1
ATOM 2455 O O . PHE B 1 34 ? 3.295 17.766 -17.484 1 75.12 34 PHE B O 1
ATOM 2462 N N . MET B 1 35 ? 2.418 18.672 -19.281 1 82.25 35 MET B N 1
ATOM 2463 C CA . MET B 1 35 ? 2.6 17.469 -20.078 1 82.25 35 MET B CA 1
ATOM 2464 C C . MET B 1 35 ? 4 17.406 -20.672 1 82.25 35 MET B C 1
ATOM 2466 O O . MET B 1 35 ? 4.465 16.344 -21.078 1 82.25 35 MET B O 1
ATOM 2470 N N . LEU B 1 36 ? 4.676 18.484 -20.703 1 83.94 36 LEU B N 1
ATOM 2471 C CA . LEU B 1 36 ? 5.953 18.562 -21.406 1 83.94 36 LEU B CA 1
ATOM 2472 C C . LEU B 1 36 ? 6.969 17.594 -20.797 1 83.94 36 LEU B C 1
ATOM 2474 O O . LEU B 1 36 ? 7.621 16.844 -21.531 1 83.94 36 LEU B O 1
ATOM 2478 N N . PRO B 1 37 ? 7.066 17.594 -19.469 1 83.62 37 PRO B N 1
ATOM 2479 C CA . PRO B 1 37 ? 8.031 16.656 -18.906 1 83.62 37 PRO B CA 1
ATOM 2480 C C . PRO B 1 37 ? 7.691 15.195 -19.219 1 83.62 37 PRO B C 1
ATOM 2482 O O . PRO B 1 37 ? 8.594 14.391 -19.469 1 83.62 37 PRO B O 1
ATOM 2485 N N . ILE B 1 38 ? 6.496 14.898 -19.219 1 86.12 38 ILE B N 1
ATOM 2486 C CA . ILE B 1 38 ? 6.062 13.539 -19.516 1 86.12 38 ILE B CA 1
ATOM 2487 C C . ILE B 1 38 ? 6.395 13.211 -20.969 1 86.12 38 ILE B C 1
ATOM 2489 O O . ILE B 1 38 ? 6.949 12.141 -21.266 1 86.12 38 ILE B O 1
ATOM 2493 N N . VAL B 1 39 ? 6.098 14.133 -21.875 1 87.88 39 VAL B N 1
ATOM 2494 C CA . VAL B 1 39 ? 6.344 13.938 -23.312 1 87.88 39 VAL B CA 1
ATOM 2495 C C . VAL B 1 39 ? 7.844 13.82 -23.562 1 87.88 39 VAL B C 1
ATOM 2497 O O . VAL B 1 39 ? 8.281 12.984 -24.344 1 87.88 39 VAL B O 1
ATOM 2500 N N . THR B 1 40 ? 8.609 14.656 -22.891 1 88.06 40 THR B N 1
ATOM 2501 C CA . THR B 1 40 ? 10.062 14.617 -23.047 1 88.06 40 THR B CA 1
ATOM 2502 C C . THR B 1 40 ? 10.617 13.266 -22.594 1 88.06 40 THR B C 1
ATOM 2504 O O . THR B 1 40 ? 11.5 12.703 -23.234 1 88.06 40 THR B O 1
ATOM 2507 N N . LEU B 1 41 ? 10.094 12.789 -21.5 1 87.06 41 LEU B N 1
ATOM 2508 C CA . LEU B 1 41 ? 10.539 11.492 -20.984 1 87.06 41 LEU B CA 1
ATOM 2509 C C . LEU B 1 41 ? 10.164 10.375 -21.953 1 87.06 41 LEU B C 1
ATOM 2511 O O . LEU B 1 41 ? 10.953 9.453 -22.172 1 87.06 41 LEU B O 1
ATOM 2515 N N . LEU B 1 42 ? 8.992 10.469 -22.516 1 90.5 42 LEU B N 1
ATOM 2516 C CA . LEU B 1 42 ? 8.531 9.453 -23.453 1 90.5 42 LEU B CA 1
ATOM 2517 C C . LEU B 1 42 ? 9.367 9.477 -24.719 1 90.5 42 LEU B C 1
ATOM 2519 O O . LEU B 1 42 ? 9.695 8.422 -25.266 1 90.5 42 LEU B O 1
ATOM 2523 N N . VAL B 1 43 ? 9.672 10.664 -25.203 1 92.12 43 VAL B N 1
ATOM 2524 C CA . VAL B 1 43 ? 10.461 10.805 -26.422 1 92.12 43 VAL B CA 1
ATOM 2525 C C . VAL B 1 43 ? 11.875 10.281 -26.188 1 92.12 43 VAL B C 1
ATOM 2527 O O . VAL B 1 43 ? 12.422 9.57 -27.031 1 92.12 43 VAL B O 1
ATOM 2530 N N . PHE B 1 44 ? 12.398 10.625 -25.047 1 91.38 44 PHE B N 1
ATOM 2531 C CA . PHE B 1 44 ? 13.727 10.125 -24.719 1 91.38 44 PHE B CA 1
ATOM 2532 C C . PHE B 1 44 ? 13.719 8.602 -24.594 1 91.38 44 PHE B C 1
ATOM 2534 O O . PHE B 1 44 ? 14.648 7.934 -25.047 1 91.38 44 PHE B O 1
ATOM 2541 N N . TRP B 1 45 ? 12.719 8.141 -23.984 1 91.56 45 TRP B N 1
ATOM 2542 C CA . TRP B 1 45 ? 12.547 6.699 -23.859 1 91.56 45 TRP B CA 1
ATOM 2543 C C . TRP B 1 45 ? 12.453 6.035 -25.219 1 91.56 45 TRP B C 1
ATOM 2545 O O . TRP B 1 45 ? 13.125 5.031 -25.484 1 91.56 45 TRP B O 1
ATOM 2555 N N . GLU B 1 46 ? 11.719 6.609 -26.078 1 93.94 46 GLU B N 1
ATOM 2556 C CA . GLU B 1 46 ? 11.578 6.109 -27.438 1 93.94 46 GLU B CA 1
ATOM 2557 C C . GLU B 1 46 ? 12.922 6.082 -28.156 1 93.94 46 GLU B C 1
ATOM 2559 O O . GLU B 1 46 ? 13.281 5.078 -28.766 1 93.94 46 GLU B O 1
ATOM 2564 N N . PHE B 1 47 ? 13.578 7.133 -28.016 1 93.75 47 PHE B N 1
ATOM 2565 C CA . PHE B 1 47 ? 14.867 7.258 -28.672 1 93.75 47 PHE B CA 1
ATOM 2566 C C . PHE B 1 47 ? 15.867 6.258 -28.109 1 93.75 47 PHE B C 1
ATOM 2568 O O . PHE B 1 47 ? 16.641 5.652 -28.859 1 93.75 47 PHE B O 1
ATOM 2575 N N . ALA B 1 48 ? 15.875 6.098 -26.812 1 93.06 48 ALA B N 1
ATOM 2576 C CA . ALA B 1 48 ? 16.812 5.195 -26.156 1 93.06 48 ALA B CA 1
ATOM 2577 C C . ALA B 1 48 ? 16.594 3.754 -26.609 1 93.06 48 ALA B C 1
ATOM 2579 O O . ALA B 1 48 ? 17.547 2.992 -26.766 1 93.06 48 ALA B O 1
ATOM 2580 N N . VAL B 1 49 ? 15.359 3.412 -26.797 1 91.88 49 VAL B N 1
ATOM 2581 C CA . VAL B 1 49 ? 15.047 2.051 -27.219 1 91.88 49 VAL B CA 1
ATOM 2582 C C . VAL B 1 49 ? 15.414 1.865 -28.688 1 91.88 49 VAL B C 1
ATOM 2584 O O . VAL B 1 49 ? 16.031 0.866 -29.062 1 91.88 49 VAL B O 1
ATOM 2587 N N . ARG B 1 50 ? 15.117 2.852 -29.531 1 92.19 50 ARG B N 1
ATOM 2588 C CA . ARG B 1 50 ? 15.406 2.758 -30.953 1 92.19 50 ARG B CA 1
ATOM 2589 C C . ARG B 1 50 ? 16.906 2.807 -31.219 1 92.19 50 ARG B C 1
ATOM 2591 O O . ARG B 1 50 ? 17.391 2.191 -32.188 1 92.19 50 ARG B O 1
ATOM 2598 N N . ALA B 1 51 ? 17.562 3.49 -30.344 1 94.12 51 ALA B N 1
ATOM 2599 C CA . ALA B 1 51 ? 19.016 3.588 -30.469 1 94.12 51 ALA B CA 1
ATOM 2600 C C . ALA B 1 51 ? 19.703 2.32 -29.969 1 94.12 51 ALA B C 1
ATOM 2602 O O . ALA B 1 51 ? 20.906 2.146 -30.141 1 94.12 51 ALA B O 1
ATOM 2603 N N . GLY B 1 52 ? 18.969 1.45 -29.297 1 90.5 52 GLY B N 1
ATOM 2604 C CA . GLY B 1 52 ? 19.516 0.186 -28.828 1 90.5 52 GLY B CA 1
ATOM 2605 C C . GLY B 1 52 ? 20.125 0.279 -27.438 1 90.5 52 GLY B C 1
ATOM 2606 O O . GLY B 1 52 ? 20.75 -0.673 -26.969 1 90.5 52 GLY B O 1
ATOM 2607 N N . TRP B 1 53 ? 19.938 1.436 -26.797 1 89.88 53 TRP B N 1
ATOM 2608 C CA . TRP B 1 53 ? 20.5 1.608 -25.453 1 89.88 53 TRP B CA 1
ATOM 2609 C C . TRP B 1 53 ? 19.734 0.767 -24.438 1 89.88 53 TRP B C 1
ATOM 2611 O O . TRP B 1 53 ? 20.281 0.382 -23.406 1 89.88 53 TRP B O 1
ATOM 2621 N N . ILE B 1 54 ? 18.5 0.557 -24.781 1 87.44 54 ILE B N 1
ATOM 2622 C CA . ILE B 1 54 ? 17.625 -0.21 -23.906 1 87.44 54 ILE B CA 1
ATOM 2623 C C . ILE B 1 54 ? 17.031 -1.386 -24.672 1 87.44 54 ILE B C 1
ATOM 2625 O O . ILE B 1 54 ? 16.594 -1.229 -25.812 1 87.44 54 ILE B O 1
ATOM 2629 N N . ALA B 1 55 ? 17.094 -2.535 -24.031 1 88.62 55 ALA B N 1
ATOM 2630 C CA . ALA B 1 55 ? 16.547 -3.736 -24.656 1 88.62 55 ALA B CA 1
ATOM 2631 C C . ALA B 1 55 ? 15.031 -3.666 -24.766 1 88.62 55 ALA B C 1
ATOM 2633 O O . ALA B 1 55 ? 14.336 -3.564 -23.766 1 88.62 55 ALA B O 1
ATOM 2634 N N . SER B 1 56 ? 14.516 -3.785 -25.969 1 86.88 56 SER B N 1
ATOM 2635 C CA . SER B 1 56 ? 13.094 -3.65 -26.25 1 86.88 56 SER B CA 1
ATOM 2636 C C . SER B 1 56 ? 12.297 -4.816 -25.672 1 86.88 56 SER B C 1
ATOM 2638 O O . SER B 1 56 ? 11.094 -4.707 -25.453 1 86.88 56 SER B O 1
ATOM 2640 N N . ASN B 1 57 ? 13.008 -5.906 -25.391 1 86.25 57 ASN B N 1
ATOM 2641 C CA . ASN B 1 57 ? 12.32 -7.082 -24.875 1 86.25 57 ASN B CA 1
ATOM 2642 C C . ASN B 1 57 ? 11.938 -6.91 -23.406 1 86.25 57 ASN B C 1
ATOM 2644 O O . ASN B 1 57 ? 11.055 -7.613 -22.906 1 86.25 57 ASN B O 1
ATOM 2648 N N . ILE B 1 58 ? 12.602 -6.02 -22.797 1 87.25 58 ILE B N 1
ATOM 2649 C CA . ILE B 1 58 ? 12.312 -5.77 -21.391 1 87.25 58 ILE B CA 1
ATOM 2650 C C . ILE B 1 58 ? 11.578 -4.438 -21.234 1 87.25 58 ILE B C 1
ATOM 2652 O O . ILE B 1 58 ? 10.641 -4.32 -20.453 1 87.25 58 ILE B O 1
ATOM 2656 N N . PHE B 1 59 ? 12.023 -3.502 -22.062 1 92.06 59 PHE B N 1
ATOM 2657 C CA . PHE B 1 59 ? 11.43 -2.172 -22.031 1 92.06 59 PHE B CA 1
ATOM 2658 C C . PHE B 1 59 ? 11.016 -1.731 -23.438 1 92.06 59 PHE B C 1
ATOM 2660 O O . PHE B 1 59 ? 11.773 -1.046 -24.125 1 92.06 59 PHE B O 1
ATOM 2667 N N . PRO B 1 60 ? 9.812 -2.076 -23.734 1 93.62 60 PRO B N 1
ATOM 2668 C CA . PRO B 1 60 ? 9.359 -1.682 -25.062 1 93.62 60 PRO B CA 1
ATOM 2669 C C . PRO B 1 60 ? 9.25 -0.167 -25.234 1 93.62 60 PRO B C 1
ATOM 2671 O O . PRO B 1 60 ? 9.125 0.558 -24.234 1 93.62 60 PRO B O 1
ATOM 2674 N N . SER B 1 61 ? 9.375 0.229 -26.438 1 93.94 61 SER B N 1
ATOM 2675 C CA . SER B 1 61 ? 9.234 1.655 -26.719 1 93.94 61 SER B CA 1
ATOM 2676 C C . SER B 1 61 ? 7.809 2.131 -26.469 1 93.94 61 SER B C 1
ATOM 2678 O O . SER B 1 61 ? 6.863 1.345 -26.547 1 93.94 61 SER B O 1
ATOM 2680 N N . PRO B 1 62 ? 7.723 3.375 -26.078 1 94.38 62 PRO B N 1
ATOM 2681 C CA . PRO B 1 62 ? 6.383 3.924 -25.875 1 94.38 62 PRO B CA 1
ATOM 2682 C C . PRO B 1 62 ? 5.48 3.738 -27.094 1 94.38 62 PRO B C 1
ATOM 2684 O O . PRO B 1 62 ? 4.281 3.479 -26.953 1 94.38 62 PRO B O 1
ATOM 2687 N N . SER B 1 63 ? 6.023 3.83 -28.281 1 93.5 63 SER B N 1
ATOM 2688 C CA . SER B 1 63 ? 5.223 3.641 -29.484 1 93.5 63 SER B CA 1
ATOM 2689 C C . SER B 1 63 ? 4.672 2.223 -29.562 1 93.5 63 SER B C 1
ATOM 2691 O O . SER B 1 63 ? 3.529 2.018 -29.984 1 93.5 63 SER B O 1
ATOM 2693 N N . MET B 1 64 ? 5.465 1.25 -29.156 1 92.56 64 MET B N 1
ATOM 2694 C CA . MET B 1 64 ? 5.016 -0.139 -29.141 1 92.56 64 MET B CA 1
ATOM 2695 C C . MET B 1 64 ? 3.916 -0.343 -28.094 1 92.56 64 MET B C 1
ATOM 2697 O O . MET B 1 64 ? 2.965 -1.091 -28.328 1 92.56 64 MET B O 1
ATOM 2701 N N . ILE B 1 65 ? 4.074 0.291 -26.969 1 93.88 65 ILE B N 1
ATOM 2702 C CA . ILE B 1 65 ? 3.074 0.209 -25.922 1 93.88 65 ILE B CA 1
ATOM 2703 C C . ILE B 1 65 ? 1.757 0.807 -26.406 1 93.88 65 ILE B C 1
ATOM 2705 O O . ILE B 1 65 ? 0.69 0.221 -26.203 1 93.88 65 ILE B O 1
ATOM 2709 N N . PHE B 1 66 ? 1.89 1.944 -27.094 1 92.88 66 PHE B N 1
ATOM 2710 C CA . PHE B 1 66 ? 0.697 2.607 -27.609 1 92.88 66 PHE B CA 1
ATOM 2711 C C . PHE B 1 66 ? 0.033 1.765 -28.688 1 92.88 66 PHE B C 1
ATOM 2713 O O . PHE B 1 66 ? -1.195 1.693 -28.766 1 92.88 66 PHE B O 1
ATOM 2720 N N . ALA B 1 67 ? 0.786 1.209 -29.516 1 91.88 67 ALA B N 1
ATOM 2721 C CA . ALA B 1 67 ? 0.252 0.351 -30.562 1 91.88 67 ALA B CA 1
ATOM 2722 C C . ALA B 1 67 ? -0.483 -0.85 -29.984 1 91.88 67 ALA B C 1
ATOM 2724 O O . ALA B 1 67 ? -1.573 -1.202 -30.438 1 91.88 67 ALA B O 1
ATOM 2725 N N . ARG B 1 68 ? 0.175 -1.438 -28.969 1 91.69 68 ARG B N 1
ATOM 2726 C CA . ARG B 1 68 ? -0.441 -2.59 -28.312 1 91.69 68 ARG B CA 1
ATOM 2727 C C . ARG B 1 68 ? -1.729 -2.191 -27.594 1 91.69 68 ARG B C 1
ATOM 2729 O O . ARG B 1 68 ? -2.719 -2.924 -27.641 1 91.69 68 ARG B O 1
ATOM 2736 N N . ALA B 1 69 ? -1.722 -1.089 -27 1 91.62 69 ALA B N 1
ATOM 2737 C CA . ALA B 1 69 ? -2.914 -0.574 -26.328 1 91.62 69 ALA B CA 1
ATOM 2738 C C . ALA B 1 69 ? -4.039 -0.322 -27.328 1 91.62 69 ALA B C 1
ATOM 2740 O O . ALA B 1 69 ? -5.195 -0.665 -27.078 1 91.62 69 ALA B O 1
ATOM 2741 N N . SER B 1 70 ? -3.699 0.295 -28.453 1 89.25 70 SER B N 1
ATOM 2742 C CA . SER B 1 70 ? -4.684 0.597 -29.484 1 89.25 70 SER B CA 1
ATOM 2743 C C . SER B 1 70 ? -5.285 -0.678 -30.062 1 89.25 70 SER B C 1
ATOM 2745 O O . SER B 1 70 ? -6.488 -0.739 -30.328 1 89.25 70 SER B O 1
ATOM 2747 N N . GLU B 1 71 ? -4.457 -1.64 -30.219 1 88 71 GLU B N 1
ATOM 2748 C CA . GLU B 1 71 ? -4.934 -2.93 -30.719 1 88 71 GLU B CA 1
ATOM 2749 C C . GLU B 1 71 ? -5.922 -3.561 -29.734 1 88 71 GLU B C 1
ATOM 2751 O O . GLU B 1 71 ? -6.941 -4.113 -30.141 1 88 71 GLU B O 1
ATOM 2756 N N . GLN B 1 72 ? -5.59 -3.451 -28.484 1 87.5 72 GLN B N 1
ATOM 2757 C CA . GLN B 1 72 ? -6.418 -4.074 -27.453 1 87.5 72 GLN B CA 1
ATOM 2758 C C . GLN B 1 72 ? -7.691 -3.271 -27.203 1 87.5 72 GLN B C 1
ATOM 2760 O O . GLN B 1 72 ? -8.711 -3.824 -26.797 1 87.5 72 GLN B O 1
ATOM 2765 N N . LEU B 1 73 ? -7.605 -2.023 -27.438 1 83.81 73 LEU B N 1
ATOM 2766 C CA . LEU B 1 73 ? -8.75 -1.161 -27.172 1 83.81 73 LEU B CA 1
ATOM 2767 C C . LEU B 1 73 ? -9.695 -1.13 -28.375 1 83.81 73 LEU B C 1
ATOM 2769 O O . LEU B 1 73 ? -10.914 -1.127 -28.203 1 83.81 73 LEU B O 1
ATOM 2773 N N . PHE B 1 74 ? -9.148 -1.033 -29.641 1 79.19 74 PHE B N 1
ATOM 2774 C CA . PHE B 1 74 ? -9.977 -0.725 -30.797 1 79.19 74 PHE B CA 1
ATOM 2775 C C . PHE B 1 74 ? -10.07 -1.926 -31.734 1 79.19 74 PHE B C 1
ATOM 2777 O O . PHE B 1 74 ? -10.828 -1.904 -32.719 1 79.19 74 PHE B O 1
ATOM 2784 N N . SER B 1 75 ? -9.336 -2.91 -31.469 1 71.44 75 SER B N 1
ATOM 2785 C CA . SER B 1 75 ? -9.445 -4.027 -32.406 1 71.44 75 SER B CA 1
ATOM 2786 C C . SER B 1 75 ? -10.797 -4.73 -32.25 1 71.44 75 SER B C 1
ATOM 2788 O O . SER B 1 75 ? -11.383 -4.738 -31.172 1 71.44 75 SER B O 1
ATOM 2790 N N . THR B 1 76 ? -11.43 -4.844 -33.281 1 63.31 76 THR B N 1
ATOM 2791 C CA . THR B 1 76 ? -12.734 -5.492 -33.406 1 63.31 76 THR B CA 1
ATOM 2792 C C . THR B 1 76 ? -12.625 -6.98 -33.094 1 63.31 76 THR B C 1
ATOM 2794 O O . THR B 1 76 ? -13.633 -7.695 -33.094 1 63.31 76 THR B O 1
ATOM 2797 N N . GLY B 1 77 ? -11.461 -7.359 -32.719 1 61.12 77 GLY B N 1
ATOM 2798 C CA . GLY B 1 77 ? -11.336 -8.781 -32.438 1 61.12 77 GLY B CA 1
ATOM 2799 C C . GLY B 1 77 ? -11.656 -9.141 -31 1 61.12 77 GLY B C 1
ATOM 2800 O O . GLY B 1 77 ? -12.164 -8.312 -30.234 1 61.12 77 GLY B O 1
ATOM 2801 N N . PRO B 1 78 ? -11.656 -10.414 -30.734 1 62.22 78 PRO B N 1
ATOM 2802 C CA . PRO B 1 78 ? -11.969 -10.945 -29.406 1 62.22 78 PRO B CA 1
ATOM 2803 C C . PRO B 1 78 ? -11.172 -10.25 -28.297 1 62.22 78 PRO B C 1
ATOM 2805 O O . PRO B 1 78 ? -11.562 -10.297 -27.125 1 62.22 78 PRO B O 1
ATOM 2808 N N . GLU B 1 79 ? -10.203 -9.453 -28.734 1 63 79 GLU B N 1
ATOM 2809 C CA . GLU B 1 79 ? -9.32 -8.859 -27.734 1 63 79 GLU B CA 1
ATOM 2810 C C . GLU B 1 79 ? -9.891 -7.543 -27.219 1 63 79 GLU B C 1
ATOM 2812 O O . GLU B 1 79 ? -9.594 -7.133 -26.094 1 63 79 GLU B O 1
ATOM 2817 N N . GLN B 1 80 ? -10.617 -6.77 -28.062 1 62.56 80 GLN B N 1
ATOM 2818 C CA . GLN B 1 80 ? -11.188 -5.48 -27.672 1 62.56 80 GLN B CA 1
ATOM 2819 C C . GLN B 1 80 ? -12.047 -5.617 -26.422 1 62.56 80 GLN B C 1
ATOM 2821 O O . GLN B 1 80 ? -11.938 -4.812 -25.5 1 62.56 80 GLN B O 1
ATOM 2826 N N . GLY B 1 81 ? -12.734 -6.641 -26.391 1 76.25 81 GLY B N 1
ATOM 2827 C CA . GLY B 1 81 ? -13.664 -6.879 -25.297 1 76.25 81 GLY B CA 1
ATOM 2828 C C . GLY B 1 81 ? -12.977 -7.332 -24.016 1 76.25 81 GLY B C 1
ATOM 2829 O O . GLY B 1 81 ? -13.445 -7.051 -22.922 1 76.25 81 GLY B O 1
ATOM 2830 N N . MET B 1 82 ? -11.758 -7.613 -24.281 1 85.5 82 MET B N 1
ATOM 2831 C CA . MET B 1 82 ? -11.094 -8.219 -23.125 1 85.5 82 MET B CA 1
ATOM 2832 C C . MET B 1 82 ? -10.484 -7.145 -22.219 1 85.5 82 MET B C 1
ATOM 2834 O O . MET B 1 82 ? -10.516 -7.266 -21 1 85.5 82 MET B O 1
ATOM 2838 N N . LEU B 1 83 ? -9.977 -6.043 -22.938 1 92.31 83 LEU B N 1
ATOM 2839 C CA . LEU B 1 83 ? -9.359 -4.984 -22.141 1 92.31 83 LEU B CA 1
ATOM 2840 C C . LEU B 1 83 ? -10.398 -4.273 -21.281 1 92.31 83 LEU B C 1
ATOM 2842 O O . LEU B 1 83 ? -10.148 -3.977 -20.109 1 92.31 83 LEU B O 1
ATOM 2846 N N . PHE B 1 84 ? -11.562 -4.059 -21.859 1 92.69 84 PHE B N 1
ATOM 2847 C CA . PHE B 1 84 ? -12.633 -3.41 -21.109 1 92.69 84 PHE B CA 1
ATOM 2848 C C . PHE B 1 84 ? -13.117 -4.301 -19.969 1 92.69 84 PHE B C 1
ATOM 2850 O O . PHE B 1 84 ? -13.508 -3.805 -18.906 1 92.69 84 PHE B O 1
ATOM 2857 N N . LYS B 1 85 ? -13.094 -5.551 -20.234 1 93.69 85 LYS B N 1
ATOM 2858 C CA . LYS B 1 85 ? -13.477 -6.496 -19.188 1 93.69 85 LYS B CA 1
ATOM 2859 C C . LYS B 1 85 ? -12.484 -6.465 -18.031 1 93.69 85 LYS B C 1
ATOM 2861 O O . LYS B 1 85 ? -12.883 -6.52 -16.875 1 93.69 85 LYS B O 1
ATOM 2866 N N . HIS B 1 86 ? -11.195 -6.375 -18.344 1 96.88 86 HIS B N 1
ATOM 2867 C CA . HIS B 1 86 ? -10.164 -6.273 -17.312 1 96.88 86 HIS B CA 1
ATOM 2868 C C . HIS B 1 86 ? -10.297 -4.98 -16.531 1 96.88 86 HIS B C 1
ATOM 2870 O O . HIS B 1 86 ? -10.258 -4.992 -15.297 1 96.88 86 HIS B O 1
ATOM 2876 N N . ILE B 1 87 ? -10.555 -3.893 -17.266 1 96.38 87 ILE B N 1
ATOM 2877 C CA . ILE B 1 87 ? -10.711 -2.59 -16.625 1 96.38 87 ILE B CA 1
ATOM 2878 C C . ILE B 1 87 ? -11.953 -2.596 -15.734 1 96.38 87 ILE B C 1
ATOM 2880 O O . ILE B 1 87 ? -11.891 -2.18 -14.578 1 96.38 87 ILE B O 1
ATOM 2884 N N . GLY B 1 88 ? -13.016 -3.064 -16.297 1 97 88 GLY B N 1
ATOM 2885 C CA . GLY B 1 88 ? -14.266 -3.115 -15.555 1 97 88 GLY B CA 1
ATOM 2886 C C . GLY B 1 88 ? -14.18 -3.969 -14.305 1 97 88 GLY B C 1
ATOM 2887 O O . GLY B 1 88 ? -14.719 -3.598 -13.25 1 97 88 GLY B O 1
ATOM 2888 N N . ALA B 1 89 ? -13.57 -5.105 -14.398 1 98 89 ALA B N 1
ATOM 2889 C CA . ALA B 1 89 ? -13.422 -6.004 -13.258 1 98 89 ALA B CA 1
ATOM 2890 C C . ALA B 1 89 ? -12.602 -5.355 -12.148 1 98 89 ALA B C 1
ATOM 2892 O O . ALA B 1 89 ? -12.977 -5.422 -10.969 1 98 89 ALA B O 1
ATOM 2893 N N . SER B 1 90 ? -11.477 -4.742 -12.531 1 98.44 90 SER B N 1
ATOM 2894 C CA . SER B 1 90 ? -10.633 -4.07 -11.547 1 98.44 90 SER B CA 1
ATOM 2895 C C . SER B 1 90 ? -11.383 -2.932 -10.867 1 98.44 90 SER B C 1
ATOM 2897 O O . SER B 1 90 ? -11.328 -2.785 -9.641 1 98.44 90 SER B O 1
ATOM 2899 N N . LEU B 1 91 ? -12.117 -2.162 -11.641 1 97.88 91 LEU B N 1
ATOM 2900 C CA . LEU B 1 91 ? -12.867 -1.043 -11.086 1 97.88 91 LEU B CA 1
ATOM 2901 C C . LEU B 1 91 ? -13.977 -1.538 -10.164 1 97.88 91 LEU B C 1
ATOM 2903 O O . LEU B 1 91 ? -14.18 -0.994 -9.078 1 97.88 91 LEU B O 1
ATOM 2907 N N . TYR B 1 92 ? -14.641 -2.518 -10.562 1 98.31 92 TYR B N 1
ATOM 2908 C CA . TYR B 1 92 ? -15.711 -3.098 -9.766 1 98.31 92 TYR B CA 1
ATOM 2909 C C . TYR B 1 92 ? -15.18 -3.578 -8.414 1 98.31 92 TYR B C 1
ATOM 2911 O O . TYR B 1 92 ? -15.766 -3.279 -7.371 1 98.31 92 TYR B O 1
ATOM 2919 N N . ARG B 1 93 ? -14.133 -4.273 -8.445 1 98.69 93 ARG B N 1
ATOM 2920 C CA . ARG B 1 93 ? -13.555 -4.848 -7.234 1 98.69 93 ARG B CA 1
ATOM 2921 C C . ARG B 1 93 ? -13.047 -3.756 -6.297 1 98.69 93 ARG B C 1
ATOM 2923 O O . ARG B 1 93 ? -13.367 -3.76 -5.105 1 98.69 93 ARG B O 1
ATOM 2930 N N . ALA B 1 94 ? -12.328 -2.807 -6.863 1 97.88 94 ALA B N 1
ATOM 2931 C CA . ALA B 1 94 ? -11.75 -1.74 -6.051 1 97.88 94 ALA B CA 1
ATOM 2932 C C . ALA B 1 94 ? -12.836 -0.864 -5.434 1 97.88 94 ALA B C 1
ATOM 2934 O O . ALA B 1 94 ? -12.773 -0.533 -4.246 1 97.88 94 ALA B O 1
ATOM 2935 N N . ILE B 1 95 ? -13.805 -0.493 -6.215 1 97.25 95 ILE B N 1
ATOM 2936 C CA . ILE B 1 95 ? -14.852 0.411 -5.766 1 97.25 95 ILE B CA 1
ATOM 2937 C C . ILE B 1 95 ? -15.766 -0.309 -4.77 1 97.25 95 ILE B C 1
ATOM 2939 O O . ILE B 1 95 ? -16.188 0.274 -3.77 1 97.25 95 ILE B O 1
ATOM 2943 N N . SER B 1 96 ? -16.078 -1.578 -5.039 1 98.56 96 SER B N 1
ATOM 2944 C CA . SER B 1 96 ? -16.891 -2.354 -4.109 1 98.56 96 SER B CA 1
ATOM 2945 C C . SER B 1 96 ? -16.219 -2.463 -2.744 1 98.56 96 SER B C 1
ATOM 2947 O O . SER B 1 96 ? -16.859 -2.271 -1.712 1 98.56 96 SER B O 1
ATOM 2949 N N . ALA B 1 97 ? -14.969 -2.797 -2.752 1 98.69 97 ALA B N 1
ATOM 2950 C CA . ALA B 1 97 ? -14.211 -2.91 -1.505 1 98.69 97 ALA B CA 1
ATOM 2951 C C . ALA B 1 97 ? -14.188 -1.578 -0.76 1 98.69 97 ALA B C 1
ATOM 2953 O O . ALA B 1 97 ? -14.375 -1.536 0.458 1 98.69 97 ALA B O 1
ATOM 2954 N N . PHE B 1 98 ? -13.938 -0.494 -1.517 1 97.69 98 PHE B N 1
ATOM 2955 C CA . PHE B 1 98 ? -13.891 0.845 -0.94 1 97.69 98 PHE B CA 1
ATOM 2956 C C . PHE B 1 98 ? -15.242 1.224 -0.344 1 97.69 98 PHE B C 1
ATOM 2958 O O . PHE B 1 98 ? -15.312 1.696 0.793 1 97.69 98 PHE B O 1
ATOM 2965 N N . LEU B 1 99 ? -16.297 1.001 -1.076 1 98 99 LEU B N 1
ATOM 2966 C CA . LEU B 1 99 ? -17.625 1.348 -0.612 1 98 99 LEU B CA 1
ATOM 2967 C C . LEU B 1 99 ? -18 0.553 0.637 1 98 99 LEU B C 1
ATOM 2969 O O . LEU B 1 99 ? -18.609 1.091 1.565 1 98 99 LEU B O 1
ATOM 2973 N N . LEU B 1 100 ? -17.656 -0.701 0.625 1 98.5 100 LEU B N 1
ATOM 2974 C CA . LEU B 1 100 ? -17.891 -1.522 1.805 1 98.5 100 LEU B CA 1
ATOM 2975 C C . LEU B 1 100 ? -17.141 -0.983 3.01 1 98.5 100 LEU B C 1
ATOM 2977 O O . LEU B 1 100 ? -17.656 -0.965 4.125 1 98.5 100 LEU B O 1
ATOM 2981 N N . SER B 1 101 ? -15.875 -0.568 2.785 1 98.31 101 SER B N 1
ATOM 2982 C CA . SER B 1 101 ? -15.062 -0.001 3.854 1 98.31 101 SER B CA 1
ATOM 2983 C C . SER B 1 101 ? -15.68 1.277 4.406 1 98.31 101 SER B C 1
ATOM 2985 O O . SER B 1 101 ? -15.641 1.523 5.613 1 98.31 101 SER B O 1
ATOM 2987 N N . VAL B 1 102 ? -16.234 2.055 3.506 1 96.88 102 VAL B N 1
ATOM 2988 C CA . VAL B 1 102 ? -16.859 3.316 3.891 1 96.88 102 VAL B CA 1
ATOM 2989 C C . VAL B 1 102 ? -18.156 3.043 4.652 1 96.88 102 VAL B C 1
ATOM 2991 O O . VAL B 1 102 ? -18.406 3.633 5.707 1 96.88 102 VAL B O 1
ATOM 2994 N N . LEU B 1 103 ? -18.969 2.154 4.148 1 97.62 103 LEU B N 1
ATOM 2995 C CA . LEU B 1 103 ? -20.281 1.854 4.707 1 97.62 103 LEU B CA 1
ATOM 2996 C C . LEU B 1 103 ? -20.156 1.258 6.105 1 97.62 103 LEU B C 1
ATOM 2998 O O . LEU B 1 103 ? -21.016 1.472 6.957 1 97.62 103 LEU B O 1
ATOM 3002 N N . ILE B 1 104 ? -19.109 0.57 6.359 1 97.56 104 ILE B N 1
ATOM 3003 C CA . ILE B 1 104 ? -18.922 -0.078 7.652 1 97.56 104 ILE B CA 1
ATOM 3004 C C . ILE B 1 104 ? -17.984 0.758 8.516 1 97.56 104 ILE B C 1
ATOM 3006 O O . ILE B 1 104 ? -18.25 0.95 9.711 1 97.56 104 ILE B O 1
ATOM 3010 N N . GLY B 1 105 ? -16.938 1.28 7.918 1 96.75 105 GLY B N 1
ATOM 3011 C CA . GLY B 1 105 ? -15.875 1.967 8.648 1 96.75 105 GLY B CA 1
ATOM 3012 C C . GLY B 1 105 ? -16.328 3.281 9.25 1 96.75 105 GLY B C 1
ATOM 3013 O O . GLY B 1 105 ? -15.977 3.605 10.391 1 96.75 105 GLY B O 1
ATOM 3014 N N . ILE B 1 106 ? -17.094 4.027 8.516 1 94.44 106 ILE B N 1
ATOM 3015 C CA . ILE B 1 106 ? -17.5 5.348 8.977 1 94.44 106 ILE B CA 1
ATOM 3016 C C . ILE B 1 106 ? -18.484 5.211 10.148 1 94.44 106 ILE B C 1
ATOM 3018 O O . ILE B 1 106 ? -18.25 5.773 11.219 1 94.44 106 ILE B O 1
ATOM 3022 N N . PRO B 1 107 ? -19.609 4.445 10.023 1 93.94 107 PRO B N 1
ATOM 3023 C CA . PRO B 1 107 ? -20.516 4.293 11.164 1 93.94 107 PRO B CA 1
ATOM 3024 C C . PRO B 1 107 ? -19.844 3.699 12.391 1 93.94 107 PRO B C 1
ATOM 3026 O O . PRO B 1 107 ? -20.047 4.176 13.508 1 93.94 107 PRO B O 1
ATOM 3029 N N . LEU B 1 108 ? -19.016 2.697 12.195 1 93.56 108 LEU B N 1
ATOM 3030 C CA . LEU B 1 108 ? -18.312 2.088 13.312 1 93.56 108 LEU B CA 1
ATOM 3031 C C . LEU B 1 108 ? -17.328 3.076 13.938 1 93.56 108 LEU B C 1
ATOM 3033 O O . LEU B 1 108 ? -17.188 3.123 15.164 1 93.56 108 LEU B O 1
ATOM 3037 N N . GLY B 1 109 ? -16.609 3.807 13.086 1 92.44 109 GLY B N 1
ATOM 3038 C CA . GLY B 1 109 ? -15.695 4.82 13.57 1 92.44 109 GLY B CA 1
ATOM 3039 C C . GLY B 1 109 ? -16.375 5.906 14.383 1 92.44 109 GLY B C 1
ATOM 3040 O O . GLY B 1 109 ? -15.836 6.371 15.391 1 92.44 109 GLY B O 1
ATOM 3041 N N . PHE B 1 110 ? -17.516 6.273 13.945 1 88.25 110 PHE B N 1
ATOM 3042 C CA . PHE B 1 110 ? -18.297 7.262 14.68 1 88.25 110 PHE B CA 1
ATOM 3043 C C . PHE B 1 110 ? -18.703 6.719 16.047 1 88.25 110 PHE B C 1
ATOM 3045 O O . PHE B 1 110 ? -18.562 7.41 17.062 1 88.25 110 PHE B O 1
ATOM 3052 N N . CYS B 1 111 ? -19.172 5.52 16.031 1 87.81 111 CYS B N 1
ATOM 3053 C CA . CYS B 1 111 ? -19.594 4.895 17.281 1 87.81 111 CYS B CA 1
ATOM 3054 C C . CYS B 1 111 ? -18.422 4.75 18.25 1 87.81 111 CYS B C 1
ATOM 3056 O O . CYS B 1 111 ? -18.531 5.07 19.422 1 87.81 111 CYS B O 1
ATOM 3058 N N . LEU B 1 112 ? -17.312 4.375 17.766 1 88.25 112 LEU B N 1
ATOM 3059 C CA . LEU B 1 112 ? -16.141 4.125 18.594 1 88.25 112 LEU B CA 1
ATOM 3060 C C . LEU B 1 112 ? -15.492 5.434 19.031 1 88.25 112 LEU B C 1
ATOM 3062 O O . LEU B 1 112 ? -14.906 5.516 20.125 1 88.25 112 LEU B O 1
ATOM 3066 N N . GLY B 1 113 ? -15.594 6.418 18.188 1 84.81 113 GLY B N 1
ATOM 3067 C CA . GLY B 1 113 ? -15.016 7.719 18.516 1 84.81 113 GLY B CA 1
ATOM 3068 C C . GLY B 1 113 ? -15.781 8.461 19.594 1 84.81 113 GLY B C 1
ATOM 3069 O O . GLY B 1 113 ? -15.211 9.281 20.312 1 84.81 113 GLY B O 1
ATOM 3070 N N . LEU B 1 114 ? -17.031 8.211 19.703 1 82.94 114 LEU B N 1
ATOM 3071 C CA . LEU B 1 114 ? -17.891 8.891 20.672 1 82.94 114 LEU B CA 1
ATOM 3072 C C . LEU B 1 114 ? -17.766 8.234 22.047 1 82.94 114 LEU B C 1
ATOM 3074 O O . LEU B 1 114 ? -18.156 8.828 23.047 1 82.94 114 LEU B O 1
ATOM 3078 N N . MET B 1 115 ? -17.25 7.023 22.078 1 82.25 115 MET B N 1
ATOM 3079 C CA . MET B 1 115 ? -17.141 6.273 23.312 1 82.25 115 MET B CA 1
ATOM 3080 C C . MET B 1 115 ? -15.68 6.141 23.75 1 82.25 115 MET B C 1
ATOM 3082 O O . MET B 1 115 ? -15.039 5.117 23.484 1 82.25 115 MET B O 1
ATOM 3086 N N . PRO B 1 116 ? -15.227 7.02 24.5 1 75.44 116 PRO B N 1
ATOM 3087 C CA . PRO B 1 116 ? -13.805 7.023 24.875 1 75.44 116 PRO B CA 1
ATOM 3088 C C . PRO B 1 116 ? -13.352 5.691 25.469 1 75.44 116 PRO B C 1
ATOM 3090 O O . PRO B 1 116 ? -12.219 5.27 25.25 1 75.44 116 PRO B O 1
ATOM 3093 N N . SER B 1 117 ? -14.211 5.051 26.172 1 77.81 117 SER B N 1
ATOM 3094 C CA . SER B 1 117 ? -13.852 3.779 26.781 1 77.81 117 SER B CA 1
ATOM 3095 C C . SER B 1 117 ? -13.641 2.693 25.734 1 77.81 117 SER B C 1
ATOM 3097 O O . SER B 1 117 ? -12.734 1.865 25.859 1 77.81 117 SER B O 1
ATOM 3099 N N . VAL B 1 118 ? -14.398 2.807 24.703 1 77.25 118 VAL B N 1
ATOM 3100 C CA . VAL B 1 118 ? -14.336 1.784 23.672 1 77.25 118 VAL B CA 1
ATOM 3101 C C . VAL B 1 118 ? -13.086 1.992 22.812 1 77.25 118 VAL B C 1
ATOM 3103 O O . VAL B 1 118 ? -12.445 1.026 22.391 1 77.25 118 VAL B O 1
ATOM 3106 N N . HIS B 1 119 ? -12.727 3.23 22.766 1 75.5 119 HIS B N 1
ATOM 3107 C CA . HIS B 1 119 ? -11.539 3.541 21.984 1 75.5 119 HIS B CA 1
ATOM 3108 C C . HIS B 1 119 ? -10.289 2.936 22.609 1 75.5 119 HIS B C 1
ATOM 3110 O O . HIS B 1 119 ? -9.398 2.461 21.891 1 75.5 119 HIS B O 1
ATOM 3116 N N . LYS B 1 120 ? -10.297 2.896 23.859 1 77.56 120 LYS B N 1
ATOM 3117 C CA . LYS B 1 120 ? -9.156 2.322 24.562 1 77.56 120 LYS B CA 1
ATOM 3118 C C . LYS B 1 120 ? -9 0.836 24.234 1 77.56 120 LYS B C 1
ATOM 3120 O O . LYS B 1 120 ? -7.891 0.309 24.234 1 77.56 120 LYS B O 1
ATOM 3125 N N . TRP B 1 121 ? -10.141 0.287 23.828 1 79.12 121 TRP B N 1
ATOM 3126 C CA . TRP B 1 121 ? -10.148 -1.137 23.516 1 79.12 121 TRP B CA 1
ATOM 3127 C C . TRP B 1 121 ? -9.805 -1.368 22.047 1 79.12 121 TRP B C 1
ATOM 3129 O O . TRP B 1 121 ? -9.188 -2.375 21.688 1 79.12 121 TRP B O 1
ATOM 3139 N N . THR B 1 122 ? -10.109 -0.373 21.25 1 83.81 122 THR B N 1
ATOM 3140 C CA . THR B 1 122 ? -9.953 -0.567 19.812 1 83.81 122 THR B CA 1
ATOM 3141 C C . THR B 1 122 ? -8.586 -0.086 19.344 1 83.81 122 THR B C 1
ATOM 3143 O O . THR B 1 122 ? -8.039 -0.601 18.359 1 83.81 122 THR B O 1
ATOM 3146 N N . SER B 1 123 ? -7.973 0.747 20.078 1 84.81 123 SER B N 1
ATOM 3147 C CA . SER B 1 123 ? -6.719 1.378 19.672 1 84.81 123 SER B CA 1
ATOM 3148 C C . SER B 1 123 ? -5.605 0.346 19.516 1 84.81 123 SER B C 1
ATOM 3150 O O . SER B 1 123 ? -4.902 0.338 18.5 1 84.81 123 SER B O 1
ATOM 3152 N N . PRO B 1 124 ? -5.512 -0.59 20.453 1 84.12 124 PRO B N 1
ATOM 3153 C CA . PRO B 1 124 ? -4.453 -1.589 20.266 1 84.12 124 PRO B CA 1
ATOM 3154 C C . PRO B 1 124 ? -4.668 -2.463 19.047 1 84.12 124 PRO B C 1
ATOM 3156 O O . PRO B 1 124 ? -3.705 -2.848 18.375 1 84.12 124 PRO B O 1
ATOM 3159 N N . ILE B 1 125 ? -5.863 -2.77 18.75 1 85.81 125 ILE B N 1
ATOM 3160 C CA . ILE B 1 125 ? -6.195 -3.592 17.594 1 85.81 125 ILE B CA 1
ATOM 3161 C C . ILE B 1 125 ? -5.824 -2.85 16.312 1 85.81 125 ILE B C 1
ATOM 3163 O O . ILE B 1 125 ? -5.203 -3.422 15.414 1 85.81 125 ILE B O 1
ATOM 3167 N N . LEU B 1 126 ? -6.148 -1.61 16.312 1 88.06 126 LEU B N 1
ATOM 3168 C CA . LEU B 1 126 ? -5.84 -0.787 15.148 1 88.06 126 LEU B CA 1
ATOM 3169 C C . LEU B 1 126 ? -4.332 -0.641 14.969 1 88.06 126 LEU B C 1
ATOM 3171 O O . LEU B 1 126 ? -3.838 -0.627 13.844 1 88.06 126 LEU B O 1
ATOM 3175 N N . SER B 1 127 ? -3.641 -0.611 16.078 1 84.81 127 SER B N 1
ATOM 3176 C CA . SER B 1 127 ? -2.191 -0.447 16.016 1 84.81 127 SER B CA 1
ATOM 3177 C C . SER B 1 127 ? -1.519 -1.66 15.391 1 84.81 127 SER B C 1
ATOM 3179 O O . SER B 1 127 ? -0.459 -1.537 14.773 1 84.81 127 SER B O 1
ATOM 3181 N N . VAL B 1 128 ? -2.115 -2.789 15.477 1 84.38 128 VAL B N 1
ATOM 3182 C CA . VAL B 1 128 ? -1.569 -4.023 14.922 1 84.38 128 VAL B CA 1
ATOM 3183 C C . VAL B 1 128 ? -2.016 -4.184 13.477 1 84.38 128 VAL B C 1
ATOM 3185 O O . VAL B 1 128 ? -1.237 -4.621 12.625 1 84.38 128 VAL B O 1
ATOM 3188 N N . MET B 1 129 ? -3.201 -3.82 13.203 1 87.31 129 MET B N 1
ATOM 3189 C CA . MET B 1 129 ? -3.807 -4.09 11.898 1 87.31 129 MET B CA 1
ATOM 3190 C C . MET B 1 129 ? -3.352 -3.068 10.867 1 87.31 129 MET B C 1
ATOM 3192 O O . MET B 1 129 ? -3.256 -3.381 9.68 1 87.31 129 MET B O 1
ATOM 3196 N N . LEU B 1 130 ? -3.051 -1.909 11.25 1 87.25 130 LEU B N 1
ATOM 3197 C CA . LEU B 1 130 ? -2.729 -0.834 10.32 1 87.25 130 LEU B CA 1
ATOM 3198 C C . LEU B 1 130 ? -1.413 -1.113 9.602 1 87.25 130 LEU B C 1
ATOM 3200 O O . LEU B 1 130 ? -1.318 -0.947 8.383 1 87.25 130 LEU B O 1
ATOM 3204 N N . PRO B 1 131 ? -0.448 -1.64 10.32 1 86.06 131 PRO B N 1
ATOM 3205 C CA . PRO B 1 131 ? 0.807 -1.928 9.625 1 86.06 131 PRO B CA 1
ATOM 3206 C C . PRO B 1 131 ? 0.771 -3.254 8.867 1 86.06 131 PRO B C 1
ATOM 3208 O O . PRO B 1 131 ? 1.668 -3.539 8.07 1 86.06 131 PRO B O 1
ATOM 3211 N N . LEU B 1 132 ? -0.194 -4.012 9.07 1 91.88 132 LEU B N 1
ATOM 3212 C CA . LEU B 1 132 ? -0.312 -5.32 8.438 1 91.88 132 LEU B CA 1
ATOM 3213 C C . LEU B 1 132 ? -0.755 -5.18 6.98 1 91.88 132 LEU B C 1
ATOM 3215 O O . LEU B 1 132 ? -1.843 -4.672 6.703 1 91.88 132 LEU B O 1
ATOM 3219 N N . PRO B 1 133 ? 0.084 -5.613 6.078 1 93.81 133 PRO B N 1
ATOM 3220 C CA . PRO B 1 133 ? -0.343 -5.566 4.68 1 93.81 133 PRO B CA 1
ATOM 3221 C C . PRO B 1 133 ? -1.565 -6.438 4.402 1 93.81 133 PRO B C 1
ATOM 3223 O O . PRO B 1 133 ? -1.568 -7.625 4.734 1 93.81 133 PRO B O 1
ATOM 3226 N N . ALA B 1 134 ? -2.518 -5.871 3.797 1 96.5 134 ALA B N 1
ATOM 3227 C CA . ALA B 1 134 ? -3.775 -6.578 3.562 1 96.5 134 ALA B CA 1
ATOM 3228 C C . ALA B 1 134 ? -3.566 -7.781 2.652 1 96.5 134 ALA B C 1
ATOM 3230 O O . ALA B 1 134 ? -4.277 -8.789 2.768 1 96.5 134 ALA B O 1
ATOM 3231 N N . VAL B 1 135 ? -2.617 -7.699 1.82 1 97.5 135 VAL B N 1
ATOM 3232 C CA . VAL B 1 135 ? -2.367 -8.758 0.852 1 97.5 135 VAL B CA 1
ATOM 3233 C C . VAL B 1 135 ? -1.937 -10.031 1.579 1 97.5 135 VAL B C 1
ATOM 3235 O O . VAL B 1 135 ? -2.07 -11.133 1.045 1 97.5 135 VAL B O 1
ATOM 3238 N N . ALA B 1 136 ? -1.397 -9.906 2.797 1 97.31 136 ALA B N 1
ATOM 3239 C CA . ALA B 1 136 ? -0.946 -11.055 3.578 1 97.31 136 ALA B CA 1
ATOM 3240 C C . ALA B 1 136 ? -2.096 -12.023 3.848 1 97.31 136 ALA B C 1
ATOM 3242 O O . ALA B 1 136 ? -1.871 -13.211 4.09 1 97.31 136 ALA B O 1
ATOM 3243 N N . TRP B 1 137 ? -3.316 -11.531 3.729 1 97 137 TRP B N 1
ATOM 3244 C CA . TRP B 1 137 ? -4.496 -12.344 4.02 1 97 137 TRP B CA 1
ATOM 3245 C C . TRP B 1 137 ? -4.914 -13.156 2.799 1 97 137 TRP B C 1
ATOM 3247 O O . TRP B 1 137 ? -5.738 -14.062 2.902 1 97 137 TRP B O 1
ATOM 3257 N N . THR B 1 138 ? -4.367 -12.898 1.65 1 97.75 138 THR B N 1
ATOM 3258 C CA . THR B 1 138 ? -4.828 -13.469 0.387 1 97.75 138 THR B CA 1
ATOM 3259 C C . THR B 1 138 ? -4.789 -14.992 0.431 1 97.75 138 THR B C 1
ATOM 3261 O O . THR B 1 138 ? -5.77 -15.656 0.086 1 97.75 138 THR B O 1
ATOM 3264 N N . PRO B 1 139 ? -3.684 -15.594 0.929 1 97.31 139 PRO B N 1
ATOM 3265 C CA . PRO B 1 139 ? -3.65 -17.062 0.911 1 97.31 139 PRO B CA 1
ATOM 3266 C C . PRO B 1 139 ? -4.738 -17.688 1.783 1 97.31 139 PRO B C 1
ATOM 3268 O O . PRO B 1 139 ? -5.352 -18.688 1.39 1 97.31 139 PRO B O 1
ATOM 3271 N N . ILE B 1 140 ? -4.961 -17.109 2.943 1 96.38 140 ILE B N 1
ATOM 3272 C CA . ILE B 1 140 ? -6 -17.625 3.828 1 96.38 140 ILE B CA 1
ATOM 3273 C C . ILE B 1 140 ? -7.363 -17.484 3.156 1 96.38 140 ILE B C 1
ATOM 3275 O O . ILE B 1 140 ? -8.188 -18.406 3.211 1 96.38 140 ILE B O 1
ATOM 3279 N N . LEU B 1 141 ? -7.613 -16.406 2.506 1 97 141 LEU B N 1
ATOM 3280 C CA . LEU B 1 141 ? -8.891 -16.156 1.853 1 97 141 LEU B CA 1
ATOM 3281 C C . LEU B 1 141 ? -9.047 -17.031 0.608 1 97 141 LEU B C 1
ATOM 3283 O O . LEU B 1 141 ? -10.156 -17.391 0.231 1 97 141 LEU B O 1
ATOM 3287 N N . LEU B 1 142 ? -7.902 -17.328 0.009 1 97 142 LEU B N 1
ATOM 3288 C CA . LEU B 1 142 ? -7.926 -18.281 -1.091 1 97 142 LEU B CA 1
ATOM 3289 C C . LEU B 1 142 ? -8.383 -19.656 -0.607 1 97 142 LEU B C 1
ATOM 3291 O O . LEU B 1 142 ? -9.133 -20.359 -1.304 1 97 142 LEU B O 1
ATOM 3295 N N . VAL B 1 143 ? -7.887 -20.031 0.543 1 94.62 143 VAL B N 1
ATOM 3296 C CA . VAL B 1 143 ? -8.289 -21.312 1.122 1 94.62 143 VAL B CA 1
ATOM 3297 C C . VAL B 1 143 ? -9.766 -21.266 1.502 1 94.62 143 VAL B C 1
ATOM 3299 O O . VAL B 1 143 ? -10.508 -22.219 1.273 1 94.62 143 VAL B O 1
ATOM 3302 N N . ALA B 1 144 ? -10.258 -20.156 1.963 1 93.81 144 ALA B N 1
ATOM 3303 C CA . ALA B 1 144 ? -11.625 -20.016 2.471 1 93.81 144 ALA B CA 1
ATOM 3304 C C . ALA B 1 144 ? -12.625 -19.891 1.326 1 93.81 144 ALA B C 1
ATOM 3306 O O . ALA B 1 144 ? -13.68 -20.516 1.347 1 93.81 144 ALA B O 1
ATOM 3307 N N . PHE B 1 145 ? -12.273 -19.047 0.279 1 95.94 145 PHE B N 1
ATOM 3308 C CA . PHE B 1 145 ? -13.281 -18.672 -0.71 1 95.94 145 PHE B CA 1
ATOM 3309 C C . PHE B 1 145 ? -12.859 -19.125 -2.104 1 95.94 145 PHE B C 1
ATOM 3311 O O . PHE B 1 145 ? -13.672 -19.109 -3.035 1 95.94 145 PHE B O 1
ATOM 3318 N N . GLY B 1 146 ? -11.656 -19.547 -2.242 1 95.88 146 GLY B N 1
ATOM 3319 C CA . GLY B 1 146 ? -11.156 -19.828 -3.576 1 95.88 146 GLY B CA 1
ATOM 3320 C C . GLY B 1 146 ? -10.797 -18.578 -4.355 1 95.88 146 GLY B C 1
ATOM 3321 O O . GLY B 1 146 ? -10.773 -17.469 -3.799 1 95.88 146 GLY B O 1
ATOM 3322 N N . GLN B 1 147 ? -10.414 -18.781 -5.578 1 97.69 147 GLN B N 1
ATOM 3323 C CA . GLN B 1 147 ? -10.109 -17.672 -6.461 1 97.69 147 GLN B CA 1
ATOM 3324 C C . GLN B 1 147 ? -11.375 -16.922 -6.859 1 97.69 147 GLN B C 1
ATOM 3326 O O . GLN B 1 147 ? -12.453 -17.5 -6.926 1 97.69 147 GLN B O 1
ATOM 3331 N N . GLY B 1 148 ? -11.258 -15.547 -7.031 1 98.06 148 GLY B N 1
ATOM 3332 C CA . GLY B 1 148 ? -12.414 -14.82 -7.531 1 98.06 148 GLY B CA 1
ATOM 3333 C C . GLY B 1 148 ? -12.664 -13.516 -6.789 1 98.06 148 GLY B C 1
ATOM 3334 O O . GLY B 1 148 ? -11.812 -13.055 -6.027 1 98.06 148 GLY B O 1
ATOM 3335 N N . ASP B 1 149 ? -13.828 -12.984 -7.035 1 98.44 149 ASP B N 1
ATOM 3336 C CA . ASP B 1 149 ? -14.18 -11.648 -6.574 1 98.44 149 ASP B CA 1
ATOM 3337 C C . ASP B 1 149 ? -14.281 -11.594 -5.051 1 98.44 149 ASP B C 1
ATOM 3339 O O . ASP B 1 149 ? -13.852 -10.617 -4.43 1 98.44 149 ASP B O 1
ATOM 3343 N N . ARG B 1 150 ? -14.805 -12.609 -4.484 1 98.19 150 ARG B N 1
ATOM 3344 C CA . ARG B 1 150 ? -14.992 -12.594 -3.037 1 98.19 150 ARG B CA 1
ATOM 3345 C C . ARG B 1 150 ? -13.656 -12.438 -2.318 1 98.19 150 ARG B C 1
ATOM 3347 O O . ARG B 1 150 ? -13.531 -11.633 -1.396 1 98.19 150 ARG B O 1
ATOM 3354 N N . THR B 1 151 ? -12.68 -13.242 -2.777 1 98.5 151 THR B N 1
ATOM 3355 C CA . THR B 1 151 ? -11.344 -13.172 -2.188 1 98.5 151 THR B CA 1
ATOM 3356 C C . THR B 1 151 ? -10.711 -11.805 -2.426 1 98.5 151 THR B C 1
ATOM 3358 O O . THR B 1 151 ? -10.242 -11.164 -1.486 1 98.5 151 THR B O 1
ATOM 3361 N N . ILE B 1 152 ? -10.797 -11.305 -3.637 1 98.81 152 ILE B N 1
ATOM 3362 C CA . ILE B 1 152 ? -10.109 -10.07 -4.02 1 98.81 152 ILE B CA 1
ATOM 3363 C C . ILE B 1 152 ? -10.773 -8.875 -3.334 1 98.81 152 ILE B C 1
ATOM 3365 O O . ILE B 1 152 ? -10.094 -8.016 -2.777 1 98.81 152 ILE B O 1
ATOM 3369 N N . ILE B 1 153 ? -12.086 -8.82 -3.297 1 98.88 153 ILE B N 1
ATOM 3370 C CA . ILE B 1 153 ? -12.812 -7.707 -2.697 1 98.88 153 ILE B CA 1
ATOM 3371 C C . ILE B 1 153 ? -12.586 -7.695 -1.188 1 98.88 153 ILE B C 1
ATOM 3373 O O . ILE B 1 153 ? -12.414 -6.633 -0.588 1 98.88 153 ILE B O 1
ATOM 3377 N N . THR B 1 154 ? -12.547 -8.867 -0.588 1 98.56 154 THR B N 1
ATOM 3378 C CA . THR B 1 154 ? -12.312 -8.945 0.851 1 98.56 154 THR B CA 1
ATOM 3379 C C . THR B 1 154 ? -10.914 -8.445 1.198 1 98.56 154 THR B C 1
ATOM 3381 O O . THR B 1 154 ? -10.742 -7.699 2.166 1 98.56 154 THR B O 1
ATOM 3384 N N . VAL B 1 155 ? -9.914 -8.852 0.431 1 98.38 155 VAL B N 1
ATOM 3385 C CA . VAL B 1 155 ? -8.547 -8.398 0.654 1 98.38 155 VAL B CA 1
ATOM 3386 C C . VAL B 1 155 ? -8.477 -6.883 0.521 1 98.38 155 VAL B C 1
ATOM 3388 O O . VAL B 1 155 ? -7.891 -6.207 1.367 1 98.38 155 VAL B O 1
ATOM 3391 N N . CYS B 1 156 ? -9.062 -6.336 -0.553 1 98.62 156 CYS B N 1
ATOM 3392 C CA . CYS B 1 156 ? -9.07 -4.895 -0.79 1 98.62 156 CYS B CA 1
ATOM 3393 C C . CYS B 1 156 ? -9.836 -4.164 0.31 1 98.62 156 CYS B C 1
ATOM 3395 O O . CYS B 1 156 ? -9.453 -3.066 0.713 1 98.62 156 CYS B O 1
ATOM 3397 N N . PHE B 1 157 ? -10.945 -4.785 0.808 1 98.56 157 PHE B N 1
ATOM 3398 C CA . PHE B 1 157 ? -11.727 -4.23 1.912 1 98.56 157 PHE B CA 1
ATOM 3399 C C . PHE B 1 157 ? -10.867 -4.094 3.162 1 98.56 157 PHE B C 1
ATOM 3401 O O . PHE B 1 157 ? -10.883 -3.053 3.822 1 98.56 157 PHE B O 1
ATOM 3408 N N . LEU B 1 158 ? -10.094 -5.094 3.455 1 97 158 LEU B N 1
ATOM 3409 C CA . LEU B 1 158 ? -9.242 -5.078 4.641 1 97 158 LEU B CA 1
ATOM 3410 C C . LEU B 1 158 ? -8.18 -3.992 4.527 1 97 158 LEU B C 1
ATOM 3412 O O . LEU B 1 158 ? -7.785 -3.4 5.535 1 97 158 LEU B O 1
ATOM 3416 N N . GLY B 1 159 ? -7.73 -3.758 3.316 1 95.75 159 GLY B N 1
ATOM 3417 C CA . GLY B 1 159 ? -6.762 -2.699 3.086 1 95.75 159 GLY B CA 1
ATOM 3418 C C . GLY B 1 159 ? -7.344 -1.31 3.266 1 95.75 159 GLY B C 1
ATOM 3419 O O . GLY B 1 159 ? -6.66 -0.404 3.75 1 95.75 159 GLY B O 1
ATOM 3420 N N . ALA B 1 160 ? -8.555 -1.146 2.936 1 97.5 160 ALA B N 1
ATOM 3421 C CA . ALA B 1 160 ? -9.195 0.168 2.938 1 97.5 160 ALA B CA 1
ATOM 3422 C C . ALA B 1 160 ? -9.906 0.429 4.262 1 97.5 160 ALA B C 1
ATOM 3424 O O . ALA B 1 160 ? -10.039 1.58 4.684 1 97.5 160 ALA B O 1
ATOM 3425 N N . PHE B 1 161 ? -10.344 -0.576 4.973 1 97.81 161 PHE B N 1
ATOM 3426 C CA . PHE B 1 161 ? -11.234 -0.497 6.121 1 97.81 161 PHE B CA 1
ATOM 3427 C C . PHE B 1 161 ? -10.547 0.19 7.297 1 97.81 161 PHE B C 1
ATOM 3429 O O . PHE B 1 161 ? -11.094 1.126 7.883 1 97.81 161 PHE B O 1
ATOM 3436 N N . PHE B 1 162 ? -9.43 -0.182 7.574 1 95.25 162 PHE B N 1
ATOM 3437 C CA . PHE B 1 162 ? -8.797 0.242 8.82 1 95.25 162 PHE B CA 1
ATOM 3438 C C . PHE B 1 162 ? -8.375 1.703 8.742 1 95.25 162 PHE B C 1
ATOM 3440 O O . PHE B 1 162 ? -8.562 2.463 9.695 1 95.25 162 PHE B O 1
ATOM 3447 N N . PRO B 1 163 ? -7.828 2.158 7.586 1 94.12 163 PRO B N 1
ATOM 3448 C CA . PRO B 1 163 ? -7.562 3.596 7.484 1 94.12 163 PRO B CA 1
ATOM 3449 C C . PRO B 1 163 ? -8.828 4.438 7.594 1 94.12 163 PRO B C 1
ATOM 3451 O O . PRO B 1 163 ? -8.82 5.504 8.219 1 94.12 163 PRO B O 1
ATOM 3454 N N . VAL B 1 164 ? -9.859 4 7 1 96.25 164 VAL B N 1
ATOM 3455 C CA . VAL B 1 164 ? -11.125 4.723 7.078 1 96.25 164 VAL B CA 1
ATOM 3456 C C . VAL B 1 164 ? -11.625 4.738 8.523 1 96.25 164 VAL B C 1
ATOM 3458 O O . VAL B 1 164 ? -12.016 5.785 9.039 1 96.25 164 VAL B O 1
ATOM 3461 N N . LEU B 1 165 ? -11.586 3.611 9.148 1 95.62 165 LEU B N 1
ATOM 3462 C CA . LEU B 1 165 ? -12.016 3.477 10.531 1 95.62 165 LEU B CA 1
ATOM 3463 C C . LEU B 1 165 ? -11.195 4.375 11.445 1 95.62 165 LEU B C 1
ATOM 3465 O O . LEU B 1 165 ? -11.75 5.133 12.242 1 95.62 165 LEU B O 1
ATOM 3469 N N . TYR B 1 166 ? -9.914 4.277 11.273 1 93.31 166 TYR B N 1
ATOM 3470 C CA . TYR B 1 166 ? -8.992 5.027 12.117 1 93.31 166 TYR B CA 1
ATOM 3471 C C . TYR B 1 166 ? -9.195 6.527 11.953 1 93.31 166 TYR B C 1
ATOM 3473 O O . TYR B 1 166 ? -9.289 7.262 12.945 1 93.31 166 TYR B O 1
ATOM 3481 N N . SER B 1 167 ? -9.25 6.992 10.75 1 93.56 167 SER B N 1
ATOM 3482 C CA . SER B 1 167 ? -9.422 8.414 10.484 1 93.56 167 SER B CA 1
ATOM 3483 C C . SER B 1 167 ? -10.75 8.93 11.023 1 93.56 167 SER B C 1
ATOM 3485 O O . SER B 1 167 ? -10.836 10.055 11.523 1 93.56 167 SER B O 1
ATOM 3487 N N . THR B 1 168 ? -11.734 8.117 10.883 1 92.94 168 THR B N 1
ATOM 3488 C CA . THR B 1 168 ? -13.047 8.5 11.406 1 92.94 168 THR B CA 1
ATOM 3489 C C . THR B 1 168 ? -13.008 8.617 12.922 1 92.94 168 THR B C 1
ATOM 3491 O O . THR B 1 168 ? -13.5 9.602 13.484 1 92.94 168 THR B O 1
ATOM 3494 N N . ILE B 1 169 ? -12.438 7.664 13.586 1 91.31 169 ILE B N 1
ATOM 3495 C CA . ILE B 1 169 ? -12.328 7.688 15.039 1 91.31 169 ILE B CA 1
ATOM 3496 C C . ILE B 1 169 ? -11.578 8.938 15.484 1 91.31 169 ILE B C 1
ATOM 3498 O O . ILE B 1 169 ? -12.023 9.648 16.391 1 91.31 169 ILE B O 1
ATOM 3502 N N . GLN B 1 170 ? -10.477 9.203 14.805 1 88.69 170 GLN B N 1
ATOM 3503 C CA . GLN B 1 170 ? -9.656 10.359 15.156 1 88.69 170 GLN B CA 1
ATOM 3504 C C . GLN B 1 170 ? -10.422 11.656 14.922 1 88.69 170 GLN B C 1
ATOM 3506 O O . GLN B 1 170 ? -10.312 12.594 15.719 1 88.69 170 GLN B O 1
ATOM 3511 N N . GLY B 1 171 ? -11.086 11.734 13.852 1 87.56 171 GLY B N 1
ATOM 3512 C CA . GLY B 1 171 ? -11.883 12.914 13.57 1 87.56 171 GLY B CA 1
ATOM 3513 C C . GLY B 1 171 ? -12.961 13.172 14.609 1 87.56 171 GLY B C 1
ATOM 3514 O O . GLY B 1 171 ? -13.141 14.305 15.055 1 87.56 171 GLY B O 1
ATOM 3515 N N . VAL B 1 172 ? -13.633 12.188 15 1 86.75 172 VAL B N 1
ATOM 3516 C CA . VAL B 1 172 ? -14.711 12.297 15.984 1 86.75 172 VAL B CA 1
ATOM 3517 C C . VAL B 1 172 ? -14.125 12.656 17.344 1 86.75 172 VAL B C 1
ATOM 3519 O O . VAL B 1 172 ? -14.672 13.508 18.062 1 86.75 172 VAL B O 1
ATOM 3522 N N . LYS B 1 173 ? -13.055 12.062 17.703 1 84.62 173 LYS B N 1
ATOM 3523 C CA . LYS B 1 173 ? -12.406 12.328 18.984 1 84.62 173 LYS B CA 1
ATOM 3524 C C . LYS B 1 173 ? -11.93 13.773 19.062 1 84.62 173 LYS B C 1
ATOM 3526 O O . LYS B 1 173 ? -11.977 14.383 20.141 1 84.62 173 LYS B O 1
ATOM 3531 N N . ALA B 1 174 ? -11.453 14.227 18.016 1 81.31 174 ALA B N 1
ATOM 3532 C CA . ALA B 1 174 ? -10.945 15.594 17.984 1 81.31 174 ALA B CA 1
ATOM 3533 C C . ALA B 1 174 ? -12.062 16.609 18.234 1 81.31 174 ALA B C 1
ATOM 3535 O O . ALA B 1 174 ? -11.844 17.641 18.859 1 81.31 174 ALA B O 1
ATOM 3536 N N . VAL B 1 175 ? -13.141 16.312 17.766 1 74.56 175 VAL B N 1
ATOM 3537 C CA . VAL B 1 175 ? -14.273 17.219 17.891 1 74.56 175 VAL B CA 1
ATOM 3538 C C . VAL B 1 175 ? -14.93 17.047 19.25 1 74.56 175 VAL B C 1
ATOM 3540 O O . VAL B 1 175 ? -15.375 18.031 19.859 1 74.56 175 VAL B O 1
ATOM 3543 N N . SER B 1 176 ? -15.164 15.828 19.641 1 66.31 176 SER B N 1
ATOM 3544 C CA . SER B 1 176 ? -15.852 15.562 20.906 1 66.31 176 SER B CA 1
ATOM 3545 C C . SER B 1 176 ? -15.133 16.219 22.078 1 66.31 176 SER B C 1
ATOM 3547 O O . SER B 1 176 ? -15.773 16.688 23.016 1 66.31 176 SER B O 1
ATOM 3549 N N . LYS B 1 177 ? -13.969 16.141 22.047 1 62.47 177 LYS B N 1
ATOM 3550 C CA . LYS B 1 177 ? -13.234 16.781 23.141 1 62.47 177 LYS B CA 1
ATOM 3551 C C . LYS B 1 177 ? -13.492 18.281 23.188 1 62.47 177 LYS B C 1
ATOM 3553 O O . LYS B 1 177 ? -13.625 18.859 24.266 1 62.47 177 LYS B O 1
ATOM 3558 N N . GLN B 1 178 ? -13.695 18.875 22.062 1 58.09 178 GLN B N 1
ATOM 3559 C CA . GLN B 1 178 ? -13.828 20.328 22.047 1 58.09 178 GLN B CA 1
ATOM 3560 C C . GLN B 1 178 ? -15.289 20.75 22.078 1 58.09 178 GLN B C 1
ATOM 3562 O O . GLN B 1 178 ? -15.664 21.672 22.812 1 58.09 178 GLN B O 1
ATOM 3567 N N . SER B 1 179 ? -16.172 20.156 21.188 1 57.5 179 SER B N 1
ATOM 3568 C CA . SER B 1 179 ? -17.469 20.75 20.859 1 57.5 179 SER B CA 1
ATOM 3569 C C . SER B 1 179 ? -18.578 20.172 21.75 1 57.5 179 SER B C 1
ATOM 3571 O O . SER B 1 179 ? -19.625 20.797 21.906 1 57.5 179 SER B O 1
ATOM 3573 N N . ILE B 1 180 ? -18.484 18.938 22.25 1 56.31 180 ILE B N 1
ATOM 3574 C CA . ILE B 1 180 ? -19.609 18.344 22.969 1 56.31 180 ILE B CA 1
ATOM 3575 C C . ILE B 1 180 ? -19.938 19.188 24.203 1 56.31 180 ILE B C 1
ATOM 3577 O O . ILE B 1 180 ? -21.094 19.406 24.516 1 56.31 180 ILE B O 1
ATOM 3581 N N . TRP B 1 181 ? -18.875 19.688 24.75 1 56.12 181 TRP B N 1
ATOM 3582 C CA . TRP B 1 181 ? -19.141 20.531 25.922 1 56.12 181 TRP B CA 1
ATOM 3583 C C . TRP B 1 181 ? -19.922 21.781 25.516 1 56.12 181 TRP B C 1
ATOM 3585 O O . TRP B 1 181 ? -20.859 22.172 26.203 1 56.12 181 TRP B O 1
ATOM 3595 N N . VAL B 1 182 ? -19.547 22.203 24.359 1 55.12 182 VAL B N 1
ATOM 3596 C CA . VAL B 1 182 ? -20.188 23.438 23.922 1 55.12 182 VAL B CA 1
ATOM 3597 C C . VAL B 1 182 ? -21.625 23.156 23.516 1 55.12 182 VAL B C 1
ATOM 3599 O O . VAL B 1 182 ? -22.531 23.922 23.844 1 55.12 182 VAL B O 1
ATOM 3602 N N . VAL B 1 183 ? -21.781 22.078 22.922 1 55.16 183 VAL B N 1
ATOM 3603 C CA . VAL B 1 183 ? -23.094 21.766 22.375 1 55.16 183 VAL B CA 1
ATOM 3604 C C . VAL B 1 183 ? -24.047 21.375 23.5 1 55.16 183 VAL B C 1
ATOM 3606 O O . VAL B 1 183 ? -25.219 21.75 23.5 1 55.16 183 VAL B O 1
ATOM 3609 N N . ARG B 1 184 ? -23.547 20.578 24.375 1 56.06 184 ARG B N 1
ATOM 3610 C CA . ARG B 1 184 ? -24.375 20.219 25.516 1 56.06 184 ARG B CA 1
ATOM 3611 C C . ARG B 1 184 ? -24.828 21.453 26.297 1 56.06 184 ARG B C 1
ATOM 3613 O O . ARG B 1 184 ? -25.938 21.5 26.828 1 56.06 184 ARG B O 1
ATOM 3620 N N . SER B 1 185 ? -23.969 22.328 26.312 1 56.41 185 SER B N 1
ATOM 3621 C CA . SER B 1 185 ? -24.312 23.547 27.031 1 56.41 185 SER B CA 1
ATOM 3622 C C . SER B 1 185 ? -25.391 24.344 26.297 1 56.41 185 SER B C 1
ATOM 3624 O O . SER B 1 185 ? -26.109 25.141 26.906 1 56.41 185 SER B O 1
ATOM 3626 N N . MET B 1 186 ? -25.422 24.219 25 1 53.09 186 MET B N 1
ATOM 3627 C CA . MET B 1 186 ? -26.359 25.031 24.25 1 53.09 186 MET B CA 1
ATOM 3628 C C . MET B 1 186 ? -27.703 24.328 24.094 1 53.09 186 MET B C 1
ATOM 3630 O O . MET B 1 186 ? -28.609 24.828 23.438 1 53.09 186 MET B O 1
ATOM 3634 N N . GLY B 1 187 ? -27.953 23.266 24.797 1 54.72 187 GLY B N 1
ATOM 3635 C CA . GLY B 1 187 ? -29.25 22.625 24.828 1 54.72 187 GLY B CA 1
ATOM 3636 C C . GLY B 1 187 ? -29.562 21.828 23.578 1 54.72 187 GLY B C 1
ATOM 3637 O O . GLY B 1 187 ? -30.719 21.5 23.297 1 54.72 187 GLY B O 1
ATOM 3638 N N . GLY B 1 188 ? -28.719 21.781 22.625 1 54.19 188 GLY B N 1
ATOM 3639 C CA . GLY B 1 188 ? -29.031 21.234 21.328 1 54.19 188 GLY B CA 1
ATOM 3640 C C . GLY B 1 188 ? -29.203 19.734 21.328 1 54.19 188 GLY B C 1
ATOM 3641 O O . GLY B 1 188 ? -28.656 19.047 22.203 1 54.19 188 GLY B O 1
ATOM 3642 N N . LYS B 1 189 ? -30.266 19.219 20.688 1 60.75 189 LYS B N 1
ATOM 3643 C CA . LYS B 1 189 ? -30.547 17.797 20.547 1 60.75 189 LYS B CA 1
ATOM 3644 C C . LYS B 1 189 ? -29.344 17.062 19.922 1 60.75 189 LYS B C 1
ATOM 3646 O O . LYS B 1 189 ? -28.641 17.625 19.094 1 60.75 189 LYS B O 1
ATOM 3651 N N . ARG B 1 190 ? -28.891 15.914 20.484 1 61.09 190 ARG B N 1
ATOM 3652 C CA . ARG B 1 190 ? -27.719 15.094 20.203 1 61.09 190 ARG B CA 1
ATOM 3653 C C . ARG B 1 190 ? -27.547 14.898 18.703 1 61.09 190 ARG B C 1
ATOM 3655 O O . ARG B 1 190 ? -26.438 14.984 18.188 1 61.09 190 ARG B O 1
ATOM 3662 N N . ARG B 1 191 ? -28.688 14.641 18.047 1 63.72 191 ARG B N 1
ATOM 3663 C CA . ARG B 1 191 ? -28.625 14.375 16.609 1 63.72 191 ARG B CA 1
ATOM 3664 C C . ARG B 1 191 ? -28.266 15.641 15.836 1 63.72 191 ARG B C 1
ATOM 3666 O O . ARG B 1 191 ? -27.516 15.578 14.852 1 63.72 191 ARG B O 1
ATOM 3673 N N . HIS B 1 192 ? -28.844 16.734 16.266 1 61.25 192 HIS B N 1
ATOM 3674 C CA . HIS B 1 192 ? -28.562 18.016 15.609 1 61.25 192 HIS B CA 1
ATOM 3675 C C . HIS B 1 192 ? -27.094 18.406 15.781 1 61.25 192 HIS B C 1
ATOM 3677 O O . HIS B 1 192 ? -26.469 18.922 14.852 1 61.25 192 HIS B O 1
ATOM 3683 N N . VAL B 1 193 ? -26.609 18.125 16.828 1 60.5 193 VAL B N 1
ATOM 3684 C CA . VAL B 1 193 ? -25.219 18.453 17.125 1 60.5 193 VAL B CA 1
ATOM 3685 C C . VAL B 1 193 ? -24.297 17.531 16.328 1 60.5 193 VAL B C 1
ATOM 3687 O O . VAL B 1 193 ? -23.281 17.969 15.789 1 60.5 193 VAL B O 1
ATOM 3690 N N . LEU B 1 194 ? -24.766 16.312 16.281 1 62.91 194 LEU B N 1
ATOM 3691 C CA . LEU B 1 194 ? -23.953 15.352 15.539 1 62.91 194 LEU B CA 1
ATOM 3692 C C . LEU B 1 194 ? -23.859 15.734 14.07 1 62.91 194 LEU B C 1
ATOM 3694 O O . LEU B 1 194 ? -22.781 15.734 13.492 1 62.91 194 LEU B O 1
ATOM 3698 N N . LEU B 1 195 ? -24.984 16.031 13.562 1 67.25 195 LEU B N 1
ATOM 3699 C CA . LEU B 1 195 ? -25.047 16.25 12.117 1 67.25 195 LEU B CA 1
ATOM 3700 C C . LEU B 1 195 ? -24.562 17.641 11.758 1 67.25 195 LEU B C 1
ATOM 3702 O O . LEU B 1 195 ? -23.984 17.859 10.688 1 67.25 195 LEU B O 1
ATOM 3706 N N . ASN B 1 196 ? -24.719 18.531 12.672 1 64.81 196 ASN B N 1
ATOM 3707 C CA . ASN B 1 196 ? -24.453 19.906 12.297 1 64.81 196 ASN B CA 1
ATOM 3708 C C . ASN B 1 196 ? -23.109 20.391 12.836 1 64.81 196 ASN B C 1
ATOM 3710 O O . ASN B 1 196 ? -22.547 21.359 12.336 1 64.81 196 ASN B O 1
ATOM 3714 N N . VAL B 1 197 ? -22.688 19.75 13.734 1 65.75 197 VAL B N 1
ATOM 3715 C CA . VAL B 1 197 ? -21.438 20.234 14.305 1 65.75 197 VAL B CA 1
ATOM 3716 C C . VAL B 1 197 ? -20.344 19.188 14.133 1 65.75 197 VAL B C 1
ATOM 3718 O O . VAL B 1 197 ? -19.266 19.484 13.625 1 65.75 197 VAL B O 1
ATOM 3721 N N . LEU B 1 198 ? -20.734 17.969 14.492 1 69.25 198 LEU B N 1
ATOM 3722 C CA . LEU B 1 198 ? -19.734 16.922 14.516 1 69.25 198 LEU B CA 1
ATOM 3723 C C . LEU B 1 198 ? -19.297 16.531 13.109 1 69.25 198 LEU B C 1
ATOM 3725 O O . LEU B 1 198 ? -18.109 16.438 12.82 1 69.25 198 LEU B O 1
ATOM 3729 N N . LEU B 1 199 ? -20.281 16.375 12.297 1 75.5 199 LEU B N 1
ATOM 3730 C CA . LEU B 1 199 ? -19.984 15.875 10.961 1 75.5 199 LEU B CA 1
ATOM 3731 C C . LEU B 1 199 ? -19.156 16.875 10.172 1 75.5 199 LEU B C 1
ATOM 3733 O O . LEU B 1 199 ? -18.141 16.516 9.578 1 75.5 199 LEU B O 1
ATOM 3737 N N . PRO B 1 200 ? -19.562 18.125 10.234 1 76.5 200 PRO B N 1
ATOM 3738 C CA . PRO B 1 200 ? -18.734 19.094 9.516 1 76.5 200 PRO B CA 1
ATOM 3739 C C . PRO B 1 200 ? -17.328 19.234 10.109 1 76.5 200 PRO B C 1
ATOM 3741 O O . PRO B 1 200 ? -16.375 19.484 9.375 1 76.5 200 PRO B O 1
ATOM 3744 N N . SER B 1 201 ? -17.25 19.031 11.375 1 78.69 201 SER B N 1
ATOM 3745 C CA . SER B 1 201 ? -15.953 19.188 12.047 1 78.69 201 SER B CA 1
ATOM 3746 C C . SER B 1 201 ? -15.062 17.984 11.781 1 78.69 201 SER B C 1
ATOM 3748 O O . SER B 1 201 ? -13.836 18.078 11.859 1 78.69 201 SER B O 1
ATOM 3750 N N . CYS B 1 202 ? -15.688 16.875 11.398 1 85.62 202 CYS B N 1
ATOM 3751 C CA . CYS B 1 202 ? -14.945 15.633 11.172 1 85.62 202 CYS B CA 1
ATOM 3752 C C . CYS B 1 202 ? -14.641 15.453 9.688 1 85.62 202 CYS B C 1
ATOM 3754 O O . CYS B 1 202 ? -13.891 14.555 9.312 1 85.62 202 CYS B O 1
ATOM 3756 N N . LEU B 1 203 ? -15.094 16.359 8.883 1 86 203 LEU B N 1
ATOM 3757 C CA . LEU B 1 203 ? -15.047 16.188 7.434 1 86 203 LEU B CA 1
ATOM 3758 C C . LEU B 1 203 ? -13.609 16.094 6.938 1 86 203 LEU B C 1
ATOM 3760 O O . LEU B 1 203 ? -13.289 15.234 6.109 1 86 203 LEU B O 1
ATOM 3764 N N . PRO B 1 204 ? -12.734 16.969 7.492 1 84.56 204 PRO B N 1
ATOM 3765 C CA . PRO B 1 204 ? -11.352 16.859 7.012 1 84.56 204 PRO B CA 1
ATOM 3766 C C . PRO B 1 204 ? -10.727 15.5 7.309 1 84.56 204 PRO B C 1
ATOM 3768 O O . PRO B 1 204 ? -10.062 14.922 6.449 1 84.56 204 PRO B O 1
ATOM 3771 N N . ALA B 1 205 ? -11.023 15.039 8.477 1 88.25 205 ALA B N 1
ATOM 3772 C CA . ALA B 1 205 ? -10.5 13.727 8.852 1 88.25 205 ALA B CA 1
ATOM 3773 C C . ALA B 1 205 ? -11.156 12.617 8.023 1 88.25 205 ALA B C 1
ATOM 3775 O O . ALA B 1 205 ? -10.492 11.648 7.645 1 88.25 205 ALA B O 1
ATOM 3776 N N . LEU B 1 206 ? -12.383 12.781 7.781 1 90.94 206 LEU B N 1
ATOM 3777 C CA . LEU B 1 206 ? -13.102 11.797 6.98 1 90.94 206 LEU B CA 1
ATOM 3778 C C . LEU B 1 206 ? -12.57 11.766 5.551 1 90.94 206 LEU B C 1
ATOM 3780 O O . LEU B 1 206 ? -12.375 10.688 4.98 1 90.94 206 LEU B O 1
ATOM 3784 N N . ILE B 1 207 ? -12.328 12.914 5.016 1 89.94 207 ILE B N 1
ATOM 3785 C CA . ILE B 1 207 ? -11.812 13 3.652 1 89.94 207 ILE B CA 1
ATOM 3786 C C . ILE B 1 207 ? -10.43 12.352 3.58 1 89.94 207 ILE B C 1
ATOM 3788 O O . ILE B 1 207 ? -10.141 11.609 2.637 1 89.94 207 ILE B O 1
ATOM 3792 N N . SER B 1 208 ? -9.602 12.609 4.602 1 90.06 208 SER B N 1
ATOM 3793 C CA . SER B 1 208 ? -8.281 11.984 4.656 1 90.06 208 SER B CA 1
ATOM 3794 C C . SER B 1 208 ? -8.383 10.469 4.711 1 90.06 208 SER B C 1
ATOM 3796 O O . SER B 1 208 ? -7.629 9.766 4.035 1 90.06 208 SER B O 1
ATOM 3798 N N . GLY B 1 209 ? -9.344 10.031 5.488 1 93.5 209 GLY B N 1
ATOM 3799 C CA . GLY B 1 209 ? -9.562 8.594 5.586 1 93.5 209 GLY B CA 1
ATOM 3800 C C . GLY B 1 209 ? -10.07 7.98 4.297 1 93.5 209 GLY B C 1
ATOM 3801 O O . GLY B 1 209 ? -9.664 6.875 3.93 1 93.5 209 GLY B O 1
ATOM 3802 N N . LEU B 1 210 ? -10.945 8.688 3.633 1 94.38 210 LEU B N 1
ATOM 3803 C CA . LEU B 1 210 ? -11.492 8.203 2.367 1 94.38 210 LEU B CA 1
ATOM 3804 C C . LEU B 1 210 ? -10.406 8.156 1.294 1 94.38 210 LEU B C 1
ATOM 3806 O O . LEU B 1 210 ? -10.344 7.203 0.516 1 94.38 210 LEU B O 1
ATOM 3810 N N . LYS B 1 211 ? -9.531 9.125 1.269 1 92.19 211 LYS B N 1
ATOM 3811 C CA . LYS B 1 211 ? -8.43 9.148 0.316 1 92.19 211 LYS B CA 1
ATOM 3812 C C . LYS B 1 211 ? -7.469 7.984 0.553 1 92.19 211 LYS B C 1
ATOM 3814 O O . LYS B 1 211 ? -7.086 7.289 -0.389 1 92.19 211 LYS B O 1
ATOM 3819 N N . LEU B 1 212 ? -7.18 7.805 1.778 1 91.75 212 LEU B N 1
ATOM 3820 C CA . LEU B 1 212 ? -6.273 6.719 2.135 1 91.75 212 LEU B CA 1
ATOM 3821 C C . LEU B 1 212 ? -6.902 5.363 1.832 1 91.75 212 LEU B C 1
ATOM 3823 O O . LEU B 1 212 ? -6.23 4.461 1.324 1 91.75 212 LEU B O 1
ATOM 3827 N N . GLY B 1 213 ? -8.18 5.277 2.18 1 95.5 213 GLY B N 1
ATOM 3828 C CA . GLY B 1 213 ? -8.883 4.027 1.927 1 95.5 213 GLY B CA 1
ATOM 3829 C C . GLY B 1 213 ? -8.945 3.668 0.455 1 95.5 213 GLY B C 1
ATOM 3830 O O . GLY B 1 213 ? -8.711 2.516 0.083 1 95.5 213 GLY B O 1
ATOM 3831 N N . MET B 1 214 ? -9.258 4.645 -0.349 1 94.88 214 MET B N 1
ATOM 3832 C CA . MET B 1 214 ? -9.328 4.398 -1.787 1 94.88 214 MET B CA 1
ATOM 3833 C C . MET B 1 214 ? -7.957 4.047 -2.348 1 94.88 214 MET B C 1
ATOM 3835 O O . MET B 1 214 ? -7.832 3.145 -3.178 1 94.88 214 MET B O 1
ATOM 3839 N N . ALA B 1 215 ? -6.961 4.793 -1.922 1 92.12 215 ALA B N 1
ATOM 3840 C CA . ALA B 1 215 ? -5.598 4.516 -2.363 1 92.12 215 ALA B CA 1
ATOM 3841 C C . ALA B 1 215 ? -5.176 3.098 -1.987 1 92.12 215 ALA B C 1
ATOM 3843 O O . ALA B 1 215 ? -4.59 2.381 -2.801 1 92.12 215 ALA B O 1
ATOM 3844 N N . HIS B 1 216 ? -5.48 2.691 -0.811 1 94.44 216 HIS B N 1
ATOM 3845 C CA . HIS B 1 216 ? -5.113 1.36 -0.34 1 94.44 216 HIS B CA 1
ATOM 3846 C C . HIS B 1 216 ? -5.871 0.278 -1.101 1 94.44 216 HIS B C 1
ATOM 3848 O O . HIS B 1 216 ? -5.305 -0.764 -1.437 1 94.44 216 HIS B O 1
ATOM 3854 N N . SER B 1 217 ? -7.156 0.544 -1.325 1 97.06 217 SER B N 1
ATOM 3855 C CA . SER B 1 217 ? -7.949 -0.415 -2.088 1 97.06 217 SER B CA 1
ATOM 3856 C C . SER B 1 217 ? -7.363 -0.633 -3.479 1 97.06 217 SER B C 1
ATOM 3858 O O . SER B 1 217 ? -7.203 -1.773 -3.92 1 97.06 217 SER B O 1
ATOM 3860 N N . TRP B 1 218 ? -6.992 0.416 -4.086 1 95.5 218 TRP B N 1
ATOM 3861 C CA . TRP B 1 218 ? -6.465 0.368 -5.445 1 95.5 218 TRP B CA 1
ATOM 3862 C C . TRP B 1 218 ? -5.109 -0.331 -5.48 1 95.5 218 TRP B C 1
ATOM 3864 O O . TRP B 1 218 ? -4.867 -1.194 -6.328 1 95.5 218 TRP B O 1
ATOM 3874 N N . ARG B 1 219 ? -4.242 -0.025 -4.586 1 93.75 219 ARG B N 1
ATOM 3875 C CA . ARG B 1 219 ? -2.898 -0.59 -4.559 1 93.75 219 ARG B CA 1
ATOM 3876 C C . ARG B 1 219 ? -2.934 -2.074 -4.211 1 93.75 219 ARG B C 1
ATOM 3878 O O . ARG B 1 219 ? -2.201 -2.873 -4.797 1 93.75 219 ARG B O 1
ATOM 3885 N N . THR B 1 220 ? -3.793 -2.42 -3.264 1 96.94 220 THR B N 1
ATOM 3886 C CA . THR B 1 220 ? -3.922 -3.812 -2.852 1 96.94 220 THR B CA 1
ATOM 3887 C C . THR B 1 220 ? -4.539 -4.652 -3.965 1 96.94 220 THR B C 1
ATOM 3889 O O . THR B 1 220 ? -4.207 -5.832 -4.117 1 96.94 220 THR B O 1
ATOM 3892 N N . LEU B 1 221 ? -5.375 -4.027 -4.734 1 98.12 221 LEU B N 1
ATOM 3893 C CA . LEU B 1 221 ? -6.117 -4.695 -5.797 1 98.12 221 LEU B CA 1
ATOM 3894 C C . LEU B 1 221 ? -5.168 -5.375 -6.781 1 98.12 221 LEU B C 1
ATOM 3896 O O . LEU B 1 221 ? -5.41 -6.508 -7.199 1 98.12 221 LEU B O 1
ATOM 3900 N N . VAL B 1 222 ? -4.109 -4.699 -7.141 1 97.88 222 VAL B N 1
ATOM 3901 C CA . VAL B 1 222 ? -3.199 -5.188 -8.172 1 97.88 222 VAL B CA 1
ATOM 3902 C C . VAL B 1 222 ? -2.564 -6.5 -7.715 1 97.88 222 VAL B C 1
ATOM 3904 O O . VAL B 1 222 ? -2.588 -7.496 -8.445 1 97.88 222 VAL B O 1
ATOM 3907 N N . ALA B 1 223 ? -2.061 -6.5 -6.516 1 97.88 223 ALA B N 1
ATOM 3908 C CA . ALA B 1 223 ? -1.458 -7.719 -5.98 1 97.88 223 ALA B CA 1
ATOM 3909 C C . ALA B 1 223 ? -2.498 -8.828 -5.828 1 97.88 223 ALA B C 1
ATOM 3911 O O . ALA B 1 223 ? -2.23 -9.984 -6.152 1 97.88 223 ALA B O 1
ATOM 3912 N N . ALA B 1 224 ? -3.686 -8.453 -5.363 1 98.5 224 ALA B N 1
ATOM 3913 C CA . ALA B 1 224 ? -4.742 -9.438 -5.141 1 98.5 224 ALA B CA 1
ATOM 3914 C C . ALA B 1 224 ? -5.18 -10.078 -6.457 1 98.5 224 ALA B C 1
ATOM 3916 O O . ALA B 1 224 ? -5.457 -11.281 -6.508 1 98.5 224 ALA B O 1
ATOM 3917 N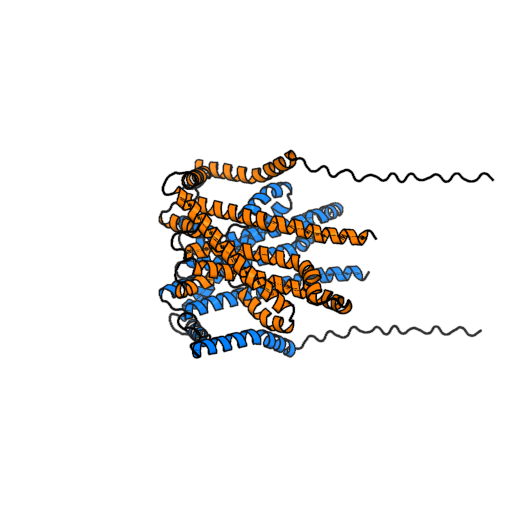 N . GLU B 1 225 ? -5.254 -9.297 -7.516 1 98.5 225 GLU B N 1
ATOM 3918 C CA . GLU B 1 225 ? -5.648 -9.828 -8.812 1 98.5 225 GLU B CA 1
ATOM 3919 C C . GLU B 1 225 ? -4.57 -10.742 -9.383 1 98.5 225 GLU B C 1
ATOM 3921 O O . GLU B 1 225 ? -4.879 -11.734 -10.062 1 98.5 225 GLU B O 1
ATOM 3926 N N . MET B 1 226 ? -3.279 -10.422 -9.148 1 98.12 226 MET B N 1
ATOM 3927 C CA . MET B 1 226 ? -2.191 -11.281 -9.617 1 98.12 226 MET B CA 1
ATOM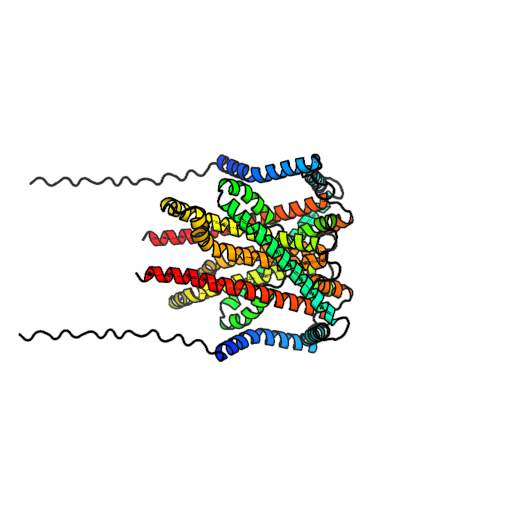 3928 C C . MET B 1 226 ? -2.225 -12.633 -8.922 1 98.12 226 MET B C 1
ATOM 3930 O O . MET B 1 226 ? -1.869 -13.656 -9.523 1 98.12 226 MET B O 1
ATOM 3934 N N . LEU B 1 227 ? -2.713 -12.617 -7.703 1 97.75 227 LEU B N 1
ATOM 3935 C CA . LEU B 1 227 ? -2.607 -13.82 -6.883 1 97.75 227 LEU B CA 1
ATOM 3936 C C . LEU B 1 227 ? -3.895 -14.633 -6.945 1 97.75 227 LEU B C 1
ATOM 3938 O O . LEU B 1 227 ? -3.867 -15.859 -6.801 1 97.75 227 LEU B O 1
ATOM 3942 N N . ALA B 1 228 ? -5.062 -13.945 -7.176 1 97.88 228 ALA B N 1
ATOM 3943 C CA . ALA B 1 228 ? -6.301 -14.641 -6.844 1 97.88 228 ALA B CA 1
ATOM 3944 C C . ALA B 1 228 ? -7.34 -14.477 -7.949 1 97.88 228 ALA B C 1
ATOM 3946 O O . ALA B 1 228 ? -8.453 -14.992 -7.848 1 97.88 228 ALA B O 1
ATOM 3947 N N . ALA B 1 229 ? -7.004 -13.742 -9.023 1 97.38 229 ALA B N 1
ATOM 3948 C CA . ALA B 1 229 ? -7.973 -13.578 -10.109 1 97.38 229 ALA B CA 1
ATOM 3949 C C . ALA B 1 229 ? -8.062 -14.844 -10.953 1 97.38 229 ALA B C 1
ATOM 3951 O O . ALA B 1 229 ? -7.059 -15.539 -11.148 1 97.38 229 ALA B O 1
ATOM 3952 N N . ILE B 1 230 ? -9.211 -15.062 -11.453 1 95.12 230 ILE B N 1
ATOM 3953 C CA . ILE B 1 230 ? -9.43 -16.234 -12.305 1 95.12 230 ILE B CA 1
ATOM 3954 C C . ILE B 1 230 ? -9.086 -15.891 -13.75 1 95.12 230 ILE B C 1
ATOM 3956 O O . ILE B 1 230 ? -8.273 -16.562 -14.383 1 95.12 230 ILE B O 1
ATOM 3960 N N . SER B 1 231 ? -9.719 -14.789 -14.266 1 95.69 231 SER B N 1
ATOM 3961 C CA . SER B 1 231 ? -9.531 -14.57 -15.695 1 95.69 231 SER B CA 1
ATOM 3962 C C . SER B 1 231 ? -9.602 -13.086 -16.047 1 95.69 231 SER B C 1
ATOM 3964 O O . SER B 1 231 ? -9.352 -12.695 -17.188 1 95.69 231 SER B O 1
ATOM 3966 N N . THR B 1 232 ? -9.891 -12.305 -15.055 1 96.5 232 THR B N 1
ATOM 3967 C CA . THR B 1 232 ? -10.078 -10.891 -15.383 1 96.5 232 THR B CA 1
ATOM 3968 C C . THR B 1 232 ? -9.359 -10 -14.375 1 96.5 232 THR B C 1
ATOM 3970 O O . THR B 1 232 ? -8.938 -10.461 -13.312 1 96.5 232 THR B O 1
ATOM 3973 N N . GLY B 1 233 ? -9.258 -8.695 -14.805 1 98 233 GLY B N 1
ATOM 3974 C CA . GLY B 1 233 ? -8.57 -7.703 -13.992 1 98 233 GLY B CA 1
ATOM 3975 C C . GLY B 1 233 ? -7.25 -7.25 -14.586 1 98 233 GLY B C 1
ATOM 3976 O O . GLY B 1 233 ? -6.527 -8.047 -15.188 1 98 233 GLY B O 1
ATOM 3977 N N . LEU B 1 234 ? -6.965 -6.07 -14.391 1 97.94 234 LEU B N 1
ATOM 3978 C CA . LEU B 1 234 ? -5.719 -5.531 -14.914 1 97.94 234 LEU B CA 1
ATOM 3979 C C . LEU B 1 234 ? -4.516 -6.238 -14.305 1 97.94 234 LEU B C 1
ATOM 3981 O O . LEU B 1 234 ? -3.535 -6.523 -15 1 97.94 234 LEU B O 1
ATOM 3985 N N . GLY B 1 235 ? -4.598 -6.449 -12.992 1 98.06 235 GLY B N 1
ATOM 3986 C CA . GLY B 1 235 ? -3.525 -7.195 -12.359 1 98.06 235 GLY B CA 1
ATOM 3987 C C . GLY B 1 235 ? -3.344 -8.586 -12.938 1 98.06 235 GLY B C 1
ATOM 3988 O O . GLY B 1 235 ? -2.213 -9.031 -13.148 1 98.06 235 GLY B O 1
ATOM 3989 N N . TYR B 1 236 ? -4.422 -9.258 -13.156 1 97.75 236 TYR B N 1
ATOM 3990 C CA . TYR B 1 236 ? -4.387 -10.57 -13.797 1 97.75 236 TYR B CA 1
ATOM 3991 C C . TYR B 1 236 ? -3.762 -10.484 -15.18 1 97.75 236 TYR B C 1
ATOM 3993 O O . TYR B 1 236 ? -2.908 -11.305 -15.531 1 97.75 236 TYR B O 1
ATOM 4001 N N . MET B 1 237 ? -4.238 -9.523 -15.906 1 96.62 237 MET B N 1
ATOM 4002 C CA . MET B 1 237 ? -3.758 -9.352 -17.281 1 96.62 237 MET B CA 1
ATOM 4003 C C . MET B 1 237 ? -2.248 -9.141 -17.297 1 96.62 237 MET B C 1
ATOM 4005 O O . MET B 1 237 ? -1.547 -9.75 -18.109 1 96.62 237 MET B O 1
ATOM 4009 N N . ILE B 1 238 ? -1.735 -8.344 -16.438 1 97.5 238 ILE B N 1
ATOM 4010 C CA . ILE B 1 238 ? -0.308 -8.047 -16.375 1 97.5 238 ILE B CA 1
ATOM 4011 C C . ILE B 1 238 ? 0.462 -9.32 -16.016 1 97.5 238 ILE B C 1
ATOM 4013 O O . ILE B 1 238 ? 1.462 -9.648 -16.656 1 97.5 238 ILE B O 1
ATOM 4017 N N . PHE B 1 239 ? -0.029 -10.008 -15.047 1 97.44 239 PHE B N 1
ATOM 4018 C CA . PHE B 1 239 ? 0.68 -11.195 -14.586 1 97.44 239 PHE B CA 1
ATOM 4019 C C . PHE B 1 239 ? 0.622 -12.297 -15.633 1 97.44 239 PHE B C 1
ATOM 4021 O O . PHE B 1 239 ? 1.612 -12.992 -15.867 1 97.44 239 PHE B O 1
ATOM 4028 N N . ALA B 1 240 ? -0.506 -12.5 -16.297 1 95.69 240 ALA B N 1
ATOM 4029 C CA . ALA B 1 240 ? -0.677 -13.516 -17.328 1 95.69 240 ALA B CA 1
ATOM 4030 C C . ALA B 1 240 ? 0.217 -13.227 -18.531 1 95.69 240 ALA B C 1
ATOM 4032 O O . ALA B 1 240 ? 0.746 -14.148 -19.156 1 95.69 240 ALA B O 1
ATOM 4033 N N . ALA B 1 241 ? 0.371 -11.977 -18.844 1 95.44 241 ALA B N 1
ATOM 4034 C CA . ALA B 1 241 ? 1.19 -11.586 -19.984 1 95.44 241 ALA B CA 1
ATOM 4035 C C . ALA B 1 241 ? 2.652 -11.961 -19.766 1 95.44 241 ALA B C 1
ATOM 4037 O O . ALA B 1 241 ? 3.406 -12.133 -20.734 1 95.44 241 ALA B O 1
ATOM 4038 N N . ARG B 1 242 ? 3.07 -12.047 -18.5 1 93.69 242 ARG B N 1
ATOM 4039 C CA . ARG B 1 242 ? 4.438 -12.438 -18.172 1 93.69 242 ARG B CA 1
ATOM 4040 C C . ARG B 1 242 ? 4.738 -13.852 -18.672 1 93.69 242 ARG B C 1
ATOM 4042 O O . ARG B 1 242 ? 5.844 -14.125 -19.141 1 93.69 242 ARG B O 1
ATOM 4049 N N . SER B 1 243 ? 3.709 -14.742 -18.562 1 91.38 243 SER B N 1
ATOM 4050 C CA . SER B 1 243 ? 3.885 -16.141 -18.969 1 91.38 243 SER B CA 1
ATOM 4051 C C . SER B 1 243 ? 4.141 -16.25 -20.469 1 91.38 243 SER B C 1
ATOM 4053 O O . SER B 1 243 ? 4.777 -17.203 -20.938 1 91.38 243 SER B O 1
ATOM 4055 N N . TYR B 1 244 ? 3.711 -15.242 -21.188 1 89.94 244 TYR B N 1
ATOM 4056 C CA . TYR B 1 244 ? 3.91 -15.219 -22.641 1 89.94 244 TYR B CA 1
ATOM 4057 C C . TYR B 1 244 ? 5.02 -14.25 -23.016 1 89.94 244 TYR B C 1
ATOM 4059 O O . TYR B 1 244 ? 5.234 -13.977 -24.203 1 89.94 244 TYR B O 1
ATOM 4067 N N . MET B 1 245 ? 5.598 -13.664 -22.031 1 91.31 245 MET B N 1
ATOM 4068 C CA . MET B 1 245 ? 6.68 -12.695 -22.203 1 91.31 245 MET B CA 1
ATOM 4069 C C . MET B 1 245 ? 6.223 -11.516 -23.062 1 91.31 245 MET B C 1
ATOM 4071 O O . MET B 1 245 ? 6.992 -10.992 -23.859 1 91.31 245 MET B O 1
ATOM 4075 N N . ASP B 1 246 ? 4.953 -11.258 -23.031 1 93.25 246 ASP B N 1
ATOM 4076 C CA . ASP B 1 246 ? 4.391 -10.102 -23.719 1 93.25 246 ASP B CA 1
ATOM 4077 C C . ASP B 1 246 ? 4.543 -8.836 -22.875 1 93.25 246 ASP B C 1
ATOM 4079 O O . ASP B 1 246 ? 3.574 -8.352 -22.281 1 93.25 246 ASP B O 1
ATOM 4083 N N . VAL B 1 247 ? 5.66 -8.273 -22.984 1 94.88 247 VAL B N 1
ATOM 4084 C CA . VAL B 1 247 ? 6.035 -7.152 -22.125 1 94.88 247 VAL B CA 1
ATOM 4085 C C . VAL B 1 247 ? 5.23 -5.914 -22.516 1 94.88 247 VAL B C 1
ATOM 4087 O O . VAL B 1 247 ? 4.891 -5.094 -21.656 1 94.88 247 VAL B O 1
ATOM 4090 N N . SER B 1 248 ? 4.883 -5.789 -23.75 1 94.62 248 SER B N 1
ATOM 4091 C CA . SER B 1 248 ? 4.09 -4.648 -24.203 1 94.62 248 SER B CA 1
ATOM 4092 C C . SER B 1 248 ? 2.732 -4.609 -23.5 1 94.62 248 SER B C 1
ATOM 4094 O O . SER B 1 248 ? 2.295 -3.553 -23.047 1 94.62 248 SER B O 1
ATOM 4096 N N . THR B 1 249 ? 2.131 -5.754 -23.422 1 94.31 249 THR B N 1
ATOM 4097 C CA . THR B 1 249 ? 0.838 -5.84 -22.75 1 94.31 249 THR B CA 1
ATOM 4098 C C . THR B 1 249 ? 0.977 -5.516 -21.266 1 94.31 249 THR B C 1
ATOM 4100 O O . THR B 1 249 ? 0.093 -4.891 -20.672 1 94.31 249 THR B O 1
ATOM 4103 N N . MET B 1 250 ? 2.09 -5.949 -20.672 1 96.81 250 MET B N 1
ATOM 4104 C CA . MET B 1 250 ? 2.338 -5.617 -19.281 1 96.81 250 MET B CA 1
ATOM 4105 C C . MET B 1 250 ? 2.393 -4.105 -19.078 1 96.81 250 MET B C 1
ATOM 4107 O O . MET B 1 250 ? 1.765 -3.572 -18.156 1 96.81 250 MET B O 1
ATOM 4111 N N . PHE B 1 251 ? 3.076 -3.438 -20.016 1 96.31 251 PHE B N 1
ATOM 4112 C CA . PHE B 1 251 ? 3.207 -1.989 -19.906 1 96.31 251 PHE B CA 1
ATOM 4113 C C . PHE B 1 251 ? 1.868 -1.305 -20.156 1 96.31 251 PHE B C 1
ATOM 4115 O O . PHE B 1 251 ? 1.575 -0.268 -19.547 1 96.31 251 PHE B O 1
ATOM 4122 N N . VAL B 1 252 ? 1.073 -1.856 -21.016 1 95.38 252 VAL B N 1
ATOM 4123 C CA . VAL B 1 252 ? -0.266 -1.319 -21.234 1 95.38 252 VAL B CA 1
ATOM 4124 C C . VAL B 1 252 ? -1.062 -1.368 -19.938 1 95.38 252 VAL B C 1
ATOM 4126 O O . VAL B 1 252 ? -1.692 -0.381 -19.547 1 95.38 252 VAL B O 1
ATOM 4129 N N . GLY B 1 253 ? -1.022 -2.535 -19.281 1 96.38 253 GLY B N 1
ATOM 4130 C CA . GLY B 1 253 ? -1.715 -2.678 -18 1 96.38 253 GLY B CA 1
ATOM 4131 C C . GLY B 1 253 ? -1.227 -1.705 -16.953 1 96.38 253 GLY B C 1
ATOM 4132 O O . GLY B 1 253 ? -2.031 -1.105 -16.234 1 96.38 253 GLY B O 1
ATOM 4133 N N . ILE B 1 254 ? 0.05 -1.521 -16.859 1 96.06 254 ILE B N 1
ATOM 4134 C CA . ILE B 1 254 ? 0.663 -0.631 -15.875 1 96.06 254 ILE B CA 1
ATOM 4135 C C . ILE B 1 254 ? 0.256 0.812 -16.156 1 96.06 254 ILE B C 1
ATOM 4137 O O . ILE B 1 254 ? -0.11 1.555 -15.242 1 96.06 254 ILE B O 1
ATOM 4141 N N . ALA B 1 255 ? 0.296 1.187 -17.406 1 93.69 255 ALA B N 1
ATOM 4142 C CA . ALA B 1 255 ? -0.108 2.533 -17.812 1 93.69 255 ALA B CA 1
ATOM 4143 C C . ALA B 1 255 ? -1.567 2.797 -17.453 1 93.69 255 ALA B C 1
ATOM 4145 O O . ALA B 1 255 ? -1.906 3.873 -16.953 1 93.69 255 ALA B O 1
ATOM 4146 N N . LEU B 1 256 ? -2.381 1.812 -17.688 1 94.69 256 LEU B N 1
ATOM 4147 C CA . LEU B 1 256 ? -3.797 1.955 -17.375 1 94.69 256 LEU B CA 1
ATOM 4148 C C . LEU B 1 256 ? -4.012 2.047 -15.867 1 94.69 256 LEU B C 1
ATOM 4150 O O . LEU B 1 256 ? -4.84 2.832 -15.398 1 94.69 256 LEU B O 1
ATOM 4154 N N . LEU B 1 257 ? -3.264 1.252 -15.125 1 96 257 LEU B N 1
ATOM 4155 C CA . LEU B 1 257 ? -3.344 1.323 -13.672 1 96 257 LEU B CA 1
ATOM 4156 C C . LEU B 1 257 ? -2.986 2.721 -13.18 1 96 257 LEU B C 1
ATOM 4158 O O . LEU B 1 257 ? -3.656 3.26 -12.289 1 96 257 LEU B O 1
ATOM 4162 N N . ALA B 1 258 ? -1.956 3.27 -13.742 1 92.75 258 ALA B N 1
ATOM 4163 C CA . ALA B 1 258 ? -1.508 4.605 -13.359 1 92.75 258 ALA B CA 1
ATOM 4164 C C . ALA B 1 258 ? -2.551 5.66 -13.719 1 92.75 258 ALA B C 1
ATOM 4166 O O . ALA B 1 258 ? -2.898 6.508 -12.898 1 92.75 258 ALA B O 1
ATOM 4167 N N . LEU B 1 259 ? -3.059 5.59 -14.922 1 91.56 259 LEU B N 1
ATOM 4168 C CA . LEU B 1 259 ? -4.004 6.578 -15.43 1 91.56 259 LEU B CA 1
ATOM 4169 C C . LEU B 1 259 ? -5.316 6.523 -14.656 1 91.56 259 LEU B C 1
ATOM 4171 O O . LEU B 1 259 ? -5.863 7.562 -14.273 1 91.56 259 LEU B O 1
ATOM 4175 N N . ILE B 1 260 ? -5.805 5.324 -14.453 1 93.94 260 ILE B N 1
ATOM 4176 C CA . ILE B 1 260 ? -7.062 5.164 -13.727 1 93.94 260 ILE B CA 1
ATOM 4177 C C . ILE B 1 260 ? -6.871 5.566 -12.266 1 93.94 260 ILE B C 1
ATOM 4179 O O . ILE B 1 260 ? -7.73 6.23 -11.688 1 93.94 260 ILE B O 1
ATOM 4183 N N . GLY B 1 261 ? -5.742 5.113 -11.703 1 91.69 261 GLY B N 1
ATOM 4184 C CA . GLY B 1 261 ? -5.438 5.539 -10.344 1 91.69 261 GLY B CA 1
ATOM 4185 C C . GLY B 1 261 ? -5.402 7.051 -10.188 1 91.69 261 GLY B C 1
ATOM 4186 O O . GLY B 1 261 ? -5.934 7.59 -9.219 1 91.69 261 GLY B O 1
ATOM 4187 N N . MET B 1 262 ? -4.809 7.723 -11.102 1 88.31 262 MET B N 1
ATOM 4188 C CA . MET B 1 262 ? -4.754 9.18 -11.102 1 88.31 262 MET B CA 1
ATOM 4189 C C . MET B 1 262 ? -6.148 9.781 -11.258 1 88.31 262 MET B C 1
ATOM 4191 O O . MET B 1 262 ? -6.488 10.758 -10.586 1 88.31 262 MET B O 1
ATOM 4195 N N . ALA B 1 263 ? -6.906 9.203 -12.133 1 90.31 263 ALA B N 1
ATOM 4196 C CA . ALA B 1 263 ? -8.266 9.672 -12.367 1 90.31 263 ALA B CA 1
ATOM 4197 C C . ALA B 1 263 ? -9.117 9.539 -11.102 1 90.31 263 ALA B C 1
ATOM 4199 O O . ALA B 1 263 ? -9.922 10.422 -10.789 1 90.31 263 ALA B O 1
ATOM 4200 N N . ILE B 1 264 ? -8.93 8.5 -10.414 1 87.44 264 ILE B N 1
ATOM 4201 C CA . ILE B 1 264 ? -9.656 8.273 -9.164 1 87.44 264 ILE B CA 1
ATOM 4202 C C . ILE B 1 264 ? -9.219 9.297 -8.125 1 87.44 264 ILE B C 1
ATOM 4204 O O . ILE B 1 264 ? -10.055 9.914 -7.461 1 87.44 264 ILE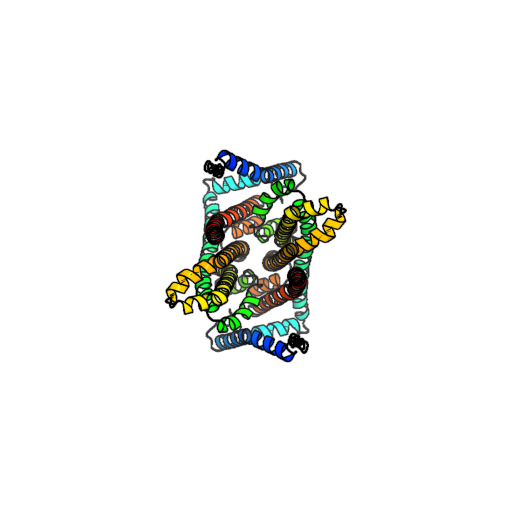 B O 1
ATOM 4208 N N . GLU B 1 265 ? -7.953 9.445 -8.008 1 80.94 265 GLU B N 1
ATOM 4209 C CA . GLU B 1 265 ? -7.41 10.367 -7.02 1 80.94 265 GLU B CA 1
ATOM 4210 C C . GLU B 1 265 ? -7.883 11.797 -7.281 1 80.94 265 GLU B C 1
ATOM 4212 O O . GLU B 1 265 ? -8.359 12.477 -6.367 1 80.94 265 GLU B O 1
ATOM 4217 N N . TYR B 1 266 ? -7.805 12.273 -8.469 1 79 266 TYR B N 1
ATOM 4218 C CA . TYR B 1 266 ? -8.141 13.656 -8.805 1 79 266 TYR B CA 1
ATOM 4219 C C . TYR B 1 266 ? -9.648 13.82 -8.977 1 79 266 TYR B C 1
ATOM 4221 O O . TYR B 1 266 ? -10.195 14.883 -8.672 1 79 266 TYR B O 1
ATOM 4229 N N . GLY B 1 267 ? -10.258 12.828 -9.555 1 78.56 267 GLY B N 1
ATOM 4230 C CA . GLY B 1 267 ? -11.688 12.914 -9.812 1 78.56 267 GLY B CA 1
ATOM 4231 C C . GLY B 1 267 ? -12.523 12.82 -8.547 1 78.56 267 GLY B C 1
ATOM 4232 O O . GLY B 1 267 ? -13.414 13.641 -8.336 1 78.56 267 GLY B O 1
ATOM 4233 N N . ILE B 1 268 ? -12.219 11.93 -7.715 1 73.88 268 ILE B N 1
ATOM 4234 C CA . ILE B 1 268 ? -13.031 11.703 -6.523 1 73.88 268 ILE B CA 1
ATOM 4235 C C . ILE B 1 268 ? -12.594 12.656 -5.414 1 73.88 268 ILE B C 1
ATOM 4237 O O . ILE B 1 268 ? -13.438 13.281 -4.762 1 73.88 268 ILE B O 1
ATOM 4241 N N . PHE B 1 269 ? -11.297 12.867 -5.285 1 71.81 269 PHE B N 1
ATOM 4242 C CA . PHE B 1 269 ? -10.867 13.547 -4.062 1 71.81 269 PHE B CA 1
ATOM 4243 C C . PHE B 1 269 ? -10.391 14.961 -4.367 1 71.81 269 PHE B C 1
ATOM 4245 O O . PHE B 1 269 ? -10.328 15.805 -3.469 1 71.81 269 PHE B O 1
ATOM 4252 N N . GLY B 1 270 ? -10 15.242 -5.602 1 66.62 270 GLY B N 1
ATOM 4253 C CA . GLY B 1 270 ? -9.727 16.625 -5.953 1 66.62 270 GLY B CA 1
ATOM 4254 C C . GLY B 1 270 ? -10.922 17.531 -5.766 1 66.62 270 GLY B C 1
ATOM 4255 O O . GLY B 1 270 ? -10.797 18.641 -5.219 1 66.62 270 GLY B O 1
ATOM 4256 N N . MET B 1 271 ? -12.023 17.016 -6.027 1 61.03 271 MET B N 1
ATOM 4257 C CA . MET B 1 271 ? -13.258 17.781 -5.922 1 61.03 271 MET B CA 1
ATOM 4258 C C . MET B 1 271 ? -13.68 17.938 -4.465 1 61.03 271 MET B C 1
ATOM 4260 O O . MET B 1 271 ? -14.141 19 -4.055 1 61.03 271 MET B O 1
ATOM 4264 N N . LEU B 1 272 ? -13.445 16.953 -3.686 1 62.44 272 LEU B N 1
ATOM 4265 C CA . LEU B 1 272 ? -13.859 16.953 -2.285 1 62.44 272 LEU B CA 1
ATOM 4266 C C . LEU B 1 272 ? -12.992 17.906 -1.467 1 62.44 272 LEU B C 1
ATOM 4268 O O . LEU B 1 272 ? -13.492 18.609 -0.577 1 62.44 272 LEU B O 1
ATOM 4272 N N . GLU B 1 273 ? -11.711 17.906 -1.797 1 60.84 273 GLU B N 1
ATOM 4273 C CA . GLU B 1 273 ? -10.781 18.797 -1.095 1 60.84 273 GLU B CA 1
ATOM 4274 C C . GLU B 1 273 ? -11.078 20.266 -1.395 1 60.84 273 GLU B C 1
ATOM 4276 O O . GLU B 1 273 ? -11.055 21.094 -0.494 1 60.84 273 GLU B O 1
ATOM 4281 N N . GLN B 1 274 ? -11.32 20.562 -2.596 1 57.75 274 GLN B N 1
ATOM 4282 C CA . GLN B 1 274 ? -11.602 21.938 -2.98 1 57.75 274 GLN B CA 1
ATOM 4283 C C . GLN B 1 274 ? -12.875 22.438 -2.303 1 57.75 274 GLN B C 1
ATOM 4285 O O . GLN B 1 274 ? -12.938 23.594 -1.872 1 57.75 274 GLN B O 1
ATOM 4290 N N . ARG B 1 275 ? -13.719 21.578 -2.1 1 55.5 275 ARG B N 1
ATOM 4291 C CA . ARG B 1 275 ? -14.984 21.984 -1.504 1 55.5 275 ARG B CA 1
ATOM 4292 C C . ARG B 1 275 ? -14.852 22.172 0.003 1 55.5 275 ARG B C 1
ATOM 4294 O O . ARG B 1 275 ? -15.445 23.094 0.575 1 55.5 275 ARG B O 1
ATOM 4301 N N . THR B 1 276 ? -14.109 21.344 0.631 1 58.59 276 THR B N 1
ATOM 4302 C CA . THR B 1 276 ? -13.961 21.406 2.08 1 58.59 276 THR B CA 1
ATOM 4303 C C . THR B 1 276 ? -13.055 22.578 2.475 1 58.59 276 THR B C 1
ATOM 4305 O O . THR B 1 276 ? -13.336 23.281 3.439 1 58.59 276 THR B O 1
ATOM 4308 N N . ILE B 1 277 ? -11.891 22.734 1.799 1 53.91 277 ILE B N 1
ATOM 4309 C CA . ILE B 1 277 ? -11.008 23.859 2.094 1 53.91 277 ILE B CA 1
ATOM 4310 C C . ILE B 1 277 ? -11.766 25.172 1.915 1 53.91 277 ILE B C 1
ATOM 4312 O O . ILE B 1 277 ? -11.617 26.094 2.723 1 53.91 277 ILE B O 1
ATOM 4316 N N . ARG B 1 278 ? -12.453 25.266 0.85 1 49.25 278 ARG B N 1
ATOM 4317 C CA . ARG B 1 278 ? -13.219 26.484 0.614 1 49.25 278 ARG B CA 1
ATOM 4318 C C . ARG B 1 278 ? -14.211 26.75 1.749 1 49.25 278 ARG B C 1
ATOM 4320 O O . ARG B 1 278 ? -14.391 27.891 2.176 1 49.25 278 ARG B O 1
ATOM 4327 N N . LYS B 1 279 ? -14.688 25.75 2.219 1 49.88 279 LYS B N 1
ATOM 4328 C CA . LYS B 1 279 ? -15.68 25.922 3.275 1 49.88 279 LYS B CA 1
ATOM 4329 C C . LYS B 1 279 ? -15.016 26.234 4.613 1 49.88 279 LYS B C 1
ATOM 4331 O O . LYS B 1 279 ? -15.508 27.047 5.387 1 49.88 279 LYS B O 1
ATOM 4336 N N . TRP B 1 280 ? -13.938 25.594 4.82 1 50.19 280 TRP B N 1
ATOM 4337 C CA . TRP B 1 280 ? -13.312 25.797 6.121 1 50.19 280 TRP B CA 1
ATOM 4338 C C . TRP B 1 280 ? -12.391 27 6.105 1 50.19 280 TRP B C 1
ATOM 4340 O O . TRP B 1 280 ? -12.375 27.797 7.059 1 50.19 280 TRP B O 1
ATOM 4350 N N . HIS B 1 281 ? -11.516 27.156 5.113 1 47.28 281 HIS B N 1
ATOM 4351 C CA . HIS B 1 281 ? -10.734 28.391 5.082 1 47.28 281 HIS B CA 1
ATOM 4352 C C . HIS B 1 281 ? -11.617 29.609 4.801 1 47.28 281 HIS B C 1
ATOM 4354 O O . HIS B 1 281 ? -11.281 30.719 5.195 1 47.28 281 HIS B O 1
ATOM 4360 N N . GLY B 1 282 ? -12.578 29.391 4.023 1 43.75 282 GLY B N 1
ATOM 4361 C CA . GLY B 1 282 ? -13.484 30.516 3.898 1 43.75 282 GLY B CA 1
ATOM 4362 C C . GLY B 1 282 ? -14.18 30.875 5.203 1 43.75 282 GLY B C 1
ATOM 4363 O O . GLY B 1 282 ? -14.492 32.062 5.441 1 43.75 282 GLY B O 1
ATOM 4364 N N . ALA B 1 283 ? -14.352 30 6.09 1 44.84 283 ALA B N 1
ATOM 4365 C CA . ALA B 1 283 ? -14.984 30.297 7.375 1 44.84 283 ALA B CA 1
ATOM 4366 C C . ALA B 1 283 ? -14.016 31 8.312 1 44.84 283 ALA B C 1
ATOM 4368 O O . ALA B 1 283 ? -14.43 31.781 9.172 1 44.84 283 ALA B O 1
ATOM 4369 N N . SER B 1 284 ? -12.734 30.703 8.227 1 43.19 284 SER B N 1
ATOM 4370 C CA . SER B 1 284 ? -11.797 31.422 9.078 1 43.19 284 SER B CA 1
ATOM 4371 C C . SER B 1 284 ? -11.711 32.906 8.672 1 43.19 284 SER B C 1
ATOM 4373 O O . SER B 1 284 ? -11.234 33.719 9.445 1 43.19 284 SER B O 1
ATOM 4375 N N . ARG B 1 285 ? -11.922 33.344 7.426 1 42.19 285 ARG B N 1
ATOM 4376 C CA . ARG B 1 285 ? -11.891 34.75 7.012 1 42.19 285 ARG B CA 1
ATOM 4377 C C . ARG B 1 285 ? -13.109 35.5 7.531 1 42.19 285 ARG B C 1
ATOM 4379 O O . ARG B 1 285 ? -13.102 36.719 7.605 1 42.19 285 ARG B O 1
ATO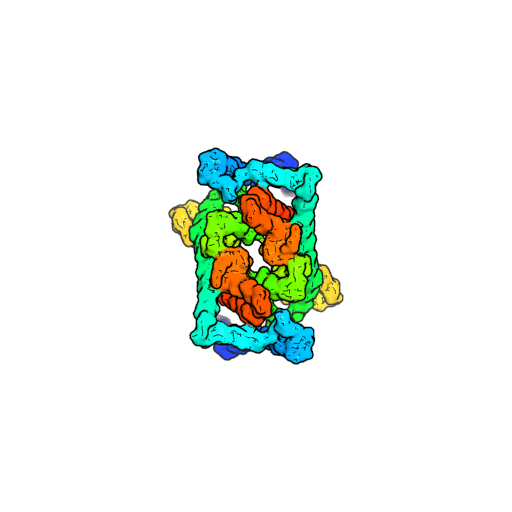M 4386 N N . ILE B 1 286 ? -14.172 34.75 7.715 1 41.5 286 ILE B N 1
ATOM 4387 C CA . ILE B 1 286 ? -15.352 35.531 8.117 1 41.5 286 ILE B CA 1
ATOM 4388 C C . ILE B 1 286 ? -15.227 35.938 9.586 1 41.5 286 ILE B C 1
ATOM 4390 O O . ILE B 1 286 ? -15.852 36.906 10.016 1 41.5 286 ILE B O 1
ATOM 4394 N N . GLY B 1 287 ? -14.477 35.156 10.359 1 40.72 287 GLY B N 1
ATOM 4395 C CA . GLY B 1 287 ? -14.422 35.594 11.742 1 40.72 287 GLY B CA 1
ATOM 4396 C C . GLY B 1 287 ? -13.547 36.812 11.938 1 40.72 287 GLY B C 1
ATOM 4397 O O . GLY B 1 287 ? -13.438 37.344 13.047 1 40.72 287 GLY B O 1
ATOM 4398 N N . GLY B 1 288 ? -12.625 37.125 11.016 1 37.22 288 GLY B N 1
ATOM 4399 C CA . GLY B 1 288 ? -11.766 38.281 11.234 1 37.22 288 GLY B CA 1
ATOM 4400 C C . GLY B 1 288 ? -12.43 39.594 10.883 1 37.22 288 GLY B C 1
ATOM 4401 O O . GLY B 1 288 ? -11.828 40.656 11.031 1 37.22 288 GLY B O 1
ATOM 4402 N N . SER B 1 289 ? -13.445 39.531 10.055 1 36.75 289 SER B N 1
ATOM 4403 C CA . SER B 1 289 ? -13.969 40.844 9.703 1 36.75 289 SER B CA 1
ATOM 4404 C C . SER B 1 289 ? -14.922 41.375 10.773 1 36.75 289 SER B C 1
ATOM 4406 O O . SER B 1 289 ? -15.586 42.375 10.578 1 36.75 289 SER B O 1
ATOM 4408 N N . LYS B 1 290 ? -15.172 40.719 11.945 1 35.16 290 LYS B N 1
ATOM 4409 C CA . LYS B 1 290 ? -15.883 41.625 12.859 1 35.16 290 LYS B CA 1
ATOM 4410 C C . LYS B 1 290 ? -14.906 42.438 13.68 1 35.16 290 LYS B C 1
ATOM 4412 O O . LYS B 1 290 ? -13.836 41.969 14.055 1 35.16 290 LYS B O 1
#

Solvent-accessible surface area (backbone atoms only — not comparable to full-atom values): 28995 Å² total; per-residue (Å²): 136,79,81,80,80,80,77,75,77,76,75,73,73,77,69,75,74,74,78,73,71,75,48,71,65,51,52,48,49,51,47,51,55,45,43,45,42,56,50,52,52,45,52,49,46,32,49,36,26,74,70,61,78,34,60,52,80,68,46,54,32,54,67,53,26,50,52,50,41,46,46,31,62,66,33,89,49,85,48,18,60,45,50,55,46,14,50,49,46,41,50,50,37,32,49,50,13,30,50,51,15,49,69,50,16,41,59,52,10,47,57,37,23,73,32,67,73,50,34,59,43,46,48,49,54,49,59,42,53,67,54,32,45,33,64,69,49,44,44,57,34,35,72,69,63,32,66,30,64,70,32,38,24,50,33,14,18,56,37,7,21,52,45,21,21,50,26,24,22,52,19,36,40,63,38,48,74,61,45,47,62,54,40,59,70,67,68,56,54,68,66,56,42,41,62,66,46,45,45,66,66,17,40,66,33,38,52,53,8,49,52,48,9,45,51,32,6,52,40,40,36,37,53,34,21,54,74,31,40,77,86,46,12,41,29,24,52,24,46,57,25,44,80,70,62,37,46,41,59,27,50,35,35,46,51,49,47,20,53,52,38,40,46,49,51,48,61,62,45,44,54,50,48,56,53,47,47,51,53,51,57,52,49,61,56,58,66,65,73,109,136,79,81,79,78,79,77,76,79,74,75,74,73,77,69,75,76,75,79,72,70,75,49,70,66,51,52,50,50,52,47,51,56,46,44,45,42,56,50,52,51,46,49,48,46,32,48,36,26,75,70,60,78,33,59,52,78,68,47,55,31,54,67,52,26,51,50,49,41,47,47,32,62,66,32,88,48,85,49,18,59,44,50,54,45,12,49,50,44,40,50,50,38,30,50,50,12,29,50,53,15,49,69,49,17,42,60,51,11,46,57,36,22,73,31,68,73,50,33,58,43,45,48,49,55,49,57,43,51,67,54,31,44,33,63,68,48,43,44,58,35,35,71,68,64,33,65,30,66,70,32,36,23,50,31,15,19,58,37,7,19,50,46,22,21,50,26,23,21,52,21,36,38,61,37,49,73,62,45,48,63,53,41,60,70,66,68,56,56,70,64,56,42,41,63,64,45,43,44,64,64,17,40,68,32,38,50,52,8,51,52,49,9,45,51,31,6,51,40,40,37,38,52,34,21,53,74,30,41,80,85,48,12,42,29,24,52,23,46,56,25,47,81,70,63,37,45,40,57,28,49,35,36,45,51,47,48,19,52,51,38,38,46,48,52,50,61,62,46,46,53,51,47,57,53,48,47,52,53,52,57,51,50,62,58,59,66,65,72,109

Nearest PDB structures (foldseek):
  8w9m-assembly1_B  TM=7.850E-01  e=1.538E-08  Nostoc sp. PCC 7120 = FACHB-418
  7ahd-assembly1_B  TM=6.425E-01  e=3.617E-08  Lactococcus lactis subsp. lactis
  7ahc-assembly1_B  TM=7.062E-01  e=4.706E-07  Lactococcus lactis subsp. lactis
  7ahh-assembly1_B  TM=7.329E-01  e=7.532E-07  Lactococcus lactis subsp. lactis
  7ahd-assembly1_A  TM=6.278E-01  e=2.180E-07  Lactococcus lactis subsp. lactis

pLDDT: mean 80.79, std 18.76, range [33.72, 98.88]

Radius of gyration: 28.71 Å; Cα contacts (8 Å, |Δi|>4): 730; chains: 2; bounding box: 58×112×93 Å